Protein AF-A0A6A6JNG6-F1 (afdb_monomer_lite)

Structure (mmCIF, N/CA/C/O backbone):
data_AF-A0A6A6JNG6-F1
#
_entry.id   AF-A0A6A6JNG6-F1
#
loop_
_atom_site.group_PDB
_atom_site.id
_atom_site.type_symbol
_atom_site.label_atom_id
_atom_site.label_alt_id
_atom_site.label_comp_id
_atom_site.label_asym_id
_atom_site.label_entity_id
_atom_site.label_seq_id
_atom_site.pdbx_PDB_ins_code
_atom_site.Cartn_x
_atom_site.Cartn_y
_atom_site.Cartn_z
_atom_site.occupancy
_atom_site.B_iso_or_equiv
_atom_site.auth_seq_id
_atom_site.auth_comp_id
_atom_site.auth_asym_id
_atom_site.auth_atom_id
_atom_site.pdbx_PDB_model_num
ATOM 1 N N . MET A 1 1 ? -10.590 -20.797 5.773 1.00 41.81 1 MET A N 1
ATOM 2 C CA . MET A 1 1 ? -11.578 -21.706 6.394 1.00 41.81 1 MET A CA 1
ATOM 3 C C . MET A 1 1 ? -10.870 -22.729 7.275 1.00 41.81 1 MET A C 1
ATOM 5 O O . MET A 1 1 ? -10.624 -23.844 6.840 1.00 41.81 1 MET A O 1
ATOM 9 N N . ILE A 1 2 ? -10.528 -22.343 8.503 1.00 32.34 2 ILE A N 1
ATOM 10 C CA . ILE A 1 2 ? -10.219 -23.266 9.602 1.00 32.34 2 ILE A CA 1
ATOM 11 C C . ILE A 1 2 ? -10.926 -22.662 10.814 1.00 32.34 2 ILE A C 1
ATOM 13 O O . ILE A 1 2 ? -10.616 -21.548 11.227 1.00 32.34 2 ILE A O 1
ATOM 17 N N . SER A 1 3 ? -11.966 -23.358 11.264 1.00 31.20 3 SER A N 1
ATOM 18 C CA . SER A 1 3 ? -12.786 -23.021 12.422 1.00 31.20 3 SER A CA 1
ATOM 19 C C . SER A 1 3 ? -12.096 -23.561 13.668 1.00 31.20 3 SER A C 1
ATOM 21 O O . SER A 1 3 ? -11.895 -24.769 13.785 1.00 31.20 3 SER A O 1
ATOM 23 N N . THR A 1 4 ? -11.739 -22.675 14.592 1.00 35.19 4 THR A N 1
ATOM 24 C CA . THR A 1 4 ? -11.271 -23.051 15.928 1.00 35.19 4 THR A CA 1
ATOM 25 C C . THR A 1 4 ? -12.149 -22.344 16.950 1.00 35.19 4 THR A C 1
ATOM 27 O O . THR A 1 4 ? -11.888 -21.221 17.373 1.00 35.19 4 THR A O 1
ATOM 30 N N . SER A 1 5 ? -13.233 -23.021 17.323 1.00 33.69 5 SER A N 1
ATOM 31 C CA . SER A 1 5 ? -14.097 -22.668 18.444 1.00 33.69 5 SER A CA 1
ATOM 32 C C . SER A 1 5 ? -13.315 -22.774 19.756 1.00 33.69 5 SER A C 1
ATOM 34 O O . SER A 1 5 ? -12.938 -23.867 20.176 1.00 33.69 5 SER A O 1
ATOM 36 N N . ARG A 1 6 ? -13.084 -21.641 20.425 1.00 35.28 6 ARG A N 1
ATOM 37 C CA . ARG A 1 6 ? -12.683 -21.602 21.837 1.00 35.28 6 ARG A CA 1
ATOM 38 C C . ARG A 1 6 ? -13.896 -21.245 22.685 1.00 35.28 6 ARG A C 1
ATOM 40 O O . ARG A 1 6 ? -14.443 -20.154 22.578 1.00 35.28 6 ARG A O 1
ATOM 47 N N . GLN A 1 7 ? -14.295 -22.208 23.508 1.00 32.38 7 GLN A N 1
ATOM 48 C CA . GLN A 1 7 ? -15.295 -22.080 24.559 1.00 32.38 7 GLN A CA 1
ATOM 49 C C . GLN A 1 7 ? -14.769 -21.144 25.657 1.00 32.38 7 GLN A C 1
ATOM 51 O O . GLN A 1 7 ? -13.688 -21.366 26.203 1.00 32.38 7 GLN A O 1
ATOM 56 N N . LEU A 1 8 ? -15.539 -20.102 25.970 1.00 34.34 8 LEU A N 1
ATOM 57 C CA . LEU A 1 8 ? -15.358 -19.259 27.149 1.00 34.34 8 LEU A CA 1
ATOM 58 C C . LEU A 1 8 ? -16.201 -19.844 28.284 1.00 34.34 8 LEU A C 1
ATOM 60 O O . LEU A 1 8 ? -17.425 -19.916 28.193 1.00 34.34 8 LEU A O 1
ATOM 64 N N . ALA A 1 9 ? -15.516 -20.290 29.334 1.00 33.28 9 ALA A N 1
ATOM 65 C CA . ALA A 1 9 ? -16.111 -20.709 30.590 1.00 33.28 9 ALA A CA 1
ATOM 66 C C . ALA A 1 9 ? -16.634 -19.474 31.340 1.00 33.28 9 ALA A C 1
ATOM 68 O O . ALA A 1 9 ? -15.859 -18.605 31.738 1.00 33.28 9 ALA A O 1
ATOM 69 N N . VAL A 1 10 ? -17.952 -19.404 31.518 1.00 35.47 10 VAL A N 1
ATOM 70 C CA . VAL A 1 10 ? -18.618 -18.458 32.417 1.00 35.47 10 VAL A CA 1
ATOM 71 C C . VAL A 1 10 ? -18.610 -19.088 33.807 1.00 35.47 10 VAL A C 1
ATOM 73 O O . VAL A 1 10 ? -19.210 -20.138 34.025 1.00 35.47 10 VAL A O 1
ATOM 76 N N . ALA A 1 11 ? -17.855 -18.489 34.724 1.00 35.16 11 ALA A N 1
ATOM 77 C CA . ALA A 1 11 ? -17.808 -18.889 36.122 1.00 35.16 11 ALA A CA 1
ATOM 78 C C . ALA A 1 11 ? -18.946 -18.196 36.887 1.00 35.16 11 ALA A C 1
ATOM 80 O O . ALA A 1 11 ? -18.868 -17.003 37.182 1.00 35.16 11 ALA A O 1
ATOM 81 N N . ASP A 1 12 ? -19.984 -18.962 37.216 1.00 32.88 12 ASP A N 1
ATOM 82 C CA . ASP A 1 12 ? -21.011 -18.587 38.185 1.00 32.88 12 ASP A CA 1
ATOM 83 C C . ASP A 1 12 ? -20.409 -18.596 39.596 1.00 32.88 12 ASP A C 1
ATOM 85 O O . ASP A 1 12 ? -20.158 -19.648 40.181 1.00 32.88 12 ASP A O 1
ATOM 89 N N . ASN A 1 13 ? -20.179 -17.409 40.158 1.00 32.56 13 ASN A N 1
ATOM 90 C CA . ASN A 1 13 ? -19.837 -17.221 41.567 1.00 32.56 13 ASN A CA 1
ATOM 91 C C . ASN A 1 13 ? -20.889 -16.304 42.207 1.00 32.56 13 ASN A C 1
ATOM 93 O O . ASN A 1 13 ? -20.696 -15.100 42.374 1.00 32.56 13 ASN A O 1
ATOM 97 N N . ILE A 1 14 ? -22.040 -16.891 42.540 1.00 34.97 14 ILE A N 1
ATOM 98 C CA . ILE A 1 14 ? -23.088 -16.251 43.342 1.00 34.97 14 ILE A CA 1
ATOM 99 C C . ILE A 1 14 ? -22.737 -16.466 44.817 1.00 34.97 14 ILE A C 1
ATOM 101 O O . ILE A 1 14 ? -23.006 -17.512 45.406 1.00 34.97 14 ILE A O 1
ATOM 105 N N . VAL A 1 15 ? -22.110 -15.455 45.417 1.00 34.56 15 VAL A N 1
ATOM 106 C CA . VAL A 1 15 ? -21.899 -15.367 46.865 1.00 34.56 15 VAL A CA 1
ATOM 107 C C . VAL A 1 15 ? -23.223 -14.966 47.518 1.00 34.56 15 VAL A C 1
ATOM 109 O O . VAL A 1 15 ? -23.661 -13.819 47.425 1.00 34.56 15 VAL A O 1
ATOM 112 N N . TYR A 1 16 ? -23.867 -15.919 48.191 1.00 32.69 16 TYR A N 1
ATOM 113 C CA . TYR A 1 16 ? -25.006 -15.670 49.071 1.00 32.69 16 TYR A CA 1
ATOM 114 C C . TYR A 1 16 ? -24.543 -14.938 50.341 1.00 32.69 16 TYR A C 1
ATOM 116 O O . TYR A 1 16 ? -24.012 -15.542 51.271 1.00 32.69 16 TYR A O 1
ATOM 124 N N . LEU A 1 17 ? -24.779 -13.628 50.391 1.00 33.00 17 LEU A N 1
ATOM 125 C CA . LEU A 1 17 ? -24.725 -12.828 51.615 1.00 33.00 17 LEU A CA 1
ATOM 126 C C . LEU A 1 17 ? -26.023 -13.028 52.415 1.00 33.00 17 LEU A C 1
ATOM 128 O O . LEU A 1 17 ? -27.085 -12.538 52.033 1.00 33.00 17 LEU A O 1
ATOM 132 N N . TRP A 1 18 ? -25.928 -13.738 53.537 1.00 34.06 18 TRP A N 1
ATOM 133 C CA . TRP A 1 18 ? -26.937 -13.747 54.600 1.00 34.06 18 TRP A CA 1
ATOM 134 C C . TRP A 1 18 ? -26.870 -12.452 55.423 1.00 34.06 18 TRP A C 1
ATOM 136 O O . TRP A 1 18 ? -25.777 -12.049 55.825 1.00 34.06 18 TRP A O 1
ATOM 146 N N . PRO A 1 19 ? -28.020 -11.864 55.797 1.00 38.16 19 PRO A N 1
ATOM 147 C CA . PRO A 1 19 ? -28.092 -11.066 57.010 1.00 38.16 19 PRO A CA 1
ATOM 148 C C . PRO A 1 19 ? -29.261 -11.527 57.889 1.00 38.16 19 PRO A C 1
ATOM 150 O O . PRO A 1 19 ? -30.425 -11.323 57.549 1.00 38.16 19 PRO A O 1
ATOM 153 N N . THR A 1 20 ? -28.970 -12.064 59.072 1.00 35.62 20 THR A N 1
ATOM 154 C CA . THR A 1 20 ? -29.968 -12.156 60.147 1.00 35.62 20 THR A CA 1
ATOM 155 C C . THR A 1 20 ? -29.415 -11.568 61.433 1.00 35.62 20 THR A C 1
ATOM 157 O O . THR A 1 20 ? -28.672 -12.193 62.182 1.00 35.62 20 THR A O 1
ATOM 160 N N . PHE A 1 21 ? -29.824 -10.320 61.643 1.00 33.12 21 PHE A N 1
ATOM 161 C CA . PHE A 1 21 ? -29.960 -9.643 62.923 1.00 33.12 21 PHE A CA 1
ATOM 162 C C . PHE A 1 21 ? -30.882 -10.442 63.858 1.00 33.12 21 PHE A C 1
ATOM 164 O O . PHE A 1 21 ? -32.019 -10.723 63.486 1.00 33.12 21 PHE A O 1
ATOM 171 N N . ALA A 1 22 ? -30.444 -10.700 65.090 1.00 32.06 22 ALA A N 1
ATOM 172 C CA . ALA A 1 22 ? -31.331 -10.873 66.241 1.00 32.06 22 ALA A CA 1
ATOM 173 C C . ALA A 1 22 ? -30.551 -10.601 67.535 1.00 32.06 22 ALA A C 1
ATOM 175 O O . ALA A 1 22 ? -29.993 -11.500 68.155 1.00 32.06 22 ALA A O 1
ATOM 176 N N . GLY A 1 23 ? -30.510 -9.332 67.933 1.00 32.59 23 GLY A N 1
ATOM 177 C CA . GLY A 1 23 ? -30.267 -8.942 69.313 1.00 32.59 23 GLY A CA 1
ATOM 178 C C . GLY A 1 23 ? -31.546 -8.322 69.857 1.00 32.59 23 GLY A C 1
ATOM 179 O O . GLY A 1 23 ? -31.953 -7.273 69.366 1.00 32.59 23 GLY A O 1
ATOM 180 N N . PHE A 1 24 ? -32.175 -8.951 70.851 1.00 31.81 24 PHE A N 1
ATOM 181 C CA . PHE A 1 24 ? -32.892 -8.209 71.884 1.00 31.81 24 PHE A CA 1
ATOM 182 C C . PHE A 1 24 ? -33.049 -9.025 73.170 1.00 31.81 24 PHE A C 1
ATOM 184 O O . PHE A 1 24 ? -33.414 -10.197 73.175 1.00 31.81 24 PHE A O 1
ATOM 191 N N . VAL A 1 25 ? -32.739 -8.316 74.245 1.00 35.41 25 VAL A N 1
ATOM 192 C CA . VAL A 1 25 ? -32.810 -8.619 75.671 1.00 35.41 25 VAL A CA 1
ATOM 193 C C . VAL A 1 25 ? -34.200 -9.093 76.106 1.0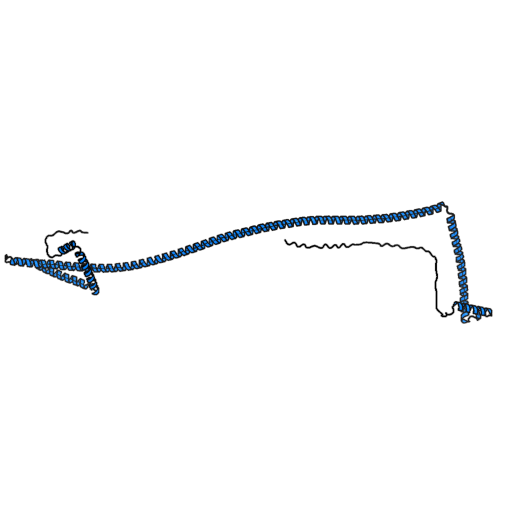0 35.41 25 VAL A C 1
ATOM 195 O O . VAL A 1 25 ? -35.205 -8.495 75.723 1.00 35.41 25 VAL A O 1
ATOM 198 N N . LYS A 1 26 ? -34.259 -10.064 77.028 1.00 33.19 26 LYS A N 1
ATOM 199 C CA . LYS A 1 26 ? -35.336 -10.105 78.027 1.00 33.19 26 LYS A CA 1
ATOM 200 C C . LYS A 1 26 ? -34.838 -10.659 79.361 1.00 33.19 26 LYS A C 1
ATOM 202 O O . LYS A 1 26 ? -34.418 -11.806 79.463 1.00 33.19 26 LYS A O 1
ATOM 207 N N . ALA A 1 27 ? -34.878 -9.788 80.362 1.00 33.78 27 ALA A N 1
ATOM 208 C CA . ALA A 1 27 ? -34.690 -10.089 81.769 1.00 33.78 27 ALA A CA 1
ATOM 209 C C . ALA A 1 27 ? -36.052 -10.343 82.451 1.00 33.78 27 ALA A C 1
ATOM 211 O O . ALA A 1 27 ? -37.067 -9.821 81.994 1.00 33.78 27 ALA A O 1
ATOM 212 N N . GLN A 1 28 ? -35.988 -11.075 83.574 1.00 33.28 28 GLN A N 1
ATOM 213 C CA . GLN A 1 28 ? -36.949 -11.207 84.691 1.00 33.28 28 GLN A CA 1
ATOM 214 C C . GLN A 1 28 ? -38.280 -11.965 84.466 1.00 33.28 28 GLN A C 1
ATOM 216 O O . GLN A 1 28 ? -39.141 -11.530 83.715 1.00 33.28 28 GLN A O 1
ATOM 221 N N . SER A 1 29 ? -38.509 -13.068 85.202 1.00 29.17 29 SER A N 1
ATOM 222 C CA . SER A 1 29 ? -39.132 -13.072 86.551 1.00 29.17 29 SER A CA 1
ATOM 223 C C . SER A 1 29 ? -39.855 -14.399 86.878 1.00 29.17 29 SER A C 1
ATOM 225 O O . SER A 1 29 ? -40.782 -14.793 86.183 1.00 29.17 29 SER A O 1
ATOM 227 N N . THR A 1 30 ? -39.423 -15.039 87.975 1.00 35.94 30 THR A N 1
ATOM 228 C CA . THR A 1 30 ? -40.176 -15.806 89.002 1.00 35.94 30 THR A CA 1
ATOM 229 C C . THR A 1 30 ? -41.404 -16.664 88.641 1.00 35.94 30 THR A C 1
ATOM 231 O O . THR A 1 30 ? -42.436 -16.127 88.263 1.00 35.94 30 THR A O 1
ATOM 234 N N . HIS A 1 31 ? -41.380 -17.949 89.034 1.00 32.94 31 HIS A N 1
ATOM 235 C CA . HIS A 1 31 ? -42.374 -18.507 89.970 1.00 32.94 31 HIS A CA 1
ATOM 236 C C . HIS A 1 31 ? -41.885 -19.800 90.654 1.00 32.94 31 HIS A C 1
ATOM 238 O O . HIS A 1 31 ? -41.229 -20.649 90.062 1.00 32.94 31 HIS A O 1
ATOM 244 N N . ILE A 1 32 ? -42.217 -19.877 91.940 1.00 38.00 32 ILE A N 1
ATOM 245 C CA . ILE A 1 32 ? -42.019 -20.950 92.919 1.00 38.00 32 ILE A CA 1
ATOM 246 C C . ILE A 1 32 ? -42.982 -22.115 92.643 1.00 38.00 32 ILE A C 1
ATOM 248 O O . ILE A 1 32 ? -44.148 -21.872 92.339 1.00 38.00 32 ILE A O 1
ATOM 252 N N . THR A 1 33 ? -42.555 -23.363 92.867 1.00 33.00 33 THR A N 1
ATOM 253 C CA . THR A 1 33 ? -43.423 -24.412 93.447 1.00 33.00 33 THR A CA 1
ATOM 254 C C . THR A 1 33 ? -42.595 -25.559 94.028 1.00 33.00 33 THR A C 1
ATOM 256 O O . THR A 1 33 ? -41.744 -26.145 93.366 1.00 33.00 33 THR A O 1
ATOM 259 N N . ALA A 1 34 ? -42.849 -25.848 95.303 1.00 34.22 34 ALA A N 1
ATOM 260 C CA . ALA A 1 34 ? -42.395 -27.027 96.026 1.00 34.22 34 ALA A CA 1
ATOM 261 C C . ALA A 1 34 ? -43.294 -28.236 95.709 1.00 34.22 34 ALA A C 1
ATOM 263 O O . ALA A 1 34 ? -44.489 -28.030 95.516 1.00 34.22 34 ALA A O 1
ATOM 264 N N . ALA A 1 35 ? -42.739 -29.458 95.724 1.00 33.16 35 ALA A N 1
ATOM 265 C CA . ALA A 1 35 ? -43.337 -30.675 96.313 1.00 33.16 35 ALA A CA 1
ATOM 266 C C . ALA A 1 35 ? -42.618 -31.975 95.868 1.00 33.16 35 ALA A C 1
ATOM 268 O O . ALA A 1 35 ? -42.673 -32.367 94.709 1.00 33.16 35 ALA A O 1
ATOM 269 N N . THR A 1 36 ? -41.992 -32.642 96.845 1.00 37.72 36 THR A N 1
ATOM 270 C CA . THR A 1 36 ? -42.174 -34.068 97.207 1.00 37.72 36 THR A CA 1
ATOM 271 C C . THR A 1 36 ? -42.065 -35.177 96.140 1.00 37.72 36 THR A C 1
ATOM 273 O O . THR A 1 36 ? -42.990 -35.368 95.358 1.00 37.72 36 THR A O 1
ATOM 276 N N . ARG A 1 37 ? -41.049 -36.057 96.262 1.00 33.22 37 ARG A N 1
ATOM 277 C CA . ARG A 1 37 ? -41.180 -37.502 96.614 1.00 33.22 37 ARG A CA 1
ATOM 278 C C . ARG A 1 37 ? -39.871 -38.292 96.403 1.00 33.22 37 ARG A C 1
ATOM 280 O O . ARG A 1 37 ? -39.294 -38.262 95.323 1.00 33.22 37 ARG A O 1
ATOM 287 N N . GLU A 1 38 ? -39.473 -39.042 97.435 1.00 42.59 38 GLU A N 1
ATOM 288 C CA . GLU A 1 38 ? -38.618 -40.245 97.350 1.00 42.59 38 GLU A CA 1
ATOM 289 C C . GLU A 1 38 ? -39.305 -41.331 96.481 1.00 42.59 38 GLU A C 1
ATOM 291 O O . GLU A 1 38 ? -40.528 -41.250 96.298 1.00 42.59 38 GLU A O 1
ATOM 296 N N . PRO A 1 39 ? -38.593 -42.361 95.961 1.00 44.53 39 PRO A N 1
ATOM 297 C CA . PRO A 1 39 ? -38.417 -43.572 96.782 1.00 44.53 39 PRO A CA 1
ATOM 298 C C . PRO A 1 39 ? -37.137 -44.422 96.539 1.00 44.53 39 PRO A C 1
ATOM 300 O O . PRO A 1 39 ? -36.708 -44.655 95.413 1.00 44.53 39 PRO A O 1
ATOM 303 N N . SER A 1 40 ? -36.588 -44.903 97.661 1.00 34.22 40 SER A N 1
ATOM 304 C CA . SER A 1 40 ? -36.183 -46.285 98.011 1.00 34.22 40 SER A CA 1
ATOM 305 C C . SER A 1 40 ? -35.399 -47.215 97.053 1.00 34.22 40 SER A C 1
ATOM 307 O O . SER A 1 40 ? -35.950 -47.737 96.085 1.00 34.22 40 SER A O 1
ATOM 309 N N . ASP A 1 41 ? -34.220 -47.610 97.570 1.00 37.91 41 ASP A N 1
ATOM 310 C CA . ASP A 1 41 ? -33.687 -48.987 97.732 1.00 37.91 41 ASP A CA 1
ATOM 311 C C . ASP A 1 41 ? -33.099 -49.768 96.530 1.00 37.91 41 ASP A C 1
ATOM 313 O O . ASP A 1 41 ? -33.498 -49.524 95.394 1.00 37.91 41 ASP A O 1
ATOM 317 N N . PRO A 1 42 ? -32.180 -50.759 96.745 1.00 45.28 42 PRO A N 1
ATOM 318 C CA . PRO A 1 42 ? -31.713 -51.360 98.016 1.00 45.28 42 PRO A CA 1
ATOM 319 C C . PRO A 1 42 ? -30.172 -51.514 98.217 1.00 45.28 42 PRO A C 1
ATOM 321 O O . PRO A 1 42 ? -29.373 -51.559 97.285 1.00 45.28 42 PRO A O 1
ATOM 324 N N . LYS A 1 43 ? -29.795 -51.697 99.498 1.00 43.81 43 LYS A N 1
ATOM 325 C CA . LYS A 1 43 ? -28.560 -52.323 100.066 1.00 43.81 43 LYS A CA 1
ATOM 326 C C . LYS A 1 43 ? -28.247 -53.712 99.453 1.00 43.81 43 LYS A C 1
ATOM 328 O O . LYS A 1 43 ? -29.202 -54.317 98.967 1.00 43.81 43 LYS A O 1
ATOM 333 N N . PRO A 1 44 ? -27.027 -54.323 99.566 1.00 44.09 44 PRO A N 1
ATOM 334 C CA . PRO A 1 44 ? -26.211 -54.499 100.802 1.00 44.09 44 PRO A CA 1
ATOM 335 C C . PRO A 1 44 ? -24.663 -54.600 100.539 1.00 44.09 44 PRO A C 1
ATOM 337 O O . PRO A 1 44 ? -24.208 -54.106 99.516 1.00 44.09 44 PRO A O 1
ATOM 340 N N . PRO A 1 45 ? -23.825 -55.297 101.349 1.00 49.28 45 PRO A N 1
ATOM 341 C CA . PRO A 1 45 ? -23.331 -54.995 102.710 1.00 49.28 45 PRO A CA 1
ATOM 342 C C . PRO A 1 45 ? -21.777 -54.987 102.819 1.00 49.28 45 PRO A C 1
ATOM 344 O O . PRO A 1 45 ? -21.146 -55.804 102.159 1.00 49.28 45 PRO A O 1
ATOM 347 N N . THR A 1 46 ? -21.140 -54.224 103.735 1.00 35.78 46 THR A N 1
ATOM 348 C CA . THR A 1 46 ? -19.890 -54.664 104.439 1.00 35.78 46 THR A CA 1
ATOM 349 C C . THR A 1 46 ? -19.421 -53.764 105.613 1.00 35.78 46 THR A C 1
ATOM 351 O O . THR A 1 46 ? -19.262 -52.562 105.470 1.00 35.78 46 THR A O 1
ATOM 354 N N . MET A 1 47 ? -19.214 -54.419 106.766 1.00 38.97 47 MET A N 1
ATOM 355 C CA . MET A 1 47 ? -18.198 -54.322 107.849 1.00 38.97 47 MET A CA 1
ATOM 356 C C . MET A 1 47 ? -17.587 -53.003 108.420 1.00 38.97 47 MET A C 1
ATOM 358 O O . MET A 1 47 ? -16.827 -52.311 107.762 1.00 38.97 47 MET A O 1
ATOM 362 N N . ILE A 1 48 ? -17.823 -52.825 109.740 1.00 46.56 48 ILE A N 1
ATOM 363 C CA . ILE A 1 48 ? -16.967 -52.431 110.907 1.00 46.56 48 ILE A CA 1
ATOM 364 C C . ILE A 1 48 ? -15.909 -51.299 110.796 1.00 46.56 48 ILE A C 1
ATOM 366 O O . ILE A 1 48 ? -14.869 -51.501 110.184 1.00 46.56 48 ILE A O 1
ATOM 370 N N . ALA A 1 49 ? -16.067 -50.232 111.610 1.00 40.69 49 ALA A N 1
ATOM 371 C CA . ALA A 1 49 ? -15.028 -49.630 112.487 1.00 40.69 49 ALA A CA 1
ATOM 372 C C . ALA A 1 49 ? -15.626 -48.580 113.463 1.00 40.69 49 ALA A C 1
ATOM 374 O O . ALA A 1 49 ? -16.607 -47.916 113.145 1.00 40.69 49 ALA A O 1
ATOM 375 N N . ALA A 1 50 ? -15.044 -48.460 114.663 1.00 44.69 50 ALA A N 1
ATOM 376 C CA . ALA A 1 50 ? -15.526 -47.692 115.819 1.00 44.69 50 ALA A CA 1
ATOM 377 C C . ALA A 1 50 ? -15.383 -46.154 115.695 1.00 44.69 50 ALA A C 1
ATOM 379 O O . ALA A 1 50 ? -14.383 -45.659 115.175 1.00 44.69 50 ALA A O 1
ATOM 380 N N . HIS A 1 51 ? -16.354 -45.402 116.235 1.00 48.03 51 HIS A N 1
ATOM 381 C CA . HIS A 1 51 ? -16.373 -43.931 116.299 1.00 48.03 51 HIS A CA 1
ATOM 382 C C . HIS A 1 51 ? -15.993 -43.386 117.698 1.00 48.03 51 HIS A C 1
ATOM 384 O O . HIS A 1 51 ? -16.345 -44.008 118.701 1.00 48.03 51 HIS A O 1
ATOM 390 N N . PRO A 1 52 ? -15.305 -42.226 117.783 1.00 51.97 52 PRO A N 1
ATOM 391 C CA . PRO A 1 52 ? -14.993 -41.539 119.042 1.00 51.97 52 PRO A CA 1
ATOM 392 C C . PRO A 1 52 ? -16.260 -40.974 119.726 1.00 51.97 52 PRO A C 1
ATOM 394 O O . PRO A 1 52 ? -17.212 -40.617 119.028 1.00 51.97 52 PRO A O 1
ATOM 397 N N . PRO A 1 53 ? -16.286 -40.871 121.072 1.00 56.59 53 PRO A N 1
ATOM 398 C CA . PRO A 1 53 ? -17.465 -40.441 121.825 1.00 56.59 53 PRO A CA 1
ATOM 399 C C . PRO A 1 53 ? -17.870 -38.998 121.500 1.00 56.59 53 PRO A C 1
ATOM 401 O O . PRO A 1 53 ? -17.038 -38.101 121.358 1.00 56.59 53 PRO A O 1
ATOM 404 N N . ASN A 1 54 ? -19.179 -38.789 121.386 1.00 66.88 54 ASN A N 1
ATOM 405 C CA . ASN A 1 54 ? -19.809 -37.546 120.957 1.00 66.88 54 ASN A CA 1
ATOM 406 C C . ASN A 1 54 ? -19.677 -36.463 122.053 1.00 66.88 54 ASN A C 1
ATOM 408 O O . ASN A 1 54 ? -19.914 -36.728 123.229 1.00 66.88 54 ASN A O 1
ATOM 412 N N . LEU A 1 55 ? -19.353 -35.215 121.690 1.00 68.31 55 LEU A N 1
ATOM 413 C CA . LEU A 1 55 ? -19.308 -34.056 122.607 1.00 68.31 55 LEU A CA 1
ATOM 414 C C . LEU A 1 55 ? -20.612 -33.879 123.412 1.00 68.31 55 LEU A C 1
ATOM 416 O O . LEU A 1 55 ? -20.583 -33.432 124.559 1.00 68.31 55 LEU A O 1
ATOM 420 N N . SER A 1 56 ? -21.745 -34.278 122.826 1.00 69.00 56 SER A N 1
ATOM 421 C CA . SER A 1 56 ? -23.047 -34.365 123.498 1.00 69.00 56 SER A CA 1
ATOM 422 C C . SER A 1 56 ? -23.039 -35.358 124.669 1.00 69.00 56 SER A C 1
ATOM 424 O O . SER A 1 56 ? -23.498 -35.028 125.760 1.00 69.00 56 SER A O 1
ATOM 426 N N . GLU A 1 57 ? -22.450 -36.545 124.487 1.00 71.06 57 GLU A N 1
ATOM 427 C CA . GLU A 1 57 ? -22.332 -37.555 125.545 1.00 71.06 57 GLU A CA 1
ATOM 428 C C . GLU A 1 57 ? -21.404 -37.080 126.658 1.00 71.06 57 GLU A C 1
ATOM 430 O O . GLU A 1 57 ? -21.730 -37.266 127.824 1.00 71.06 57 GLU A O 1
ATOM 435 N N . TYR A 1 58 ? -20.299 -36.402 126.328 1.00 71.12 58 TYR A N 1
ATOM 436 C CA . TYR A 1 58 ? -19.401 -35.823 127.333 1.00 71.12 58 TYR A CA 1
ATOM 437 C C . TYR A 1 58 ? -20.093 -34.736 128.165 1.00 71.12 58 TYR A C 1
ATOM 439 O O . TYR A 1 58 ? -19.955 -34.717 129.386 1.00 71.12 58 TYR A O 1
ATOM 447 N N . ARG A 1 59 ? -20.883 -33.863 127.525 1.00 73.00 59 ARG A N 1
ATOM 448 C CA . ARG A 1 59 ? -21.680 -32.838 128.215 1.00 73.00 59 ARG A CA 1
ATOM 449 C C . ARG A 1 59 ? -22.752 -33.462 129.105 1.00 73.00 59 ARG A C 1
ATOM 451 O O . ARG A 1 59 ? -22.938 -33.000 130.226 1.00 73.00 59 ARG A O 1
ATOM 458 N N . ASN A 1 60 ? -23.428 -34.505 128.629 1.00 77.00 60 ASN A N 1
ATOM 459 C CA . ASN A 1 60 ? -24.441 -35.214 129.408 1.00 77.00 60 ASN A CA 1
ATOM 460 C C . ASN A 1 60 ? -23.817 -35.958 130.591 1.00 77.00 60 ASN A C 1
ATOM 462 O O . ASN A 1 60 ? -24.342 -35.857 131.692 1.00 77.00 60 ASN A O 1
ATOM 466 N N . ARG A 1 61 ? -22.649 -36.586 130.409 1.00 73.19 61 ARG A N 1
ATOM 467 C CA . ARG A 1 61 ? -21.884 -37.202 131.502 1.00 73.19 61 ARG A CA 1
ATOM 468 C C . ARG A 1 61 ? -21.406 -36.176 132.519 1.00 73.19 61 ARG A C 1
ATOM 470 O O . ARG A 1 61 ? -21.534 -36.415 133.710 1.00 73.19 61 ARG A O 1
ATOM 477 N N . MET A 1 62 ? -20.892 -35.026 132.078 1.00 74.81 62 MET A N 1
ATOM 478 C CA . MET A 1 62 ? -20.536 -33.942 132.998 1.00 74.81 62 MET A CA 1
ATOM 479 C C . MET A 1 62 ? -21.765 -33.408 133.736 1.00 74.81 62 MET A C 1
ATOM 481 O O . MET A 1 62 ? -21.669 -33.148 134.925 1.00 74.81 62 MET A O 1
ATOM 485 N N . LEU A 1 63 ? -22.917 -33.275 133.071 1.00 77.38 63 LEU A N 1
ATOM 486 C CA . LEU A 1 63 ? -24.179 -32.883 133.708 1.00 77.38 63 LEU A CA 1
ATOM 487 C C . LEU A 1 63 ? -24.674 -33.926 134.715 1.00 77.38 63 LEU A C 1
ATOM 489 O O . LEU A 1 63 ? -25.211 -33.544 135.748 1.00 77.38 63 LEU A O 1
ATOM 493 N N . GLU A 1 64 ? -24.520 -35.216 134.427 1.00 78.00 64 GLU A N 1
ATOM 494 C CA . GLU A 1 64 ? -24.855 -36.301 135.352 1.00 78.00 64 GLU A CA 1
ATOM 495 C C . GLU A 1 64 ? -23.921 -36.304 136.558 1.00 78.00 64 GLU A C 1
ATOM 497 O O . GLU A 1 64 ? -24.418 -36.269 137.674 1.00 78.00 64 GLU A O 1
ATOM 502 N N . VAL A 1 65 ? -22.603 -36.215 136.352 1.00 73.88 65 VAL A N 1
ATOM 503 C CA . VAL A 1 65 ? -21.613 -36.092 137.437 1.00 73.88 65 VAL A CA 1
ATOM 504 C C . VAL A 1 65 ? -21.862 -34.828 138.264 1.00 73.88 65 VAL A C 1
ATOM 506 O O . VAL A 1 65 ? -21.803 -34.863 139.488 1.00 73.88 65 VAL A O 1
ATOM 509 N N . TRP A 1 66 ? -22.202 -33.713 137.616 1.00 76.69 66 TRP A N 1
ATOM 510 C CA . TRP A 1 66 ? -22.554 -32.459 138.280 1.00 76.69 66 TRP A CA 1
ATOM 511 C C . TRP A 1 66 ? -23.824 -32.594 139.125 1.00 76.69 66 TRP A C 1
ATOM 513 O O . TRP A 1 66 ? -23.865 -32.142 140.267 1.00 76.69 66 TRP A O 1
ATOM 523 N N . LYS A 1 67 ? -24.869 -33.233 138.584 1.00 77.38 67 LYS A N 1
ATOM 524 C CA . LYS A 1 67 ? -26.117 -33.512 139.309 1.00 77.38 67 LYS A CA 1
ATOM 525 C C . LYS A 1 67 ? -25.898 -34.487 140.461 1.00 77.38 67 LYS A C 1
ATOM 527 O O . LYS A 1 67 ? -26.459 -34.270 141.530 1.00 77.38 67 LYS A O 1
ATOM 532 N N . GLU A 1 68 ? -25.087 -35.520 140.258 1.00 74.81 68 GLU A N 1
ATOM 533 C CA . GLU A 1 68 ? -24.729 -36.511 141.271 1.00 74.81 68 GLU A CA 1
ATOM 534 C C . GLU A 1 68 ? -23.960 -35.848 142.422 1.00 74.81 68 GLU A C 1
ATOM 536 O O . GLU A 1 68 ? -24.311 -36.020 143.589 1.00 74.81 68 GLU A O 1
ATOM 541 N N . ALA A 1 69 ? -23.002 -34.977 142.108 1.00 69.94 69 ALA A N 1
ATOM 542 C CA . ALA A 1 69 ? -22.260 -34.211 143.100 1.00 69.94 69 ALA A CA 1
ATOM 543 C C . ALA A 1 69 ? -23.136 -33.205 143.872 1.00 69.94 69 ALA A C 1
ATOM 545 O O . ALA A 1 69 ? -23.034 -33.129 145.097 1.00 69.94 69 ALA A O 1
ATOM 546 N N . LEU A 1 70 ? -24.060 -32.504 143.198 1.00 72.69 70 LEU A N 1
ATOM 547 C CA . LEU A 1 70 ? -25.054 -31.659 143.877 1.00 72.69 70 LEU A CA 1
ATOM 548 C C . LEU A 1 70 ? -25.981 -32.484 144.784 1.00 72.69 70 LEU A C 1
ATOM 550 O O . LEU A 1 70 ? -26.319 -32.049 145.882 1.00 72.69 70 LEU A O 1
ATOM 554 N N . SER A 1 71 ? -26.392 -33.677 144.342 1.00 75.44 71 SER A N 1
ATOM 555 C CA . SER A 1 71 ? -27.261 -34.563 145.128 1.00 75.44 71 SER A CA 1
ATOM 556 C C . SER A 1 71 ? -26.563 -35.162 146.354 1.00 75.44 71 SER A C 1
ATOM 558 O O . SER A 1 71 ? -27.220 -35.426 147.358 1.00 75.44 71 SER A O 1
ATOM 560 N N . ASN A 1 72 ? -25.232 -35.278 146.312 1.00 74.19 72 ASN A N 1
ATOM 561 C CA . ASN A 1 72 ? -24.388 -35.679 147.439 1.00 74.19 72 ASN A CA 1
ATOM 562 C C . ASN A 1 72 ? -24.052 -34.515 148.394 1.00 74.19 72 ASN A C 1
ATOM 564 O O . ASN A 1 72 ? -23.291 -34.696 149.343 1.00 74.19 72 ASN A O 1
ATOM 568 N N . GLY A 1 73 ? -24.641 -33.333 148.179 1.00 67.88 73 GLY A N 1
ATOM 569 C CA . GLY A 1 73 ? -24.547 -32.191 149.089 1.00 67.88 73 GLY A CA 1
ATOM 570 C C . GLY A 1 73 ? -23.316 -31.304 148.900 1.00 67.88 73 GLY A C 1
ATOM 571 O O . GLY A 1 73 ? -23.116 -30.398 149.709 1.00 67.88 73 GLY A O 1
ATOM 572 N N . CYS A 1 74 ? -22.516 -31.520 147.850 1.00 69.06 74 CYS A N 1
ATOM 573 C CA . CYS A 1 74 ? -21.421 -30.617 147.506 1.00 69.06 74 CYS A CA 1
ATOM 574 C C . CYS A 1 74 ? -21.976 -29.289 146.987 1.00 69.06 74 CYS A C 1
ATOM 576 O O . CYS A 1 74 ? -22.905 -29.261 146.168 1.00 69.06 74 CYS A O 1
ATOM 578 N N . ARG A 1 75 ? -21.404 -28.175 147.448 1.00 67.38 75 ARG A N 1
ATOM 579 C CA . ARG A 1 75 ? -21.831 -26.856 146.978 1.00 67.38 75 ARG A CA 1
ATOM 580 C C . ARG A 1 75 ? -21.258 -26.580 145.579 1.00 67.38 75 ARG A C 1
ATOM 582 O O . ARG A 1 75 ? -20.149 -27.025 145.291 1.00 67.38 75 ARG A O 1
ATOM 589 N N . PRO A 1 76 ? -21.966 -25.854 144.693 1.00 64.62 76 PRO A N 1
ATOM 590 C CA . PRO A 1 76 ? -21.468 -25.544 143.350 1.00 64.62 76 PRO A CA 1
ATOM 591 C C . PRO A 1 76 ? -20.115 -24.825 143.356 1.00 64.62 76 PRO A C 1
ATOM 593 O O . PRO A 1 76 ? -19.323 -25.012 142.436 1.00 64.62 76 PRO A O 1
ATOM 596 N N . GLU A 1 77 ? -19.833 -24.042 144.401 1.00 64.94 77 GLU A N 1
ATOM 597 C CA . GLU A 1 77 ? -18.538 -23.390 144.583 1.00 64.94 77 GLU A CA 1
ATOM 598 C C . GLU A 1 77 ? -17.415 -24.413 144.849 1.00 64.94 77 GLU A C 1
ATOM 600 O O . GLU A 1 77 ? -16.304 -24.238 144.373 1.00 64.94 77 GLU A O 1
ATOM 605 N N . GLU A 1 78 ? -17.694 -25.536 145.513 1.00 63.44 78 GLU A N 1
ATOM 606 C CA . GLU A 1 78 ? -16.699 -26.573 145.845 1.00 63.44 78 GLU A CA 1
ATOM 607 C C . GLU A 1 78 ? -16.358 -27.494 144.656 1.00 63.44 78 GLU A C 1
ATOM 609 O O . GLU A 1 78 ? -15.348 -28.196 144.686 1.00 63.44 78 GLU A O 1
ATOM 614 N N . LEU A 1 79 ? -17.189 -27.504 143.604 1.00 65.38 79 LEU A N 1
ATOM 615 C CA . LEU A 1 79 ? -16.988 -28.312 142.392 1.00 65.38 79 LEU A CA 1
ATOM 616 C C . LEU A 1 79 ? -16.234 -27.590 141.274 1.00 65.38 79 LEU A C 1
ATOM 618 O O . LEU A 1 79 ? -15.704 -28.239 140.368 1.00 65.38 79 LEU A O 1
ATOM 622 N N . ILE A 1 80 ? -16.229 -26.259 141.298 1.00 65.88 80 ILE A N 1
ATOM 623 C CA . ILE A 1 80 ? -15.532 -25.438 140.310 1.00 65.88 80 ILE A CA 1
ATOM 624 C C . ILE A 1 80 ? -14.161 -25.091 140.900 1.00 65.88 80 ILE A C 1
ATOM 626 O O . ILE A 1 80 ? -14.121 -24.534 141.996 1.00 65.88 80 ILE A O 1
ATOM 630 N N . PRO A 1 81 ? -13.046 -25.371 140.198 1.00 69.38 81 PRO A N 1
ATOM 631 C CA . PRO A 1 81 ? -11.715 -24.945 140.632 1.00 69.38 81 PRO A CA 1
ATOM 632 C C . PRO A 1 81 ? -11.699 -23.450 140.981 1.00 69.38 81 PRO A C 1
ATOM 634 O O . PRO A 1 81 ? -12.314 -22.657 140.261 1.00 69.38 81 PRO A O 1
ATOM 637 N N . GLU A 1 82 ? -11.025 -23.061 142.069 1.00 66.81 82 GLU A N 1
ATOM 638 C CA . GLU A 1 82 ? -11.029 -21.677 142.579 1.00 66.81 82 GLU A CA 1
ATOM 639 C C . GLU A 1 82 ? -10.645 -20.653 141.497 1.00 66.81 82 GLU A C 1
ATOM 641 O O . GLU A 1 82 ? -11.219 -19.567 141.442 1.00 66.81 82 GLU A O 1
ATOM 646 N N . GLU A 1 83 ? -9.769 -21.017 140.555 1.00 65.94 83 GLU A N 1
ATOM 647 C CA . GLU A 1 83 ? -9.345 -20.148 139.451 1.00 65.94 83 GLU A CA 1
ATOM 648 C C . GLU A 1 83 ? -10.483 -19.805 138.470 1.00 65.94 83 GLU A C 1
ATOM 650 O O . GLU A 1 83 ? -10.397 -18.835 137.715 1.00 65.94 83 GLU A O 1
ATOM 655 N N . MET A 1 84 ? -11.552 -20.605 138.456 1.00 67.25 84 MET A N 1
ATOM 656 C CA . MET A 1 84 ? -12.656 -20.525 137.497 1.00 67.25 84 MET A CA 1
ATOM 657 C C . MET A 1 84 ? -13.961 -19.997 138.105 1.00 67.25 84 MET A C 1
ATOM 659 O O . MET A 1 84 ? -14.888 -19.685 137.351 1.00 67.25 84 MET A O 1
ATOM 663 N N . GLN A 1 85 ? -14.054 -19.859 139.430 1.00 72.19 85 GLN A N 1
ATOM 664 C CA . GLN A 1 85 ? -15.266 -19.377 140.105 1.00 72.19 85 GLN A CA 1
ATOM 665 C C . GLN A 1 85 ? -15.632 -17.946 139.686 1.00 72.19 85 GLN A C 1
ATOM 667 O O . GLN A 1 85 ? -16.773 -17.693 139.292 1.00 72.19 85 GLN A O 1
ATOM 672 N N . ASP A 1 86 ? -14.662 -17.028 139.669 1.00 73.88 86 ASP A N 1
ATOM 673 C CA . ASP A 1 86 ? -14.883 -15.640 139.240 1.00 73.88 86 ASP A CA 1
ATOM 674 C C . ASP A 1 86 ? -15.339 -15.558 137.778 1.00 73.88 86 ASP A C 1
ATOM 676 O O . ASP A 1 86 ? -16.229 -14.771 137.426 1.00 73.88 86 ASP A O 1
ATOM 680 N N . HIS A 1 87 ? -14.782 -16.411 136.911 1.00 74.44 87 HIS A N 1
ATOM 681 C CA . HIS A 1 87 ? -15.191 -16.468 135.513 1.00 74.44 87 HIS A CA 1
ATOM 682 C C . HIS A 1 87 ? -16.633 -16.969 135.369 1.00 74.44 87 HIS A C 1
ATOM 684 O O . HIS A 1 87 ? -17.412 -16.378 134.617 1.00 74.44 87 HIS A O 1
ATOM 690 N N . PHE A 1 88 ? -17.019 -18.008 136.115 1.00 76.00 88 PHE A N 1
ATOM 691 C CA . PHE A 1 88 ? -18.383 -18.537 136.104 1.00 76.00 88 PHE A CA 1
ATOM 692 C C . PHE A 1 88 ? -19.404 -17.548 136.668 1.00 76.00 88 PHE A C 1
ATOM 694 O O . PHE A 1 88 ? -20.441 -17.346 136.040 1.00 76.00 88 PHE A O 1
ATOM 701 N N . LEU A 1 89 ? -19.109 -16.869 137.779 1.00 77.00 89 LEU A N 1
ATOM 702 C CA . LEU A 1 89 ? -19.997 -15.852 138.352 1.00 77.00 89 LEU A CA 1
ATOM 703 C C . LEU A 1 89 ? -20.170 -14.651 137.413 1.00 77.00 89 LEU A C 1
ATOM 705 O O . LEU A 1 89 ? -21.281 -14.144 137.243 1.00 77.00 89 LEU A O 1
ATOM 709 N N . THR A 1 90 ? -19.097 -14.232 136.739 1.00 79.31 90 THR A N 1
ATOM 710 C CA . THR A 1 90 ? -19.160 -13.168 135.727 1.00 79.31 90 THR A CA 1
ATOM 711 C C . THR A 1 90 ? -19.996 -13.600 134.521 1.00 79.31 90 THR A C 1
ATOM 713 O O . THR A 1 90 ? -20.842 -12.846 134.038 1.00 79.31 90 THR A O 1
ATOM 716 N N . LYS A 1 91 ? -19.807 -14.834 134.039 1.00 78.88 91 LYS A N 1
ATOM 717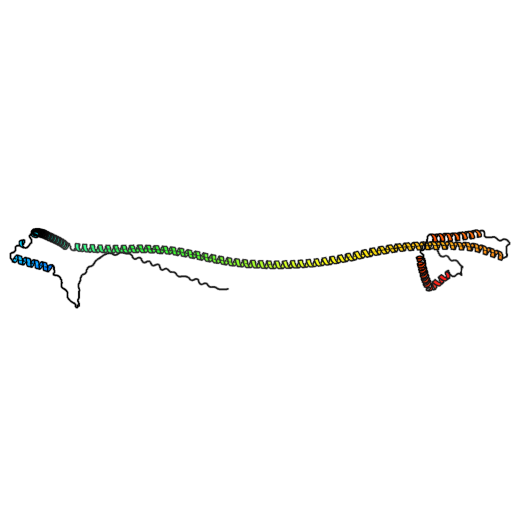 C CA . LYS A 1 91 ? -20.602 -15.399 132.940 1.00 78.88 91 LYS A CA 1
ATOM 718 C C . LYS A 1 91 ? -22.072 -15.564 133.320 1.00 78.88 91 LYS A C 1
ATOM 720 O O . LYS A 1 91 ? -22.919 -15.301 132.473 1.00 78.88 91 LYS A O 1
ATOM 725 N N . LEU A 1 92 ? -22.371 -15.930 134.566 1.00 79.88 92 LEU A N 1
ATOM 726 C CA . LEU A 1 92 ? -23.735 -16.049 135.074 1.00 79.88 92 LEU A CA 1
ATOM 727 C C . LEU A 1 92 ? -24.431 -14.682 135.110 1.00 79.88 92 LEU A C 1
ATOM 729 O O . LEU A 1 92 ? -25.504 -14.550 134.535 1.00 79.88 92 LEU A O 1
ATOM 733 N N . ARG A 1 93 ? -23.791 -13.641 135.663 1.00 81.00 93 ARG A N 1
ATOM 734 C CA . ARG A 1 93 ? -24.350 -12.272 135.656 1.00 81.00 93 ARG A CA 1
ATOM 735 C C . ARG A 1 93 ? -24.575 -11.740 134.243 1.00 81.00 93 ARG A C 1
ATOM 737 O O . ARG A 1 93 ? -25.601 -11.125 133.971 1.00 81.00 93 ARG A O 1
ATOM 744 N N . ASN A 1 94 ? -23.641 -12.001 133.329 1.00 80.44 94 ASN A N 1
ATOM 745 C CA . ASN A 1 94 ? -23.798 -11.613 131.928 1.00 80.44 94 ASN A CA 1
ATOM 746 C C . ASN A 1 94 ? -24.948 -12.375 131.255 1.00 80.44 94 ASN A C 1
ATOM 748 O O . ASN A 1 94 ? -25.689 -11.788 130.472 1.00 80.44 94 ASN A O 1
ATOM 752 N N . ALA A 1 95 ? -25.123 -13.662 131.570 1.00 79.00 95 ALA A N 1
ATOM 753 C CA . ALA A 1 95 ? -26.245 -14.451 131.075 1.00 79.00 95 ALA A CA 1
ATOM 754 C C . ALA A 1 95 ? -27.585 -13.954 131.645 1.00 79.00 95 ALA A C 1
ATOM 756 O O . ALA A 1 95 ? -28.547 -13.834 130.897 1.00 79.00 95 ALA A O 1
ATOM 757 N N . GLU A 1 96 ? -27.647 -13.597 132.928 1.00 82.06 96 GLU A N 1
ATOM 758 C CA . GLU A 1 96 ? -28.842 -13.015 133.553 1.00 82.06 96 GLU A CA 1
ATOM 759 C C . GLU A 1 96 ? -29.204 -11.645 132.962 1.00 82.06 96 GLU A C 1
ATOM 761 O O . GLU A 1 96 ? -30.380 -11.382 132.709 1.00 82.06 96 GLU A O 1
ATOM 766 N N . SER A 1 97 ? -28.210 -10.789 132.695 1.00 82.12 97 SER A N 1
ATOM 767 C CA . SER A 1 97 ? -28.415 -9.516 131.988 1.00 82.12 97 SER A CA 1
ATOM 768 C C . SER A 1 97 ? -28.964 -9.749 130.582 1.00 82.12 97 SER A C 1
ATOM 770 O O . SER A 1 97 ? -29.961 -9.145 130.207 1.00 82.12 97 SER A O 1
ATOM 772 N N . LEU A 1 98 ? -28.369 -10.682 129.832 1.00 81.81 98 LEU A N 1
ATOM 773 C CA . LEU A 1 98 ? -28.821 -11.027 128.485 1.00 81.81 98 LEU A CA 1
ATOM 774 C C . LEU A 1 98 ? -30.259 -11.565 128.489 1.00 81.81 98 LEU A C 1
ATOM 776 O O . LEU A 1 98 ? -31.044 -11.233 127.608 1.00 81.81 98 LEU A O 1
ATOM 780 N N . VAL A 1 99 ? -30.623 -12.385 129.479 1.00 83.19 99 VAL A N 1
ATOM 781 C CA . VAL A 1 99 ? -31.991 -12.904 129.615 1.00 83.19 99 VAL A CA 1
ATOM 782 C C . VAL A 1 99 ? -32.985 -11.771 129.868 1.00 83.19 99 VAL A C 1
ATOM 784 O O . VAL A 1 99 ? -34.053 -11.775 129.261 1.00 83.19 99 VAL A O 1
ATOM 787 N N . LYS A 1 100 ? -32.644 -10.781 130.702 1.00 85.56 100 LYS A N 1
ATOM 788 C CA . LYS A 1 100 ? -33.503 -9.604 130.911 1.00 85.56 100 LYS A CA 1
ATOM 789 C C . LYS A 1 100 ? -33.662 -8.773 129.639 1.00 85.56 100 LYS A C 1
ATOM 791 O O . LYS A 1 100 ? -34.793 -8.459 129.279 1.00 85.56 100 LYS A O 1
ATOM 796 N N . ASP A 1 101 ? -32.570 -8.505 128.926 1.00 83.44 101 ASP A N 1
ATOM 797 C CA . ASP A 1 101 ? -32.604 -7.751 127.666 1.00 83.44 101 ASP A CA 1
ATOM 798 C C . ASP A 1 101 ? -33.466 -8.460 126.609 1.00 83.44 101 ASP A C 1
ATOM 800 O O . ASP A 1 101 ? -34.240 -7.830 125.885 1.00 83.44 101 ASP A O 1
ATOM 804 N N . LEU A 1 102 ? -33.373 -9.793 126.534 1.00 85.25 102 LEU A N 1
ATOM 805 C CA . LEU A 1 102 ? -34.195 -10.596 125.630 1.00 85.25 102 LEU A CA 1
ATOM 806 C C . LEU A 1 102 ? -35.675 -10.583 126.030 1.00 85.25 102 LEU A C 1
ATOM 808 O O . LEU A 1 102 ? -36.521 -10.454 125.151 1.00 85.25 102 LEU A O 1
ATOM 812 N N . GLN A 1 103 ? -35.994 -10.649 127.324 1.00 85.19 103 GLN A N 1
ATOM 813 C CA . GLN A 1 103 ? -37.376 -10.564 127.814 1.00 85.19 103 GLN A CA 1
ATOM 814 C C . GLN A 1 103 ? -38.004 -9.186 127.566 1.00 85.19 103 GLN A C 1
ATOM 816 O O . GLN A 1 103 ? -39.184 -9.093 127.226 1.00 85.19 103 GLN A O 1
ATOM 821 N N . GLU A 1 104 ? -37.243 -8.101 127.719 1.00 85.62 104 GLU A N 1
ATOM 822 C CA . GLU A 1 104 ? -37.716 -6.754 127.378 1.00 85.62 104 GLU A CA 1
ATOM 823 C C . GLU A 1 104 ? -37.938 -6.605 125.871 1.00 85.62 104 GLU A C 1
ATOM 825 O O . GLU A 1 104 ? -38.959 -6.063 125.442 1.00 85.62 104 GLU A O 1
ATOM 830 N N . ARG A 1 105 ? -37.030 -7.151 125.057 1.00 85.25 105 ARG A N 1
ATOM 831 C CA . ARG A 1 105 ? -37.166 -7.146 123.598 1.00 85.25 105 ARG A CA 1
ATOM 832 C C . ARG A 1 105 ? -38.351 -7.981 123.117 1.00 85.25 105 ARG A C 1
ATOM 834 O O . ARG A 1 105 ? -39.030 -7.569 122.182 1.00 85.25 105 ARG A O 1
ATOM 841 N N . GLU A 1 106 ? -38.615 -9.118 123.749 1.00 86.12 106 GLU A N 1
ATOM 842 C CA . GLU A 1 106 ? -39.775 -9.960 123.449 1.00 86.12 106 GLU A CA 1
ATOM 843 C C . GLU A 1 106 ? -41.084 -9.214 123.729 1.00 86.12 106 GLU A C 1
ATOM 845 O O . GLU A 1 106 ? -41.944 -9.148 122.854 1.00 86.12 106 GLU A O 1
ATOM 850 N N . LYS A 1 107 ? -41.188 -8.524 124.872 1.00 86.25 107 LYS A N 1
ATOM 851 C CA . LYS A 1 107 ? -42.355 -7.683 125.187 1.00 86.25 107 LYS A CA 1
ATOM 852 C C . LYS A 1 107 ? -42.563 -6.544 124.192 1.00 86.25 107 LYS A C 1
ATOM 854 O O . LYS A 1 107 ? -43.701 -6.244 123.838 1.00 86.25 107 LYS A O 1
ATOM 859 N N . LEU A 1 108 ? -41.484 -5.898 123.747 1.00 86.94 108 LEU A N 1
ATOM 860 C CA . LEU A 1 108 ? -41.565 -4.844 122.731 1.00 86.94 108 LEU A CA 1
ATOM 861 C C . LEU A 1 108 ? -42.060 -5.393 121.388 1.00 86.94 108 LEU A C 1
ATOM 863 O O . LEU A 1 108 ? -42.926 -4.785 120.767 1.00 86.94 108 LEU A O 1
ATOM 867 N N . LEU A 1 109 ? -41.562 -6.559 120.968 1.00 86.25 109 LEU A N 1
ATOM 868 C CA . LEU A 1 109 ? -41.995 -7.209 119.729 1.00 86.25 109 LEU A CA 1
ATOM 869 C C . LEU A 1 109 ? -43.446 -7.698 119.803 1.00 86.25 109 LEU A C 1
ATOM 871 O O . LEU A 1 109 ? -44.171 -7.600 118.815 1.00 86.25 109 LEU A O 1
ATOM 875 N N . GLU A 1 110 ? -43.899 -8.195 120.955 1.00 87.25 110 GLU A N 1
ATOM 876 C CA . GLU A 1 110 ? -45.309 -8.544 121.159 1.00 87.25 110 GLU A CA 1
ATOM 877 C C . GLU A 1 110 ? -46.217 -7.313 121.087 1.00 87.25 110 GLU A C 1
ATOM 879 O O . GLU A 1 110 ? -47.285 -7.377 120.475 1.00 87.25 110 GLU A O 1
ATOM 884 N N . ALA A 1 111 ? -45.782 -6.180 121.646 1.00 87.00 111 ALA A N 1
ATOM 885 C CA . ALA A 1 111 ? -46.513 -4.921 121.548 1.00 87.00 111 ALA A CA 1
ATOM 886 C C . ALA A 1 111 ? -46.582 -4.400 120.100 1.00 87.00 111 ALA A C 1
ATOM 888 O O . ALA A 1 111 ? -47.664 -4.043 119.637 1.00 87.00 111 ALA A O 1
ATOM 889 N N . GLU A 1 112 ? -45.467 -4.416 119.363 1.00 87.88 112 GLU A N 1
ATOM 890 C CA . GLU A 1 112 ? -45.406 -3.981 117.958 1.00 87.88 112 GLU A CA 1
ATOM 891 C C . GLU A 1 112 ? -46.238 -4.889 117.044 1.00 87.88 112 GLU A C 1
ATOM 893 O O . GLU A 1 112 ? -46.980 -4.418 116.180 1.00 87.88 112 GLU A O 1
ATOM 898 N N . LYS A 1 113 ? -46.189 -6.206 117.272 1.00 87.94 113 LYS A N 1
ATOM 899 C CA . LYS A 1 113 ? -47.043 -7.158 116.562 1.00 87.94 113 LYS A CA 1
ATOM 900 C C . LYS A 1 113 ? -48.522 -6.871 116.821 1.00 87.94 113 LYS A C 1
ATOM 902 O O . LYS A 1 113 ? -49.298 -6.838 115.869 1.00 87.94 113 LYS A O 1
ATOM 907 N N . ALA A 1 114 ? -48.908 -6.631 118.074 1.00 87.12 114 ALA A N 1
ATOM 908 C CA . ALA A 1 114 ? -50.287 -6.294 118.418 1.00 87.12 114 ALA A CA 1
ATOM 909 C C . ALA A 1 114 ? -50.739 -4.967 117.778 1.00 87.12 114 ALA A C 1
ATOM 911 O O . ALA A 1 114 ? -51.898 -4.830 117.383 1.00 87.12 114 ALA A O 1
ATOM 912 N N . GLU A 1 115 ? -49.838 -3.992 117.644 1.00 88.50 115 GLU A N 1
ATOM 913 C CA . GLU A 1 115 ? -50.113 -2.721 116.971 1.00 88.50 115 GLU A CA 1
ATOM 914 C C . GLU A 1 115 ? -50.289 -2.889 115.454 1.00 88.50 115 GLU A C 1
ATOM 916 O O . GLU A 1 115 ? -51.262 -2.383 114.894 1.00 88.50 115 GLU A O 1
ATOM 921 N N . LEU A 1 116 ? -49.423 -3.664 114.795 1.00 86.19 116 LEU A N 1
ATOM 922 C CA . LEU A 1 116 ? -49.540 -3.978 113.367 1.00 86.19 116 LEU A CA 1
ATOM 923 C C . LEU A 1 116 ? -50.788 -4.807 113.050 1.00 86.19 116 LEU A C 1
ATOM 925 O O . LEU A 1 116 ? -51.453 -4.559 112.045 1.00 86.19 116 LEU A O 1
ATOM 929 N N . GLU A 1 117 ? -51.135 -5.769 113.904 1.00 87.44 117 GLU A N 1
ATOM 930 C CA . GLU A 1 117 ? -52.372 -6.541 113.768 1.00 87.44 117 GLU A CA 1
ATOM 931 C C . GLU A 1 117 ? -53.604 -5.642 113.909 1.00 87.44 117 GLU A C 1
ATOM 933 O O . GLU A 1 117 ? -54.546 -5.787 113.127 1.00 87.44 117 GLU A O 1
ATOM 938 N N . ARG A 1 118 ? -53.577 -4.669 114.832 1.00 86.06 118 ARG A N 1
ATOM 939 C CA . ARG A 1 118 ? -54.642 -3.666 114.965 1.00 86.06 118 ARG A CA 1
ATOM 940 C C . ARG A 1 118 ? -54.725 -2.771 113.727 1.00 86.06 118 ARG A C 1
ATOM 942 O O . ARG A 1 118 ? -55.807 -2.628 113.178 1.00 86.06 118 ARG A O 1
ATOM 949 N N . ALA A 1 119 ? -53.605 -2.245 113.232 1.00 83.06 119 ALA A N 1
ATOM 950 C CA . ALA A 1 119 ? -53.588 -1.407 112.031 1.00 83.06 119 ALA A CA 1
ATOM 951 C C . ALA A 1 119 ? -54.091 -2.160 110.784 1.00 83.06 119 ALA A C 1
ATOM 953 O O . ALA A 1 119 ? -54.823 -1.608 109.965 1.00 83.06 119 ALA A O 1
ATOM 954 N N . LEU A 1 120 ? -53.736 -3.439 110.649 1.00 83.31 120 LEU A N 1
ATOM 955 C CA . LEU A 1 120 ? -54.210 -4.293 109.564 1.00 83.31 120 LEU A CA 1
ATOM 956 C C . LEU A 1 120 ? -55.702 -4.622 109.703 1.00 83.31 120 LEU A C 1
ATOM 958 O O . LEU A 1 120 ? -56.397 -4.705 108.692 1.00 83.31 120 LEU A O 1
ATOM 962 N N . ALA A 1 121 ? -56.200 -4.812 110.927 1.00 79.88 121 ALA A N 1
ATOM 963 C CA . ALA A 1 121 ? -57.626 -4.972 111.188 1.00 79.88 121 ALA A CA 1
ATOM 964 C C . ALA A 1 121 ? -58.400 -3.686 110.860 1.00 79.88 121 ALA A C 1
ATOM 966 O O . ALA A 1 121 ? -59.390 -3.758 110.140 1.00 79.88 121 ALA A O 1
ATOM 967 N N . ASP A 1 122 ? -57.904 -2.523 111.287 1.00 83.06 122 ASP A N 1
ATOM 968 C CA . ASP A 1 122 ? -58.507 -1.219 110.999 1.00 83.06 122 ASP A CA 1
ATOM 969 C C . ASP A 1 122 ? -58.552 -0.940 109.490 1.00 83.06 122 ASP A C 1
ATOM 971 O O . ASP A 1 122 ? -59.551 -0.448 108.970 1.00 83.06 122 ASP A O 1
ATOM 975 N N . GLU A 1 123 ? -57.495 -1.280 108.749 1.00 80.81 123 GLU A N 1
ATOM 976 C CA . GLU A 1 123 ? -57.470 -1.084 107.299 1.00 80.81 123 GLU A CA 1
ATOM 977 C C . GLU A 1 123 ? -58.363 -2.092 106.560 1.00 80.81 123 GLU A C 1
ATOM 979 O O . GLU A 1 123 ? -59.044 -1.728 105.603 1.00 80.81 123 GLU A O 1
ATOM 984 N N . LYS A 1 124 ? -58.442 -3.344 107.033 1.00 78.38 124 LYS A N 1
ATOM 985 C CA . LYS A 1 124 ? -59.417 -4.324 106.523 1.00 78.38 124 LYS A CA 1
ATOM 986 C C . LYS A 1 124 ? -60.852 -3.864 106.757 1.00 78.38 124 LYS A C 1
ATOM 988 O O . LYS A 1 124 ? -61.656 -3.957 105.838 1.00 78.38 124 LYS A O 1
ATOM 993 N N . GLN A 1 125 ? -61.138 -3.316 107.935 1.00 77.19 125 GLN A N 1
ATOM 994 C CA . GLN A 1 125 ? -62.440 -2.753 108.279 1.00 77.19 125 GLN A CA 1
ATOM 995 C C . GLN A 1 125 ? -62.793 -1.595 107.334 1.00 77.19 125 GLN A C 1
ATOM 997 O O . GLN A 1 125 ? -63.867 -1.592 106.746 1.00 77.19 125 GLN A O 1
ATOM 1002 N N . LYS A 1 126 ? -61.859 -0.665 107.082 1.00 74.12 126 LYS A N 1
ATOM 1003 C CA . LYS A 1 126 ? -62.068 0.422 106.106 1.00 74.12 126 LYS A CA 1
ATOM 1004 C C . LYS A 1 126 ? -62.324 -0.092 104.692 1.00 74.12 126 LYS A C 1
ATOM 1006 O O . LYS A 1 126 ? -63.116 0.502 103.968 1.00 74.12 126 LYS A O 1
ATOM 1011 N N . VAL A 1 127 ? -61.657 -1.173 104.282 1.00 71.81 127 VAL A N 1
ATOM 1012 C CA . VAL A 1 127 ? -61.903 -1.809 102.981 1.00 71.81 127 VAL A CA 1
ATOM 1013 C C . VAL A 1 127 ? -63.272 -2.486 102.947 1.00 71.81 127 VAL A C 1
ATOM 1015 O O . VAL A 1 127 ? -63.953 -2.395 101.929 1.00 71.81 127 VAL A O 1
ATOM 1018 N N . GLU A 1 128 ? -63.708 -3.128 104.029 1.00 72.75 128 GLU A N 1
ATOM 1019 C CA . GLU A 1 128 ? -65.046 -3.719 104.137 1.00 72.75 128 GLU A CA 1
ATOM 1020 C C . GLU A 1 128 ? -66.148 -2.648 104.108 1.00 72.75 128 GLU A C 1
ATOM 1022 O O . GLU A 1 128 ? -67.088 -2.796 103.324 1.00 72.75 128 GLU A O 1
ATOM 1027 N N . ASP A 1 129 ? -65.958 -1.539 104.830 1.00 74.62 129 ASP A N 1
ATOM 1028 C CA . ASP A 1 129 ? -66.893 -0.411 104.966 1.00 74.62 129 ASP A CA 1
ATOM 1029 C C . ASP A 1 129 ? -66.970 0.503 103.723 1.00 74.62 129 ASP A C 1
ATOM 1031 O O . ASP A 1 129 ? -67.814 1.402 103.656 1.00 74.62 129 ASP A O 1
ATOM 1035 N N . MET A 1 130 ? -66.115 0.302 102.710 1.00 73.88 130 MET A N 1
ATOM 1036 C CA . MET A 1 130 ? -66.234 1.033 101.446 1.00 73.88 130 MET A CA 1
ATOM 1037 C C . MET A 1 130 ? -67.532 0.652 100.710 1.00 73.88 130 MET A C 1
ATOM 1039 O O . MET A 1 130 ? -67.803 -0.542 100.544 1.00 73.88 130 MET A O 1
ATOM 1043 N N . PRO A 1 131 ? -68.290 1.633 100.175 1.00 80.25 131 PRO A N 1
ATOM 1044 C CA . PRO A 1 131 ? -69.446 1.363 99.329 1.00 80.25 131 PRO A CA 1
ATOM 1045 C C . PRO A 1 131 ? -69.066 0.466 98.150 1.00 80.25 131 PRO A C 1
ATOM 1047 O O . PRO A 1 131 ? -68.037 0.682 97.504 1.00 80.25 131 PRO A O 1
ATOM 1050 N N . GLU A 1 132 ? -69.917 -0.508 97.838 1.00 78.44 132 GLU A N 1
ATOM 1051 C CA . GLU A 1 132 ? -69.655 -1.487 96.777 1.00 78.44 132 GLU A CA 1
ATOM 1052 C C . GLU A 1 132 ? -69.425 -0.816 95.409 1.00 78.44 132 GLU A C 1
ATOM 1054 O O . GLU A 1 132 ? -68.555 -1.228 94.643 1.00 78.44 132 GLU A O 1
ATOM 1059 N N . GLU A 1 133 ? -70.107 0.306 95.152 1.00 77.56 133 GLU A N 1
ATOM 1060 C CA . GLU A 1 133 ? -69.901 1.144 93.964 1.00 77.56 133 GLU A CA 1
ATOM 1061 C C . GLU A 1 133 ? -68.463 1.677 93.848 1.00 77.56 133 GLU A C 1
ATOM 1063 O O . GLU A 1 133 ? -67.916 1.747 92.750 1.00 77.56 133 GLU A O 1
ATOM 1068 N N . HIS A 1 134 ? -67.811 2.021 94.965 1.00 81.69 134 HIS A N 1
ATOM 1069 C CA . HIS A 1 134 ? -66.434 2.518 94.951 1.00 81.69 134 HIS A CA 1
ATOM 1070 C C . HIS A 1 134 ? -65.423 1.393 94.693 1.00 81.69 134 HIS A C 1
ATOM 1072 O O . HIS A 1 134 ? -64.468 1.588 93.940 1.00 81.69 134 HIS A O 1
ATOM 1078 N N . LYS A 1 135 ? -65.656 0.193 95.247 1.00 81.25 135 LYS A N 1
ATOM 1079 C CA . LYS A 1 135 ? -64.847 -1.004 94.951 1.00 81.25 135 LYS A CA 1
ATOM 1080 C C . LYS A 1 135 ? -64.940 -1.368 93.469 1.00 81.25 135 LYS A C 1
ATOM 1082 O O . LYS A 1 135 ? -63.908 -1.595 92.835 1.00 81.25 135 LYS A O 1
ATOM 1087 N N . GLN A 1 136 ? -66.149 -1.341 92.906 1.00 85.00 136 GLN A N 1
ATOM 1088 C CA . GLN A 1 136 ? -66.369 -1.579 91.481 1.00 85.00 136 GLN A CA 1
ATOM 1089 C C . GLN A 1 136 ? -65.675 -0.516 90.618 1.00 85.00 136 GLN A C 1
ATOM 1091 O O . GLN A 1 136 ? -64.972 -0.866 89.674 1.00 85.00 136 GLN A O 1
ATOM 1096 N N . LEU A 1 137 ? -65.763 0.766 90.987 1.00 84.56 137 LEU A N 1
ATOM 1097 C CA . LEU A 1 137 ? -65.095 1.854 90.266 1.00 84.56 137 LEU A CA 1
ATOM 1098 C C . LEU A 1 137 ? -63.561 1.708 90.257 1.00 84.56 137 LEU A C 1
ATOM 1100 O O . LEU A 1 137 ? -62.918 2.030 89.258 1.00 84.56 137 LEU A O 1
ATOM 1104 N N . ILE A 1 138 ? -62.954 1.210 91.342 1.00 86.38 138 ILE A N 1
ATOM 1105 C CA . ILE A 1 138 ? -61.511 0.915 91.394 1.00 86.38 138 ILE A CA 1
ATOM 1106 C C . ILE A 1 138 ? -61.157 -0.217 90.422 1.00 86.38 138 ILE A C 1
ATOM 1108 O O . ILE A 1 138 ? -60.161 -0.112 89.702 1.00 86.38 138 ILE A O 1
ATOM 1112 N N . VAL A 1 139 ? -61.964 -1.279 90.376 1.00 87.25 139 VAL A N 1
ATOM 1113 C CA . VAL A 1 139 ? -61.771 -2.394 89.437 1.00 87.25 139 VAL A CA 1
ATOM 1114 C C . VAL A 1 139 ? -61.922 -1.917 87.993 1.00 87.25 139 VAL A C 1
ATOM 1116 O O . VAL A 1 139 ? -61.047 -2.194 87.173 1.00 87.25 139 VAL A O 1
ATOM 1119 N N . ASP A 1 140 ? -62.967 -1.150 87.689 1.00 87.75 140 ASP A N 1
ATOM 1120 C CA . ASP A 1 140 ? -63.220 -0.606 86.354 1.00 87.75 140 ASP A CA 1
ATOM 1121 C C . ASP A 1 140 ? -62.091 0.338 85.923 1.00 87.75 140 ASP A C 1
ATOM 1123 O O . ASP A 1 140 ? -61.583 0.232 84.805 1.00 87.75 140 ASP A O 1
ATOM 1127 N N . LYS A 1 141 ? -61.611 1.203 86.829 1.00 89.25 141 LYS A N 1
ATOM 1128 C CA . LYS A 1 141 ? -60.442 2.060 86.591 1.00 89.25 141 LYS A CA 1
ATOM 1129 C C . LYS A 1 141 ? -59.195 1.233 86.272 1.00 89.25 141 LYS A C 1
ATOM 1131 O O . LYS A 1 141 ? -58.516 1.532 85.295 1.00 89.25 141 LYS A O 1
ATOM 1136 N N . GLN A 1 142 ? -58.907 0.180 87.038 1.00 91.50 142 GLN A N 1
ATOM 1137 C CA . GLN A 1 142 ? -57.766 -0.703 86.764 1.00 91.50 142 GLN A CA 1
ATOM 1138 C C . GLN A 1 142 ? -57.911 -1.438 85.423 1.00 91.50 142 GLN A C 1
ATOM 1140 O O . GLN A 1 142 ? -56.920 -1.640 84.721 1.00 91.50 142 GLN A O 1
ATOM 1145 N N . GLN A 1 143 ? -59.125 -1.850 85.048 1.00 92.19 143 GLN A N 1
ATOM 1146 C CA . GLN A 1 143 ? -59.386 -2.469 83.745 1.00 92.19 143 GLN A CA 1
ATOM 1147 C C . GLN A 1 143 ? -59.177 -1.472 82.598 1.00 92.19 143 GLN A C 1
ATOM 1149 O O . GLN A 1 143 ? -58.525 -1.815 81.612 1.00 92.19 143 GLN A O 1
ATOM 1154 N N . LEU A 1 144 ? -59.656 -0.234 82.749 1.00 92.19 144 LEU A N 1
ATOM 1155 C CA . LEU A 1 144 ? -59.433 0.865 81.809 1.00 92.19 144 LEU A CA 1
ATOM 1156 C C . LEU A 1 144 ? -57.946 1.203 81.669 1.00 92.19 144 LEU A C 1
ATOM 1158 O O . LEU A 1 144 ? -57.461 1.302 80.547 1.00 92.19 144 LEU A O 1
ATOM 1162 N N . GLU A 1 145 ? -57.201 1.312 82.769 1.00 93.69 145 GLU A N 1
ATOM 1163 C CA . GLU A 1 145 ? -55.752 1.558 82.748 1.00 93.69 145 GLU A CA 1
ATOM 1164 C C . GLU A 1 145 ? -54.997 0.440 82.017 1.00 93.69 145 GLU A C 1
ATOM 1166 O O . GLU A 1 145 ? -54.155 0.719 81.163 1.00 93.69 145 GLU A O 1
ATOM 1171 N N . ARG A 1 146 ? -55.345 -0.831 82.272 1.00 92.88 146 ARG A N 1
ATOM 1172 C CA . ARG A 1 146 ? -54.781 -1.971 81.528 1.00 92.88 146 ARG A CA 1
ATOM 1173 C C . ARG A 1 146 ? -55.138 -1.910 80.047 1.00 92.88 146 ARG A C 1
ATOM 1175 O O . ARG A 1 146 ? -54.289 -2.199 79.210 1.00 92.88 146 ARG A O 1
ATOM 1182 N N . HIS A 1 147 ? -56.371 -1.534 79.714 1.00 93.00 147 HIS A N 1
ATOM 1183 C CA . HIS A 1 147 ? -56.806 -1.425 78.326 1.00 93.00 147 HIS A CA 1
ATOM 1184 C C . HIS A 1 147 ? -56.068 -0.302 77.585 1.00 93.00 147 HIS A C 1
ATOM 1186 O O . HIS A 1 147 ? -55.580 -0.521 76.477 1.00 93.00 147 HIS A O 1
ATOM 1192 N N . VAL A 1 148 ? -55.915 0.864 78.219 1.00 93.38 148 VAL A N 1
ATOM 1193 C CA . VAL A 1 148 ? -55.123 1.989 77.700 1.00 93.38 148 VAL A CA 1
ATOM 1194 C C . VAL A 1 148 ? -53.670 1.572 77.487 1.00 93.38 148 VAL A C 1
ATOM 1196 O O . VAL A 1 148 ? -53.116 1.845 76.425 1.00 93.38 148 VAL A O 1
ATOM 1199 N N . GLU A 1 149 ? -53.065 0.857 78.437 1.00 94.25 149 GLU A N 1
ATOM 1200 C CA . GLU A 1 149 ? -51.691 0.370 78.300 1.00 94.25 149 GLU A CA 1
ATOM 1201 C C . GLU A 1 149 ? -51.548 -0.647 77.157 1.00 94.25 149 GLU A C 1
ATOM 1203 O O . GLU A 1 149 ? -50.622 -0.551 76.352 1.00 94.25 149 GLU A O 1
ATOM 1208 N N . CYS A 1 150 ? -52.496 -1.579 77.009 1.00 94.69 150 CYS A N 1
ATOM 1209 C CA . CYS A 1 150 ? -52.518 -2.504 75.875 1.00 94.69 150 CYS A CA 1
ATOM 1210 C C . CYS A 1 150 ? -52.620 -1.768 74.531 1.00 94.69 150 CYS A C 1
ATOM 1212 O O . CYS A 1 150 ? -51.883 -2.096 73.599 1.00 94.69 150 CYS A O 1
ATOM 1214 N N . LEU A 1 151 ? -53.505 -0.770 74.424 1.00 94.75 151 LEU A N 1
ATOM 1215 C CA . LEU A 1 151 ? -53.655 0.039 73.213 1.00 94.75 151 LEU A CA 1
ATOM 1216 C C . LEU A 1 151 ? -52.402 0.871 72.922 1.00 94.75 151 LEU A C 1
ATOM 1218 O O . LEU A 1 151 ? -51.999 0.964 71.765 1.00 94.75 151 LEU A O 1
ATOM 1222 N N . ARG A 1 152 ? -51.745 1.419 73.951 1.00 95.81 152 ARG A N 1
ATOM 1223 C CA . ARG A 1 152 ? -50.478 2.151 73.813 1.00 95.81 152 ARG A CA 1
ATOM 1224 C C . ARG A 1 152 ? -49.372 1.251 73.266 1.00 95.81 152 ARG A C 1
ATOM 1226 O O . ARG A 1 152 ? -48.713 1.620 72.300 1.00 95.81 152 ARG A O 1
ATOM 1233 N N . ILE A 1 153 ? -49.209 0.051 73.825 1.00 95.44 153 ILE A N 1
ATOM 1234 C CA . ILE A 1 153 ? -48.226 -0.932 73.342 1.00 95.44 153 ILE A CA 1
ATOM 1235 C C . ILE A 1 153 ? -48.524 -1.334 71.890 1.00 95.44 153 ILE A C 1
ATOM 1237 O O . ILE A 1 153 ? -47.601 -1.450 71.080 1.00 95.44 153 ILE A O 1
ATOM 1241 N N . ALA A 1 154 ? -49.800 -1.534 71.541 1.00 94.50 154 ALA A N 1
ATOM 1242 C CA . ALA A 1 154 ? -50.203 -1.850 70.172 1.00 94.50 154 ALA A CA 1
ATOM 1243 C C . ALA A 1 154 ? -49.887 -0.698 69.204 1.00 94.50 154 ALA A C 1
ATOM 1245 O O . ALA A 1 154 ? -49.313 -0.941 68.143 1.00 94.50 154 ALA A O 1
ATOM 1246 N N . LEU A 1 155 ? -50.185 0.547 69.591 1.00 95.88 155 LEU A N 1
ATOM 1247 C CA . LEU A 1 155 ? -49.863 1.739 68.806 1.00 95.88 155 LEU A CA 1
ATOM 1248 C C . LEU A 1 155 ? -48.350 1.869 68.587 1.00 95.88 155 LEU A C 1
ATOM 1250 O O . LEU A 1 155 ? -47.914 1.969 67.446 1.00 95.88 155 LEU A O 1
ATOM 1254 N N . GLU A 1 156 ? -47.541 1.774 69.645 1.00 96.38 156 GLU A N 1
ATOM 1255 C CA . GLU A 1 156 ? -46.075 1.837 69.542 1.00 96.38 156 GLU A CA 1
ATOM 1256 C C . GLU A 1 156 ? -45.504 0.719 68.655 1.00 96.38 156 GLU A C 1
ATOM 1258 O O . GLU A 1 156 ? -44.509 0.911 67.948 1.00 96.38 156 GLU A O 1
ATOM 1263 N N . SER A 1 157 ? -46.109 -0.472 68.695 1.00 95.56 157 SER A N 1
ATOM 1264 C CA . SER A 1 157 ? -45.743 -1.592 67.826 1.00 95.56 157 SER A CA 1
ATOM 1265 C C . SER A 1 157 ? -46.047 -1.286 66.358 1.00 95.56 157 SER A C 1
ATOM 1267 O O . SER A 1 157 ? -45.181 -1.486 65.501 1.00 95.56 157 SER A O 1
ATOM 1269 N N . GLU A 1 158 ? -47.240 -0.773 66.055 1.00 95.00 158 GLU A N 1
ATOM 1270 C CA . GLU A 1 158 ? -47.626 -0.419 64.686 1.00 95.00 158 GLU A CA 1
ATOM 1271 C C . GLU A 1 158 ? -46.849 0.791 64.153 1.00 95.00 158 GLU A C 1
ATOM 1273 O O . GLU A 1 158 ? -46.426 0.773 63.000 1.00 95.00 158 GLU A O 1
ATOM 1278 N N . GLU A 1 159 ? -46.533 1.788 64.981 1.00 96.62 159 GLU A N 1
ATOM 1279 C CA . GLU A 1 159 ? -45.655 2.903 64.603 1.00 96.62 159 GLU A CA 1
ATOM 1280 C C . GLU A 1 159 ? -44.247 2.413 64.247 1.00 96.62 159 GLU A C 1
ATOM 1282 O O . GLU A 1 159 ? -43.709 2.749 63.188 1.00 96.62 159 GLU A O 1
ATOM 1287 N N . LYS A 1 160 ? -43.655 1.541 65.077 1.00 95.75 160 LYS A N 1
ATOM 1288 C CA . LYS A 1 160 ? -42.365 0.902 64.761 1.00 95.75 160 LYS A CA 1
ATOM 1289 C C . LYS A 1 160 ? -42.444 0.122 63.453 1.00 95.75 160 LYS A C 1
ATOM 1291 O O . LYS A 1 160 ? -41.497 0.139 62.661 1.00 95.75 160 LYS A O 1
ATOM 1296 N N . ARG A 1 161 ? -43.561 -0.564 63.211 1.00 95.75 161 ARG A N 1
ATOM 1297 C CA . ARG A 1 161 ? -43.796 -1.315 61.978 1.00 95.75 161 ARG A CA 1
ATOM 1298 C C . ARG A 1 161 ? -43.886 -0.389 60.765 1.00 95.75 161 ARG A C 1
ATOM 1300 O O . ARG A 1 161 ? -43.207 -0.653 59.774 1.00 95.75 161 ARG A O 1
ATOM 1307 N N . ALA A 1 162 ? -44.638 0.705 60.859 1.00 96.19 162 ALA A N 1
ATOM 1308 C CA . ALA A 1 162 ? -44.782 1.714 59.814 1.00 96.19 162 ALA A CA 1
ATOM 1309 C C . ALA A 1 162 ? -43.438 2.374 59.470 1.00 96.19 162 ALA A C 1
ATOM 1311 O O . ALA A 1 162 ? -43.059 2.405 58.301 1.00 96.19 162 ALA A O 1
ATOM 1312 N N . ILE A 1 163 ? -42.657 2.783 60.477 1.00 96.81 163 ILE A N 1
ATOM 1313 C CA . ILE A 1 163 ? -41.308 3.347 60.288 1.00 96.81 163 ILE A CA 1
ATOM 1314 C C . ILE A 1 163 ? -40.390 2.341 59.581 1.00 96.81 163 ILE A C 1
ATOM 1316 O O . ILE A 1 163 ? -39.631 2.695 58.676 1.00 96.81 163 ILE A O 1
ATOM 1320 N N . ASN A 1 164 ? -40.447 1.065 59.971 1.00 95.62 164 ASN A N 1
ATOM 1321 C CA . ASN A 1 164 ? -39.654 0.020 59.326 1.00 95.62 164 ASN A CA 1
ATOM 1322 C C . ASN A 1 164 ? -40.085 -0.221 57.875 1.00 95.62 164 ASN A C 1
ATOM 1324 O O . ASN A 1 164 ? -39.224 -0.427 57.016 1.00 95.62 164 ASN A O 1
ATOM 1328 N N . PHE A 1 165 ? -41.386 -0.183 57.586 1.00 96.75 165 PHE A N 1
ATOM 1329 C CA . PHE A 1 165 ? -41.890 -0.272 56.218 1.00 96.75 165 PHE A CA 1
ATOM 1330 C C . PHE A 1 165 ? -41.463 0.927 55.376 1.00 96.75 165 PHE A C 1
ATOM 1332 O O . PHE A 1 165 ? -40.979 0.721 54.268 1.00 96.75 165 PHE A O 1
ATOM 1339 N N . GLU A 1 166 ? -41.545 2.148 55.902 1.00 96.81 166 GLU A N 1
ATOM 1340 C CA . GLU A 1 166 ? -41.097 3.354 55.203 1.00 96.81 166 GLU A CA 1
ATOM 1341 C C . GLU A 1 166 ? -39.599 3.283 54.872 1.00 96.81 166 GLU A C 1
ATOM 1343 O O . GLU A 1 166 ? -39.197 3.532 53.734 1.00 96.81 166 GLU A O 1
ATOM 1348 N N . LYS A 1 167 ? -38.763 2.863 55.833 1.00 96.31 167 LYS A N 1
ATOM 1349 C CA . LYS A 1 167 ? -37.323 2.652 55.609 1.00 96.31 167 LYS A CA 1
ATOM 1350 C C . LYS A 1 167 ? -37.058 1.615 54.521 1.00 96.31 167 LYS A C 1
ATOM 1352 O O . LYS A 1 167 ? -36.225 1.843 53.646 1.00 96.31 167 LYS A O 1
ATOM 1357 N N . ARG A 1 168 ? -37.763 0.478 54.556 1.00 95.62 168 ARG A N 1
ATOM 1358 C CA . ARG A 1 168 ? -37.632 -0.574 53.534 1.00 95.62 168 ARG A CA 1
ATOM 1359 C C . ARG A 1 168 ? -38.092 -0.086 52.166 1.00 95.62 168 ARG A C 1
ATOM 1361 O O . ARG A 1 168 ? -37.413 -0.359 51.185 1.00 95.62 168 ARG A O 1
ATOM 1368 N N . TYR A 1 169 ? -39.196 0.651 52.106 1.00 96.00 169 TYR A N 1
ATOM 1369 C CA . TYR A 1 169 ? -39.711 1.225 50.869 1.00 96.00 169 TYR A CA 1
ATOM 1370 C C . TYR A 1 169 ? -38.705 2.200 50.254 1.00 96.00 169 TYR A C 1
ATOM 1372 O O . TYR A 1 169 ? -38.343 2.032 49.095 1.00 96.00 169 TYR A O 1
ATOM 1380 N N . LYS A 1 170 ? -38.162 3.143 51.040 1.00 96.56 170 LYS A N 1
ATOM 1381 C CA . LYS A 1 170 ? -37.106 4.062 50.577 1.00 96.56 170 LYS A CA 1
ATOM 1382 C C . LYS A 1 170 ? -35.892 3.306 50.033 1.00 96.56 170 LYS A C 1
ATOM 1384 O O . LYS A 1 170 ? -35.469 3.579 48.916 1.00 96.56 170 LYS A O 1
ATOM 1389 N N . ALA A 1 171 ? -35.409 2.295 50.758 1.00 95.81 171 ALA A N 1
ATOM 1390 C CA . ALA A 1 171 ? -34.280 1.479 50.312 1.00 95.81 171 ALA A CA 1
ATOM 1391 C C . ALA A 1 171 ? -34.562 0.710 49.005 1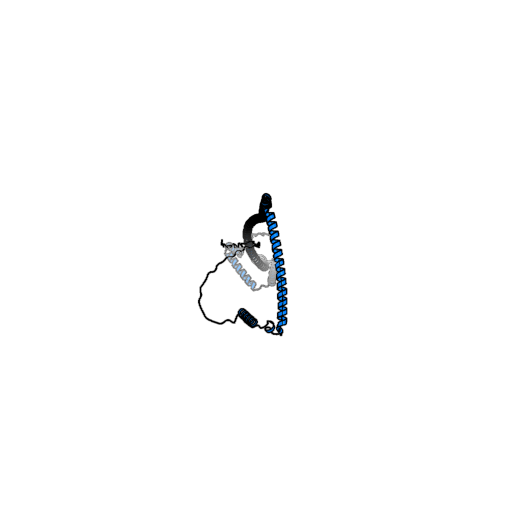.00 95.81 171 ALA A C 1
ATOM 1393 O O . ALA A 1 171 ? -33.665 0.540 48.180 1.00 95.81 171 ALA A O 1
ATOM 1394 N N . VAL A 1 172 ? -35.793 0.229 48.795 1.00 96.19 172 VAL A N 1
ATOM 1395 C CA . VAL A 1 172 ? -36.192 -0.430 47.539 1.00 96.19 172 VAL A CA 1
ATOM 1396 C C . VAL A 1 172 ? -36.265 0.580 46.396 1.00 96.19 172 VAL A C 1
ATOM 1398 O O . VAL A 1 172 ? -35.737 0.305 45.322 1.00 96.19 172 VAL A O 1
ATOM 1401 N N . THR A 1 173 ? -36.848 1.754 46.626 1.00 96.69 173 THR A N 1
ATOM 1402 C CA . THR A 1 173 ? -36.944 2.819 45.620 1.00 96.69 173 THR A CA 1
ATOM 1403 C C . THR A 1 173 ? -35.563 3.311 45.188 1.00 96.69 173 THR A C 1
ATOM 1405 O O . THR A 1 173 ? -35.308 3.440 43.995 1.00 96.69 173 THR A O 1
ATOM 1408 N N . GLU A 1 174 ? -34.634 3.510 46.126 1.00 96.50 174 GLU A N 1
ATOM 1409 C CA . GLU A 1 174 ? -33.243 3.869 45.815 1.00 96.50 174 GLU A CA 1
ATOM 1410 C C . GLU A 1 174 ? -32.560 2.803 44.949 1.00 96.50 174 GLU A C 1
ATOM 1412 O O . GLU A 1 174 ? -31.906 3.126 43.958 1.00 96.50 174 GLU A O 1
ATOM 1417 N N . ARG A 1 175 ? -32.755 1.517 45.272 1.00 95.62 175 ARG A N 1
ATOM 1418 C CA . ARG A 1 175 ? -32.229 0.410 44.459 1.00 95.62 175 ARG A CA 1
ATOM 1419 C C . ARG A 1 175 ? -32.843 0.370 43.065 1.00 95.62 175 ARG A C 1
ATOM 1421 O O . ARG A 1 175 ? -32.128 0.059 42.118 1.00 95.62 175 ARG A O 1
ATOM 1428 N N . LEU A 1 176 ? -34.129 0.686 42.935 1.00 96.19 176 LEU A N 1
ATOM 1429 C CA . LEU A 1 176 ? -34.817 0.728 41.647 1.00 96.19 176 LEU A CA 1
ATOM 1430 C C . LEU A 1 176 ? -34.259 1.849 40.761 1.00 96.19 176 LEU A C 1
ATOM 1432 O O . LEU A 1 176 ? -33.898 1.589 39.621 1.00 96.19 176 LEU A O 1
ATOM 1436 N N . VAL A 1 177 ? -34.045 3.046 41.317 1.00 96.81 177 VAL A N 1
ATOM 1437 C CA . VAL A 1 177 ? -33.398 4.162 40.603 1.00 96.81 177 VAL A CA 1
ATOM 1438 C C . VAL A 1 177 ? -31.983 3.792 40.147 1.00 96.81 177 VAL A C 1
ATOM 1440 O O . VAL A 1 177 ? -31.583 4.095 39.023 1.00 96.81 177 VAL A O 1
ATOM 1443 N N . VAL A 1 178 ? -31.205 3.121 41.000 1.00 96.50 178 VAL A N 1
ATOM 1444 C CA . VAL A 1 178 ? -29.866 2.634 40.631 1.00 96.50 178 VAL A CA 1
ATOM 1445 C C . VAL A 1 178 ? -29.948 1.595 39.507 1.00 96.50 178 VAL A C 1
ATOM 1447 O O . VAL A 1 178 ? -29.170 1.674 38.557 1.00 96.50 178 VAL A O 1
ATOM 1450 N N . ALA A 1 179 ? -30.898 0.661 39.574 1.00 95.50 179 ALA A N 1
ATOM 1451 C CA . ALA A 1 179 ? -31.111 -0.345 38.537 1.00 95.50 179 ALA A CA 1
ATOM 1452 C C . ALA A 1 179 ? -31.519 0.283 37.192 1.00 95.50 179 ALA A C 1
ATOM 1454 O O . ALA A 1 179 ? -30.942 -0.077 36.167 1.00 95.50 179 ALA A O 1
ATOM 1455 N N . ASP A 1 180 ? -32.423 1.264 37.195 1.00 97.06 180 ASP A N 1
ATOM 1456 C CA . ASP A 1 180 ? -32.841 1.989 35.989 1.00 97.06 180 ASP A CA 1
ATOM 1457 C C . ASP A 1 180 ? -31.674 2.767 35.367 1.00 97.06 180 ASP A C 1
ATOM 1459 O O . ASP A 1 180 ? -31.451 2.706 34.157 1.00 97.06 180 ASP A O 1
ATOM 1463 N N . ASN A 1 181 ? -30.850 3.421 36.193 1.00 95.88 181 ASN A N 1
ATOM 1464 C CA . ASN A 1 181 ? -29.634 4.092 35.729 1.00 95.88 181 ASN A CA 1
ATOM 1465 C C . ASN A 1 181 ? -28.624 3.110 35.116 1.00 95.88 181 ASN A C 1
ATOM 1467 O O . ASN A 1 181 ? -27.970 3.432 34.122 1.00 95.88 181 ASN A O 1
ATOM 1471 N N . HIS A 1 182 ? -28.466 1.918 35.697 1.00 95.75 182 HIS A N 1
ATOM 1472 C CA . HIS A 1 182 ? -27.612 0.878 35.121 1.00 95.75 182 HIS A CA 1
ATOM 1473 C C . HIS A 1 182 ? -28.174 0.346 33.808 1.00 95.75 182 HIS A C 1
ATOM 1475 O O . HIS A 1 182 ? -27.415 0.204 32.853 1.00 95.75 182 HIS A O 1
ATOM 1481 N N . LYS A 1 183 ? -29.486 0.117 33.731 1.00 97.00 183 LYS A N 1
ATOM 1482 C CA . LYS A 1 183 ? -30.158 -0.310 32.505 1.00 97.00 183 LYS A CA 1
ATOM 1483 C C . LYS A 1 183 ? -29.954 0.705 31.377 1.00 97.00 183 LYS A C 1
ATOM 1485 O O . LYS A 1 183 ? -29.496 0.320 30.308 1.00 97.00 183 LYS A O 1
ATOM 1490 N N . ALA A 1 184 ? -30.169 1.994 31.644 1.00 96.44 184 ALA A N 1
ATOM 1491 C CA . ALA A 1 184 ? -29.942 3.056 30.664 1.00 96.44 184 ALA A CA 1
ATOM 1492 C C . ALA A 1 184 ? -28.476 3.117 30.190 1.00 96.44 184 ALA A C 1
ATOM 1494 O O . ALA A 1 184 ? -28.207 3.313 29.006 1.00 96.44 184 ALA A O 1
ATOM 1495 N N . LYS A 1 185 ? -27.508 2.908 31.095 1.00 96.69 185 LYS A N 1
ATOM 1496 C CA . LYS A 1 185 ? -26.084 2.821 30.724 1.00 96.69 185 LYS A CA 1
ATOM 1497 C C . LYS A 1 185 ? -25.788 1.614 29.836 1.00 96.69 185 LYS A C 1
ATOM 1499 O O . LYS A 1 185 ? -25.028 1.757 28.885 1.00 96.69 185 LYS A O 1
ATOM 1504 N N . VAL A 1 186 ? -26.370 0.455 30.139 1.00 95.88 186 VAL A N 1
ATOM 1505 C CA . VAL A 1 186 ? -26.209 -0.761 29.330 1.00 95.88 186 VAL A CA 1
ATOM 1506 C C . VAL A 1 186 ? -26.799 -0.560 27.935 1.00 95.88 186 VAL A C 1
ATOM 1508 O O . VAL A 1 186 ? -26.138 -0.885 26.956 1.00 95.88 186 VAL A O 1
ATOM 1511 N N . GLU A 1 187 ? -27.989 0.032 27.826 1.00 97.38 187 GLU A N 1
ATOM 1512 C CA . GLU A 1 187 ? -28.619 0.348 26.536 1.00 97.38 187 GLU A CA 1
ATOM 1513 C C . GLU A 1 187 ? -27.767 1.327 25.712 1.00 97.38 187 GLU A C 1
ATOM 1515 O O . GLU A 1 187 ? -27.522 1.090 24.530 1.00 97.38 187 GLU A O 1
ATOM 1520 N N . ALA A 1 188 ? -27.232 2.380 26.341 1.00 96.50 188 ALA A N 1
ATOM 1521 C CA . ALA A 1 188 ? -26.330 3.320 25.676 1.00 96.50 188 ALA A CA 1
ATOM 1522 C C . ALA A 1 188 ? -25.024 2.654 25.202 1.00 96.50 188 ALA A C 1
ATOM 1524 O O . ALA A 1 188 ? -24.537 2.948 24.112 1.00 96.50 188 ALA A O 1
ATOM 1525 N N . GLN A 1 189 ? -24.458 1.747 26.004 1.00 96.12 189 GLN A N 1
ATOM 1526 C CA . GLN A 1 189 ? -23.262 0.991 25.627 1.00 96.12 189 GLN A CA 1
ATOM 1527 C C . GLN A 1 189 ? -23.537 -0.005 24.497 1.00 96.12 189 GLN A C 1
ATOM 1529 O O . GLN A 1 189 ? -22.706 -0.130 23.604 1.00 96.12 189 GLN A O 1
ATOM 1534 N N . ALA A 1 190 ? -24.691 -0.675 24.500 1.00 96.75 190 ALA A N 1
ATOM 1535 C CA . ALA A 1 190 ? -25.093 -1.576 23.423 1.00 96.75 190 ALA A CA 1
ATOM 1536 C C . ALA A 1 190 ? -25.241 -0.826 22.088 1.00 96.75 190 ALA A C 1
ATOM 1538 O O . ALA A 1 190 ? -24.701 -1.273 21.080 1.00 96.75 190 ALA A O 1
ATOM 1539 N N . ALA A 1 191 ? -25.871 0.353 22.105 1.00 97.69 191 ALA A N 1
ATOM 1540 C CA . ALA A 1 191 ? -25.993 1.203 20.920 1.00 97.69 191 ALA A CA 1
ATOM 1541 C C . ALA A 1 191 ? -24.627 1.688 20.394 1.00 97.69 191 ALA A C 1
ATOM 1543 O O . ALA A 1 191 ? -24.413 1.762 19.185 1.00 97.69 191 ALA A O 1
ATOM 1544 N N . GLU A 1 192 ? -23.676 2.004 21.282 1.00 96.50 192 GLU A N 1
ATOM 1545 C CA . GLU A 1 192 ? -22.320 2.380 20.860 1.00 96.50 192 GLU A CA 1
ATOM 1546 C C . GLU A 1 192 ? -21.543 1.190 20.279 1.00 96.50 192 GLU A C 1
ATOM 1548 O O . GLU A 1 192 ? -20.801 1.372 19.315 1.00 96.50 192 GLU A O 1
ATOM 1553 N N . ILE A 1 193 ? -21.723 -0.022 20.817 1.00 97.12 193 ILE A N 1
ATOM 1554 C CA . ILE A 1 193 ? -21.124 -1.243 20.255 1.00 97.12 193 ILE A CA 1
ATOM 1555 C C . ILE A 1 193 ? -21.639 -1.476 18.835 1.00 97.12 193 ILE A C 1
ATOM 1557 O O . ILE A 1 193 ? -20.821 -1.608 17.930 1.00 97.12 193 ILE A O 1
ATOM 1561 N N . GLU A 1 194 ? -22.955 -1.436 18.622 1.00 97.94 194 GLU A N 1
ATOM 1562 C CA . GLU A 1 194 ? -23.568 -1.596 17.295 1.00 97.94 194 GLU A CA 1
ATOM 1563 C C . GLU A 1 194 ? -23.010 -0.564 16.299 1.00 97.94 194 GLU A C 1
ATOM 1565 O O . GLU A 1 194 ? -22.545 -0.901 15.209 1.00 97.94 194 GLU A O 1
ATOM 1570 N N . ARG A 1 195 ? -22.913 0.705 16.719 1.00 97.56 195 ARG A N 1
ATOM 1571 C CA . ARG A 1 195 ? -22.323 1.775 15.902 1.00 97.56 195 ARG A CA 1
ATOM 1572 C C . ARG A 1 195 ? -20.853 1.515 15.549 1.00 97.56 195 ARG A C 1
ATOM 1574 O O . ARG A 1 195 ? -20.402 1.882 14.458 1.00 97.56 195 ARG A O 1
ATOM 1581 N N . LEU A 1 196 ? -20.076 0.952 16.476 1.00 96.25 196 LEU A N 1
ATOM 1582 C CA . LEU A 1 196 ? -18.669 0.617 16.253 1.00 96.25 196 LEU A CA 1
ATOM 1583 C C . LEU A 1 196 ? -18.518 -0.605 15.347 1.00 96.25 196 LEU A C 1
ATOM 1585 O O . LEU A 1 196 ? -17.649 -0.581 14.478 1.00 96.25 196 LEU A O 1
ATOM 1589 N N . GLU A 1 197 ? -19.364 -1.621 15.492 1.00 97.12 197 GLU A N 1
ATOM 1590 C CA . GLU A 1 197 ? -19.412 -2.788 14.605 1.00 97.12 197 GLU A CA 1
ATOM 1591 C C . GLU A 1 197 ? -19.724 -2.366 13.163 1.00 97.12 197 GLU A C 1
ATOM 1593 O O . GLU A 1 197 ? -18.967 -2.706 12.250 1.00 97.12 197 GLU A O 1
ATOM 1598 N N . ASP A 1 198 ? -20.722 -1.502 12.963 1.00 97.88 198 ASP A N 1
ATOM 1599 C CA . ASP A 1 198 ? -21.044 -0.910 11.658 1.00 97.88 198 ASP A CA 1
ATOM 1600 C C . ASP A 1 198 ? -19.882 -0.106 11.065 1.00 97.88 198 ASP A C 1
ATOM 1602 O O . ASP A 1 198 ? -19.665 -0.067 9.850 1.00 97.88 198 ASP A O 1
ATOM 1606 N N . LYS A 1 199 ? -19.141 0.616 11.913 1.00 97.31 199 LYS A N 1
ATOM 1607 C CA . LYS A 1 199 ? -17.965 1.373 11.473 1.00 97.31 199 LYS A CA 1
ATOM 1608 C C . LYS A 1 199 ? -16.837 0.431 11.058 1.00 97.31 199 LYS A C 1
ATOM 1610 O O . LYS A 1 199 ? -16.184 0.682 10.050 1.00 97.31 199 LYS A O 1
ATOM 1615 N N . VAL A 1 200 ? -16.606 -0.632 11.822 1.00 96.75 200 VAL A N 1
ATOM 1616 C CA . VAL A 1 200 ? -15.600 -1.653 11.513 1.00 96.75 200 VAL A CA 1
ATOM 1617 C C . VAL A 1 200 ? -15.942 -2.355 10.202 1.00 96.75 200 VAL A C 1
ATOM 1619 O O . VAL A 1 200 ? -15.054 -2.516 9.369 1.00 96.75 200 VAL A O 1
ATOM 1622 N N . HIS A 1 201 ? -17.209 -2.705 9.977 1.00 97.19 201 HIS A N 1
ATOM 1623 C CA . HIS A 1 201 ? -17.643 -3.324 8.726 1.00 97.19 201 HIS A CA 1
ATOM 1624 C C . HIS A 1 201 ? -17.363 -2.421 7.517 1.00 97.19 201 HIS A C 1
ATOM 1626 O O . HIS A 1 201 ? -16.696 -2.850 6.579 1.00 97.19 201 HIS A O 1
ATOM 1632 N N . ARG A 1 202 ? -17.740 -1.137 7.599 1.00 97.00 202 ARG A N 1
ATOM 1633 C CA . ARG A 1 202 ? -17.443 -0.142 6.553 1.00 97.00 202 ARG A CA 1
ATOM 1634 C C . ARG A 1 202 ? -15.947 0.018 6.275 1.00 97.00 202 ARG A C 1
ATOM 1636 O O . ARG A 1 202 ? -15.550 0.149 5.125 1.00 97.00 202 ARG A O 1
ATOM 1643 N N . LEU A 1 203 ? -15.109 -0.013 7.313 1.00 96.75 203 LEU A N 1
ATOM 1644 C CA . LEU A 1 203 ? -13.654 0.052 7.144 1.00 96.75 203 LEU A CA 1
ATOM 1645 C C . LEU A 1 203 ? -13.090 -1.197 6.455 1.00 96.75 203 LEU A C 1
ATOM 1647 O O . LEU A 1 203 ? -12.129 -1.082 5.698 1.00 96.75 203 LEU A O 1
ATOM 1651 N N . TYR A 1 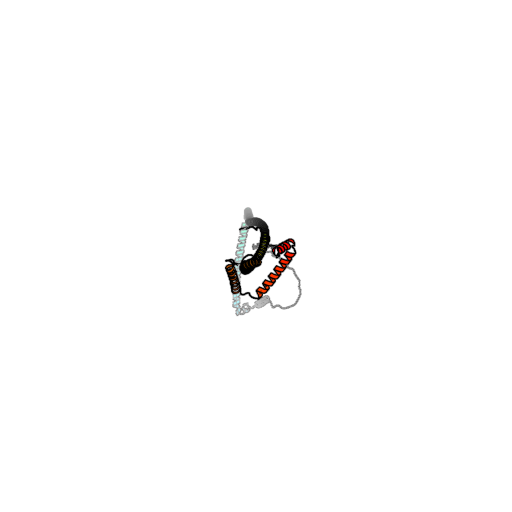204 ? -13.662 -2.380 6.700 1.00 97.38 204 TYR A N 1
ATOM 1652 C CA . TYR A 1 204 ? -13.281 -3.587 5.964 1.00 97.38 204 TYR A CA 1
ATOM 1653 C C . TYR A 1 204 ? -13.668 -3.491 4.488 1.00 97.38 204 TYR A C 1
ATOM 1655 O O . TYR A 1 204 ? -12.825 -3.773 3.641 1.00 97.38 204 TYR A O 1
ATOM 1663 N N . GLU A 1 205 ? -14.882 -3.027 4.181 1.00 97.69 205 GLU A N 1
ATOM 1664 C CA . GLU A 1 205 ? -15.324 -2.799 2.799 1.00 97.69 205 GLU A CA 1
ATOM 1665 C C . GLU A 1 205 ? -14.416 -1.798 2.068 1.00 97.69 205 GLU A C 1
ATOM 1667 O O . GLU A 1 205 ? -13.968 -2.067 0.955 1.00 97.69 205 GLU A O 1
ATOM 1672 N N . GLU A 1 206 ? -14.080 -0.669 2.702 1.00 96.31 206 GLU A N 1
ATOM 1673 C CA . GLU A 1 206 ? -13.169 0.337 2.135 1.00 96.31 206 GLU A CA 1
ATOM 1674 C C . GLU A 1 206 ? -11.761 -0.233 1.910 1.00 96.31 206 GLU A C 1
ATOM 1676 O O . GLU A 1 206 ? -11.147 -0.022 0.864 1.00 96.31 206 GLU A O 1
ATOM 1681 N N . LYS A 1 207 ? -11.245 -1.002 2.873 1.00 96.50 207 LYS A N 1
ATOM 1682 C CA . LYS A 1 207 ? -9.935 -1.650 2.767 1.00 96.50 207 LYS A CA 1
ATOM 1683 C C . LYS A 1 207 ? -9.897 -2.674 1.628 1.00 96.50 207 LYS A C 1
ATOM 1685 O O . LYS A 1 207 ? -8.887 -2.752 0.928 1.00 96.50 207 LYS A O 1
ATOM 1690 N N . ASP A 1 208 ? -10.967 -3.433 1.422 1.00 96.81 208 ASP A N 1
ATOM 1691 C CA . ASP A 1 208 ? -11.052 -4.395 0.322 1.00 96.81 208 ASP A CA 1
ATOM 1692 C C . ASP A 1 208 ? -11.159 -3.680 -1.039 1.00 96.81 208 ASP A C 1
ATOM 1694 O O . ASP A 1 208 ? -10.416 -4.026 -1.958 1.00 96.81 208 ASP A O 1
ATOM 1698 N N . GLN A 1 209 ? -11.937 -2.594 -1.138 1.00 97.00 209 GLN A N 1
ATOM 1699 C CA . GLN A 1 209 ? -11.984 -1.737 -2.335 1.00 97.00 209 GLN A CA 1
ATOM 1700 C C . GLN A 1 209 ? -10.615 -1.126 -2.677 1.00 97.00 209 GLN A C 1
ATOM 1702 O O . GLN A 1 209 ? -10.208 -1.096 -3.839 1.00 97.00 209 GLN A O 1
ATOM 1707 N N . LEU A 1 210 ? -9.869 -0.655 -1.673 1.00 95.94 210 LEU A N 1
ATOM 1708 C CA . LEU A 1 210 ? -8.515 -0.132 -1.873 1.00 95.94 210 LEU A CA 1
ATOM 1709 C C . LEU A 1 210 ? -7.534 -1.222 -2.315 1.00 95.94 210 LEU A C 1
ATOM 1711 O O . LEU A 1 210 ? -6.651 -0.955 -3.131 1.00 95.94 210 LEU A O 1
ATOM 1715 N N . HIS A 1 211 ? -7.683 -2.448 -1.809 1.00 95.25 211 HIS A N 1
ATOM 1716 C CA . HIS A 1 211 ? -6.890 -3.584 -2.270 1.00 95.25 211 HIS A CA 1
ATOM 1717 C C . HIS A 1 211 ? -7.170 -3.926 -3.734 1.00 95.25 211 HIS A C 1
ATOM 1719 O O . HIS A 1 211 ? -6.219 -4.143 -4.485 1.00 95.25 211 HIS A O 1
ATOM 1725 N N . GLU A 1 212 ? -8.438 -3.949 -4.146 1.00 96.75 212 GLU A N 1
ATOM 1726 C CA . GLU A 1 212 ? -8.823 -4.149 -5.548 1.00 96.75 212 GLU A CA 1
ATOM 1727 C C . GLU A 1 212 ? -8.237 -3.052 -6.443 1.00 96.75 212 GLU A C 1
ATOM 1729 O O . GLU A 1 212 ? -7.548 -3.358 -7.416 1.00 96.75 212 GLU A O 1
ATOM 1734 N N . LEU A 1 213 ? -8.387 -1.780 -6.054 1.00 96.38 213 LEU A N 1
ATOM 1735 C CA . LEU A 1 213 ? -7.815 -0.648 -6.784 1.00 96.38 213 LEU A CA 1
ATOM 1736 C C . LEU A 1 213 ? -6.287 -0.748 -6.907 1.00 96.38 213 LEU A C 1
ATOM 1738 O O . LEU A 1 213 ? -5.721 -0.469 -7.965 1.00 96.38 213 LEU A O 1
ATOM 1742 N N . ASN A 1 214 ? -5.605 -1.140 -5.830 1.00 95.69 214 ASN A N 1
ATOM 1743 C CA . ASN A 1 214 ? -4.159 -1.313 -5.847 1.00 95.69 214 ASN A CA 1
ATOM 1744 C C . ASN A 1 214 ? -3.738 -2.462 -6.773 1.00 95.69 214 ASN A C 1
ATOM 1746 O O . ASN A 1 214 ? -2.782 -2.309 -7.529 1.00 95.69 214 ASN A O 1
ATOM 1750 N N . ASN A 1 215 ? -4.456 -3.587 -6.757 1.00 96.12 215 ASN A N 1
ATOM 1751 C CA . ASN A 1 215 ? -4.191 -4.699 -7.670 1.00 96.12 215 ASN A CA 1
ATOM 1752 C C . ASN A 1 215 ? -4.390 -4.279 -9.133 1.00 96.12 215 ASN A C 1
ATOM 1754 O O . ASN A 1 215 ? -3.552 -4.591 -9.978 1.00 96.12 215 ASN A O 1
ATOM 1758 N N . ASP A 1 216 ? -5.437 -3.509 -9.432 1.00 96.50 216 ASP A N 1
ATOM 1759 C CA . ASP A 1 216 ? -5.673 -2.960 -10.769 1.00 96.50 216 ASP A CA 1
ATOM 1760 C C . ASP A 1 216 ? -4.557 -2.009 -11.215 1.00 96.50 216 ASP A C 1
ATOM 1762 O O . ASP A 1 216 ? -4.121 -2.058 -12.368 1.00 96.50 216 ASP A O 1
ATOM 1766 N N . LEU A 1 217 ? -4.065 -1.153 -10.315 1.00 95.00 217 LEU A N 1
ATOM 1767 C CA . LEU A 1 217 ? -2.935 -0.261 -10.587 1.00 95.00 217 LEU A CA 1
ATOM 1768 C C . LEU A 1 217 ? -1.641 -1.037 -10.837 1.00 95.00 217 LEU A C 1
ATOM 1770 O O . LEU A 1 217 ? -0.918 -0.717 -11.780 1.00 95.00 217 LEU A O 1
ATOM 1774 N N . VAL A 1 218 ? -1.359 -2.064 -10.032 1.00 95.38 218 VAL A N 1
ATOM 1775 C CA . VAL A 1 218 ? -0.200 -2.945 -10.230 1.00 95.38 218 VAL A CA 1
ATOM 1776 C C . VAL A 1 218 ? -0.293 -3.635 -11.589 1.00 95.38 218 VAL A C 1
ATOM 1778 O O . VAL A 1 218 ? 0.651 -3.547 -12.369 1.00 95.38 218 VAL A O 1
ATOM 1781 N N . ASN A 1 219 ? -1.445 -4.218 -11.927 1.00 95.88 219 ASN A N 1
ATOM 1782 C CA . ASN A 1 219 ? -1.658 -4.880 -13.214 1.00 95.88 219 ASN A CA 1
ATOM 1783 C C . ASN A 1 219 ? -1.476 -3.919 -14.401 1.00 95.88 219 ASN A C 1
ATOM 1785 O O . ASN A 1 219 ? -0.810 -4.270 -15.376 1.00 95.88 219 ASN A O 1
ATOM 1789 N N . LYS A 1 220 ? -2.017 -2.694 -14.314 1.00 94.88 220 LYS A N 1
ATOM 1790 C CA . LYS A 1 220 ? -1.844 -1.653 -15.346 1.00 94.88 220 LYS A CA 1
ATOM 1791 C C . LYS A 1 220 ? -0.391 -1.201 -15.483 1.00 94.88 220 LYS A C 1
ATOM 1793 O O . LYS A 1 220 ? 0.090 -1.007 -16.598 1.00 94.88 220 LYS A O 1
ATOM 1798 N N . ASN A 1 221 ? 0.320 -1.046 -14.368 1.00 94.38 221 ASN A N 1
ATOM 1799 C CA . ASN A 1 221 ? 1.736 -0.691 -14.388 1.00 94.38 221 ASN A CA 1
ATOM 1800 C C . ASN A 1 221 ? 2.583 -1.820 -14.979 1.00 94.38 221 ASN A C 1
ATOM 1802 O O . ASN A 1 221 ? 3.450 -1.557 -15.806 1.00 94.38 221 ASN A O 1
ATOM 1806 N N . GLU A 1 222 ? 2.315 -3.077 -14.623 1.00 94.94 222 GLU A N 1
ATOM 1807 C CA . GLU A 1 222 ? 3.004 -4.229 -15.205 1.00 94.94 222 GLU A CA 1
ATOM 1808 C C . GLU A 1 222 ? 2.734 -4.382 -16.704 1.00 94.94 222 GLU A C 1
ATOM 1810 O O . GLU A 1 222 ? 3.641 -4.758 -17.452 1.00 94.94 222 GLU A O 1
ATOM 1815 N N . SER A 1 223 ? 1.505 -4.121 -17.166 1.00 94.62 223 SER A N 1
ATOM 1816 C CA . SER A 1 223 ? 1.194 -4.147 -18.597 1.00 94.62 223 SER A CA 1
ATOM 1817 C C . SER A 1 223 ? 1.894 -3.010 -19.336 1.00 94.62 223 SER A C 1
ATOM 1819 O O . SER A 1 223 ? 2.536 -3.265 -20.351 1.00 94.62 223 SER A O 1
ATOM 1821 N N . GLY A 1 224 ? 1.852 -1.786 -18.795 1.00 94.19 224 GLY A N 1
ATOM 1822 C CA . GLY A 1 224 ? 2.532 -0.631 -19.386 1.00 94.19 224 GLY A CA 1
ATOM 1823 C C . GLY A 1 224 ? 4.052 -0.801 -19.418 1.00 94.19 224 GLY A C 1
ATOM 1824 O O . GLY A 1 224 ? 4.694 -0.490 -20.417 1.00 94.19 224 GLY A O 1
ATOM 1825 N N . PHE A 1 225 ? 4.641 -1.379 -18.369 1.00 93.69 225 PHE A N 1
ATOM 1826 C CA . PHE A 1 225 ? 6.070 -1.682 -18.333 1.00 93.69 225 PHE A CA 1
ATOM 1827 C C . PHE A 1 225 ? 6.456 -2.755 -19.360 1.00 93.69 225 PHE A C 1
ATOM 1829 O O . PHE A 1 225 ? 7.478 -2.629 -20.033 1.00 93.69 225 PHE A O 1
ATOM 1836 N N . ARG A 1 226 ? 5.629 -3.797 -19.532 1.00 94.56 226 ARG A N 1
ATOM 1837 C CA . ARG A 1 226 ? 5.835 -4.813 -20.579 1.00 94.56 226 ARG A CA 1
ATOM 1838 C C . ARG A 1 226 ? 5.753 -4.225 -21.985 1.00 94.56 226 ARG A C 1
ATOM 1840 O O . ARG A 1 226 ? 6.581 -4.578 -22.820 1.00 94.56 226 ARG A O 1
ATOM 1847 N N . GLU A 1 227 ? 4.802 -3.332 -22.235 1.00 95.50 227 GLU A N 1
ATOM 1848 C CA . GLU A 1 227 ? 4.661 -2.624 -23.513 1.00 95.50 227 GLU A CA 1
ATOM 1849 C C . GLU A 1 227 ? 5.883 -1.737 -23.799 1.00 95.50 227 GLU A C 1
ATOM 1851 O O . GLU A 1 227 ? 6.498 -1.848 -24.858 1.00 95.50 227 GLU A O 1
ATOM 1856 N N . GLN A 1 228 ? 6.323 -0.946 -22.815 1.00 93.88 228 GLN A N 1
ATOM 1857 C CA . GLN A 1 228 ? 7.533 -0.124 -22.924 1.00 93.88 228 GLN A CA 1
ATOM 1858 C C . GLN A 1 228 ? 8.793 -0.959 -23.172 1.00 93.88 228 GLN A C 1
ATOM 1860 O O . GLN A 1 228 ? 9.615 -0.594 -24.011 1.00 93.88 228 GLN A O 1
ATOM 1865 N N . LEU A 1 229 ? 8.950 -2.095 -22.484 1.00 94.75 229 LEU A N 1
ATOM 1866 C CA . LEU A 1 229 ? 10.048 -3.028 -22.743 1.00 94.75 229 LEU A CA 1
ATOM 1867 C C . LEU A 1 229 ? 9.978 -3.633 -24.151 1.00 94.75 229 LEU A C 1
ATOM 1869 O O . LEU A 1 229 ? 11.024 -3.855 -24.762 1.00 94.75 229 LEU A O 1
ATOM 1873 N N . GLY A 1 230 ? 8.771 -3.891 -24.662 1.00 94.88 230 GLY A N 1
ATOM 1874 C CA . GLY A 1 230 ? 8.541 -4.310 -26.044 1.00 94.88 230 GLY A CA 1
ATOM 1875 C C . GLY A 1 230 ? 9.082 -3.282 -27.035 1.00 94.88 230 GLY A C 1
ATOM 1876 O O . GLY A 1 230 ? 9.968 -3.608 -27.823 1.00 94.88 230 GLY A O 1
ATOM 1877 N N . HIS A 1 231 ? 8.652 -2.026 -26.907 1.00 94.12 231 HIS A N 1
ATOM 1878 C CA . HIS A 1 231 ? 9.134 -0.926 -27.746 1.00 94.12 231 HIS A CA 1
ATOM 1879 C C . HIS A 1 231 ? 10.642 -0.692 -27.630 1.00 94.12 231 HIS A C 1
ATOM 1881 O O . HIS A 1 231 ? 11.310 -0.451 -28.633 1.00 94.12 231 HIS A O 1
ATOM 1887 N N . LEU A 1 232 ? 11.209 -0.792 -26.424 1.00 94.25 232 LEU A N 1
ATOM 1888 C CA . LEU A 1 232 ? 12.651 -0.643 -26.228 1.00 94.25 232 LEU A CA 1
ATOM 1889 C C . LEU A 1 232 ? 13.430 -1.757 -26.942 1.00 94.25 232 LEU A C 1
ATOM 1891 O O . LEU A 1 232 ? 14.471 -1.498 -27.540 1.00 94.25 232 LEU A O 1
ATOM 1895 N N . ARG A 1 233 ? 12.927 -2.998 -26.896 1.00 94.38 233 ARG A N 1
ATOM 1896 C CA . ARG A 1 233 ? 13.534 -4.138 -27.593 1.00 94.38 233 ARG A CA 1
ATOM 1897 C C . ARG A 1 233 ? 13.443 -3.979 -29.111 1.00 94.38 233 ARG A C 1
ATOM 1899 O O . ARG A 1 233 ? 14.419 -4.281 -29.791 1.00 94.38 233 ARG A O 1
ATOM 1906 N N . GLU A 1 234 ? 12.314 -3.504 -29.628 1.00 95.19 234 GLU A N 1
ATOM 1907 C CA . GLU A 1 234 ? 12.145 -3.190 -31.054 1.00 95.19 234 GLU A CA 1
ATOM 1908 C C . GLU A 1 234 ? 13.119 -2.092 -31.497 1.00 95.19 234 GLU A C 1
ATOM 1910 O O . GLU A 1 234 ? 13.872 -2.290 -32.447 1.00 95.19 234 GLU A O 1
ATOM 1915 N N . ALA A 1 235 ? 13.192 -0.984 -30.755 1.00 93.25 235 ALA A N 1
ATOM 1916 C CA . ALA A 1 235 ? 14.113 0.113 -31.044 1.00 93.25 235 ALA A CA 1
ATOM 1917 C C . ALA A 1 235 ? 15.587 -0.321 -30.982 1.00 93.25 235 ALA A C 1
ATOM 1919 O O . ALA A 1 235 ? 16.388 0.086 -31.823 1.00 93.25 235 ALA A O 1
ATOM 1920 N N . LEU A 1 236 ? 15.950 -1.172 -30.015 1.00 94.75 236 LEU A N 1
ATOM 1921 C CA . LEU A 1 236 ? 17.293 -1.746 -29.924 1.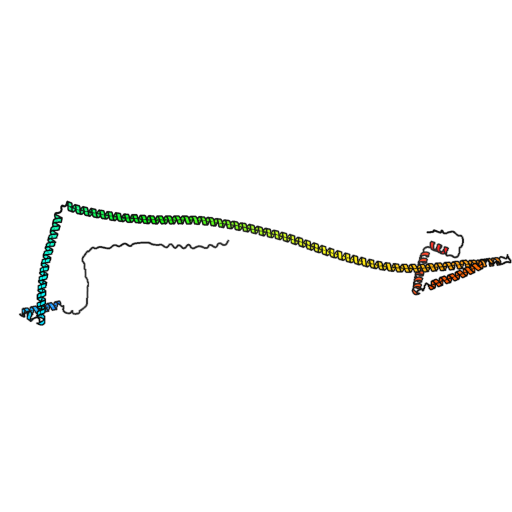00 94.75 236 LEU A CA 1
ATOM 1922 C C . LEU A 1 236 ? 17.605 -2.620 -31.143 1.00 94.75 236 LEU A C 1
ATOM 1924 O O . LEU A 1 236 ? 18.698 -2.530 -31.694 1.00 94.75 236 LEU A O 1
ATOM 1928 N N . HIS A 1 237 ? 16.645 -3.433 -31.586 1.00 94.62 237 HIS A N 1
ATOM 1929 C CA . HIS A 1 237 ? 16.813 -4.261 -32.774 1.00 94.62 237 HIS A CA 1
ATOM 1930 C C . HIS A 1 237 ? 16.962 -3.419 -34.048 1.00 94.62 237 HIS A C 1
ATOM 1932 O O . HIS A 1 237 ? 17.826 -3.706 -34.871 1.00 94.62 237 HIS A O 1
ATOM 1938 N N . GLU A 1 238 ? 16.177 -2.350 -34.203 1.00 93.69 238 GLU A N 1
ATOM 1939 C CA . GLU A 1 238 ? 16.343 -1.411 -35.317 1.00 93.69 238 GLU A CA 1
ATOM 1940 C C . GLU A 1 238 ? 17.704 -0.705 -35.294 1.00 93.69 238 GLU A C 1
ATOM 1942 O O . GLU A 1 238 ? 18.300 -0.481 -36.349 1.00 93.69 238 GLU A O 1
ATOM 1947 N N . ALA A 1 239 ? 18.195 -0.325 -34.112 1.00 93.19 239 ALA A N 1
ATOM 1948 C CA . ALA A 1 239 ? 19.504 0.302 -33.963 1.00 93.19 239 ALA A CA 1
ATOM 1949 C C . ALA A 1 239 ? 20.631 -0.656 -34.376 1.00 93.19 239 ALA A C 1
ATOM 1951 O O . ALA A 1 239 ? 21.495 -0.263 -35.156 1.00 93.19 239 ALA A O 1
ATOM 1952 N N . ASP A 1 240 ? 20.566 -1.911 -33.932 1.00 93.75 240 ASP A N 1
ATOM 1953 C CA . ASP A 1 240 ? 21.516 -2.974 -34.285 1.00 93.75 240 ASP A CA 1
ATOM 1954 C C . ASP A 1 240 ? 21.505 -3.266 -35.799 1.00 93.75 240 ASP A C 1
ATOM 1956 O O . ASP A 1 240 ? 22.545 -3.320 -36.457 1.00 93.75 240 ASP A O 1
ATOM 1960 N N . GLN A 1 241 ? 20.315 -3.331 -36.411 1.00 93.31 241 GLN A N 1
ATOM 1961 C CA . GLN A 1 241 ? 20.188 -3.458 -37.867 1.00 93.31 241 GLN A CA 1
ATOM 1962 C C . GLN A 1 241 ? 20.799 -2.266 -38.618 1.00 93.31 241 GLN A C 1
ATOM 1964 O O . GLN A 1 241 ? 21.497 -2.469 -39.615 1.00 93.31 241 GLN A O 1
ATOM 1969 N N . ARG A 1 242 ? 20.559 -1.026 -38.162 1.00 91.69 242 ARG A N 1
ATOM 1970 C CA . ARG A 1 242 ? 21.164 0.176 -38.763 1.00 91.69 242 ARG A CA 1
ATOM 1971 C C . ARG A 1 242 ? 22.680 0.190 -38.595 1.00 91.69 242 ARG A C 1
ATOM 1973 O O . ARG A 1 242 ? 23.379 0.566 -39.531 1.00 91.69 242 ARG A O 1
ATOM 1980 N N . GLU A 1 243 ? 23.198 -0.233 -37.445 1.00 93.12 243 GLU A N 1
ATOM 1981 C CA . GLU A 1 243 ? 24.640 -0.343 -37.219 1.00 93.12 243 GLU A CA 1
ATOM 1982 C C . GLU A 1 243 ? 25.275 -1.336 -38.199 1.00 93.12 243 GLU A C 1
ATOM 1984 O O . GLU A 1 243 ? 26.257 -1.003 -38.867 1.00 93.12 243 GLU A O 1
ATOM 1989 N N . HIS A 1 244 ? 24.680 -2.519 -38.369 1.00 91.94 244 HIS A N 1
ATOM 1990 C CA . HIS A 1 244 ? 25.142 -3.492 -39.357 1.00 91.94 244 HIS A CA 1
ATOM 1991 C C . HIS A 1 244 ? 25.082 -2.962 -40.797 1.00 91.94 244 HIS A C 1
ATOM 1993 O O . HIS A 1 244 ? 26.005 -3.204 -41.579 1.00 91.94 244 HIS A O 1
ATOM 1999 N N . GLN A 1 245 ? 24.033 -2.218 -41.160 1.00 91.62 245 GLN A N 1
ATOM 2000 C CA . GLN A 1 245 ? 23.943 -1.561 -42.470 1.00 91.62 245 GLN A CA 1
ATOM 2001 C C . GLN A 1 245 ? 25.079 -0.549 -42.669 1.00 91.62 245 GLN A C 1
ATOM 2003 O O . GLN A 1 245 ? 25.781 -0.620 -43.678 1.00 91.62 245 GLN A O 1
ATOM 2008 N N . LEU A 1 246 ? 25.332 0.317 -41.684 1.00 91.19 246 LEU A N 1
ATOM 2009 C CA . LEU A 1 246 ? 26.416 1.302 -41.734 1.00 91.19 246 LEU A CA 1
ATOM 2010 C C . LEU A 1 246 ? 27.796 0.642 -41.825 1.00 91.19 246 LEU A C 1
ATOM 2012 O O . LEU A 1 246 ? 28.641 1.084 -42.601 1.00 91.19 246 LEU A O 1
ATOM 2016 N N . GLN A 1 247 ? 28.041 -0.438 -41.080 1.00 91.69 247 GLN A N 1
ATOM 2017 C CA . GLN A 1 247 ? 29.297 -1.187 -41.178 1.00 91.69 247 GLN A CA 1
ATOM 2018 C C . GLN A 1 247 ? 29.504 -1.764 -42.587 1.00 91.69 247 GLN A C 1
ATOM 2020 O O . GLN A 1 247 ? 30.606 -1.672 -43.134 1.00 91.69 247 GLN A O 1
ATOM 2025 N N . ASN A 1 248 ? 28.450 -2.305 -43.204 1.00 90.75 248 ASN A N 1
ATOM 2026 C CA . ASN A 1 248 ? 28.503 -2.807 -44.578 1.00 90.75 248 ASN A CA 1
ATOM 2027 C C . ASN A 1 248 ? 28.759 -1.687 -45.598 1.00 90.75 248 ASN A C 1
ATOM 2029 O O . ASN A 1 248 ? 29.577 -1.861 -46.504 1.00 90.75 248 ASN A O 1
ATOM 2033 N N . GLU A 1 249 ? 28.120 -0.528 -45.435 1.00 90.19 249 GLU A N 1
ATOM 2034 C CA . GLU A 1 249 ? 28.367 0.652 -46.271 1.00 90.19 249 GLU A CA 1
ATOM 2035 C C . GLU A 1 249 ? 29.813 1.144 -46.141 1.00 90.19 249 GLU A C 1
ATOM 2037 O O . GLU A 1 249 ? 30.478 1.359 -47.153 1.00 90.19 249 GLU A O 1
ATOM 2042 N N . ILE A 1 250 ? 30.349 1.236 -44.919 1.00 90.81 250 ILE A N 1
ATOM 2043 C CA . ILE A 1 250 ? 31.747 1.623 -44.674 1.00 90.81 250 ILE A CA 1
ATOM 2044 C C . ILE A 1 250 ? 32.712 0.628 -45.330 1.00 90.81 250 ILE A C 1
ATOM 2046 O O . ILE A 1 250 ? 33.691 1.042 -45.953 1.00 90.81 250 ILE A O 1
ATOM 2050 N N . MET A 1 251 ? 32.457 -0.680 -45.225 1.00 90.19 251 MET A N 1
ATOM 2051 C CA . MET A 1 251 ? 33.275 -1.689 -45.908 1.00 90.19 251 MET A CA 1
ATOM 2052 C C . MET A 1 251 ? 33.208 -1.546 -47.432 1.00 90.19 251 MET A C 1
ATOM 2054 O O . MET A 1 251 ? 34.237 -1.650 -48.103 1.00 90.19 251 MET A O 1
ATOM 2058 N N . SER A 1 252 ? 32.024 -1.264 -47.981 1.00 88.69 252 SER A N 1
ATOM 2059 C CA . SER A 1 252 ? 31.851 -0.997 -49.411 1.00 88.69 252 SER A CA 1
ATOM 2060 C C . SER A 1 252 ? 32.631 0.245 -49.849 1.00 88.69 252 SER A C 1
ATOM 2062 O O . SER A 1 252 ? 33.342 0.196 -50.851 1.00 88.69 252 SER A O 1
ATOM 2064 N N . LEU A 1 253 ? 32.568 1.335 -49.079 1.00 89.56 253 LEU A N 1
ATOM 2065 C CA . LEU A 1 253 ? 33.318 2.562 -49.352 1.00 89.56 253 LEU A CA 1
ATOM 2066 C C . LEU A 1 253 ? 34.833 2.325 -49.319 1.00 89.56 253 LEU A C 1
ATOM 2068 O O . LEU A 1 253 ? 35.520 2.734 -50.249 1.00 89.56 253 LEU A O 1
ATOM 2072 N N . LYS A 1 254 ? 35.349 1.584 -48.330 1.00 89.56 254 LYS A N 1
ATOM 2073 C CA . LYS A 1 254 ? 36.775 1.202 -48.270 1.00 89.56 254 LYS A CA 1
ATOM 2074 C C . LYS A 1 254 ? 37.212 0.374 -49.477 1.00 89.56 254 LYS A C 1
ATOM 2076 O O . LYS A 1 254 ? 38.321 0.539 -49.984 1.00 89.56 254 LYS A O 1
ATOM 2081 N N . ARG A 1 255 ? 36.346 -0.522 -49.962 1.00 87.88 255 ARG A N 1
ATOM 2082 C CA . ARG A 1 255 ? 36.614 -1.297 -51.180 1.00 87.88 255 ARG A CA 1
ATOM 2083 C C . ARG A 1 255 ? 36.659 -0.395 -52.414 1.00 87.88 255 ARG A C 1
ATOM 2085 O O . ARG A 1 255 ? 37.553 -0.564 -53.235 1.00 87.88 255 ARG A O 1
ATOM 2092 N N . ILE A 1 256 ? 35.733 0.558 -52.529 1.00 87.56 256 ILE A N 1
ATOM 2093 C CA . ILE A 1 256 ? 35.722 1.546 -53.619 1.00 87.56 256 ILE A CA 1
ATOM 2094 C C . ILE A 1 256 ? 36.991 2.400 -53.579 1.00 87.56 256 ILE A C 1
ATOM 2096 O O . ILE A 1 256 ? 37.624 2.575 -54.612 1.00 87.56 256 ILE A O 1
ATOM 2100 N N . GLU A 1 257 ? 37.392 2.877 -52.402 1.00 90.69 257 GLU A N 1
ATOM 2101 C CA . GLU A 1 257 ? 38.623 3.651 -52.213 1.00 90.69 257 GLU A CA 1
ATOM 2102 C C . GLU A 1 257 ? 39.862 2.851 -52.634 1.00 90.69 257 GLU A C 1
ATOM 2104 O O . GLU A 1 257 ? 40.722 3.368 -53.340 1.00 90.69 257 GLU A O 1
ATOM 2109 N N . THR A 1 258 ? 39.921 1.564 -52.278 1.00 90.38 258 THR A N 1
ATOM 2110 C CA . THR A 1 258 ? 41.026 0.677 -52.677 1.00 90.38 258 THR A CA 1
ATOM 2111 C C . THR A 1 258 ? 41.088 0.525 -54.199 1.00 90.38 258 THR A C 1
ATOM 2113 O O . THR A 1 258 ? 42.137 0.757 -54.791 1.00 90.38 258 THR A O 1
ATOM 2116 N N . VAL A 1 259 ? 39.956 0.224 -54.848 1.00 89.44 259 VAL A N 1
ATOM 2117 C CA . VAL A 1 259 ? 39.874 0.091 -56.316 1.00 89.44 259 VAL A CA 1
ATOM 2118 C C . VAL A 1 259 ? 40.204 1.411 -57.017 1.00 89.44 259 VAL A C 1
ATOM 2120 O O . VAL A 1 259 ? 40.869 1.414 -58.050 1.00 89.44 259 VAL A O 1
ATOM 2123 N N . TYR A 1 260 ? 39.758 2.541 -56.467 1.00 89.00 260 TYR A N 1
ATOM 2124 C CA . TYR A 1 260 ? 40.071 3.862 -57.003 1.00 89.00 260 TYR A CA 1
ATOM 2125 C C . TYR A 1 260 ? 41.575 4.154 -56.927 1.00 89.00 260 TYR A C 1
ATOM 2127 O O . TYR A 1 260 ? 42.164 4.563 -57.923 1.00 89.00 260 TYR A O 1
ATOM 2135 N N . ASN A 1 261 ? 42.212 3.881 -55.786 1.00 91.31 261 ASN A N 1
ATOM 2136 C CA . ASN A 1 261 ? 43.652 4.075 -55.614 1.00 91.31 261 ASN A CA 1
ATOM 2137 C C . ASN A 1 261 ? 44.475 3.147 -56.524 1.00 91.31 261 ASN A C 1
ATOM 2139 O O . ASN A 1 261 ? 45.463 3.586 -57.107 1.00 91.31 261 ASN A O 1
ATOM 2143 N N . GLU A 1 262 ? 44.051 1.892 -56.703 1.00 90.88 262 GLU A N 1
ATOM 2144 C CA . GLU A 1 262 ? 44.665 0.959 -57.660 1.00 90.88 262 GLU A CA 1
ATOM 2145 C C . GLU A 1 262 ? 44.542 1.460 -59.107 1.00 90.88 262 GLU A C 1
ATOM 2147 O O . GLU A 1 262 ? 45.509 1.401 -59.868 1.00 90.88 262 GLU A O 1
ATOM 2152 N N . LEU A 1 263 ? 43.377 1.996 -59.487 1.00 89.75 263 LEU A N 1
ATOM 2153 C CA . LEU A 1 263 ? 43.165 2.583 -60.809 1.00 89.75 263 LEU A CA 1
ATOM 2154 C C . LEU A 1 263 ? 44.059 3.807 -61.031 1.00 89.75 263 LEU A C 1
ATOM 2156 O O . LEU A 1 263 ? 44.679 3.911 -62.087 1.00 89.75 263 LEU A O 1
ATOM 2160 N N . VAL A 1 264 ? 44.148 4.710 -60.050 1.00 91.12 264 VAL A N 1
ATOM 2161 C CA . VAL A 1 264 ? 45.029 5.886 -60.121 1.00 91.12 264 VAL A CA 1
ATOM 2162 C C . VAL A 1 264 ? 46.482 5.449 -60.298 1.00 91.12 264 VAL A C 1
ATOM 2164 O O . VAL A 1 264 ? 47.119 5.877 -61.256 1.00 91.12 264 VAL A O 1
ATOM 2167 N N . ALA A 1 265 ? 46.975 4.522 -59.472 1.00 89.75 265 ALA A N 1
ATOM 2168 C CA . ALA A 1 265 ? 48.341 4.008 -59.589 1.00 89.75 265 ALA A CA 1
ATOM 2169 C C . ALA A 1 265 ? 48.603 3.334 -60.951 1.00 89.75 265 ALA A C 1
ATOM 2171 O O . ALA A 1 265 ? 49.668 3.507 -61.548 1.00 89.75 265 ALA A O 1
ATOM 2172 N N . SER A 1 266 ? 47.623 2.591 -61.482 1.00 90.81 266 SER A N 1
ATOM 2173 C CA . SER A 1 266 ? 47.717 1.986 -62.816 1.00 90.81 266 SER A CA 1
ATOM 2174 C C . SER A 1 266 ? 47.781 3.040 -63.923 1.00 90.81 266 SER A C 1
ATOM 2176 O O . SER A 1 266 ? 48.531 2.860 -64.883 1.00 90.81 266 SER A O 1
ATOM 2178 N N . LEU A 1 267 ? 46.998 4.116 -63.825 1.00 88.38 267 LEU A N 1
ATOM 2179 C CA . LEU A 1 267 ? 46.996 5.198 -64.811 1.00 88.38 267 LEU A CA 1
ATOM 2180 C C . LEU A 1 267 ? 48.296 6.004 -64.758 1.00 88.38 267 LEU A C 1
ATOM 2182 O O . LEU A 1 267 ? 48.868 6.283 -65.808 1.00 88.38 267 LEU A O 1
ATOM 2186 N N . GLU A 1 268 ? 48.805 6.310 -63.565 1.00 89.75 268 GLU A N 1
ATOM 2187 C CA . GLU A 1 268 ? 50.102 6.975 -63.383 1.00 89.75 268 GLU A CA 1
ATOM 2188 C C . GLU A 1 268 ? 51.247 6.131 -63.966 1.00 89.75 268 GLU A C 1
ATOM 2190 O O . GLU A 1 268 ? 52.105 6.645 -64.686 1.00 89.75 268 GLU A O 1
ATOM 2195 N N . SER A 1 269 ? 51.229 4.812 -63.740 1.00 89.25 269 SER A N 1
ATOM 2196 C CA . SER A 1 269 ? 52.206 3.894 -64.335 1.00 89.25 269 SER A CA 1
ATOM 2197 C C . SER A 1 269 ? 52.118 3.859 -65.864 1.00 89.25 269 SER A C 1
ATOM 2199 O O . SER A 1 269 ? 53.148 3.918 -66.538 1.00 89.25 269 SER A O 1
ATOM 2201 N N . GLN A 1 270 ? 50.908 3.805 -66.431 1.00 84.38 270 GLN A N 1
ATOM 2202 C CA . GLN A 1 270 ? 50.718 3.849 -67.883 1.00 84.38 270 GLN A CA 1
ATOM 2203 C C . GLN A 1 270 ? 51.149 5.185 -68.486 1.00 84.38 270 GLN A C 1
ATOM 2205 O O . GLN A 1 270 ? 51.734 5.195 -69.571 1.00 84.38 270 GLN A O 1
ATOM 2210 N N . GLN A 1 271 ? 50.900 6.300 -67.798 1.00 86.31 271 GLN A N 1
ATOM 2211 C CA . GLN A 1 271 ? 51.347 7.614 -68.240 1.00 86.31 271 GLN A CA 1
ATOM 2212 C C . GLN A 1 271 ? 52.875 7.659 -68.346 1.00 86.31 271 GLN A C 1
ATOM 2214 O O . GLN A 1 271 ? 53.386 8.018 -69.404 1.00 86.31 271 GLN A O 1
ATOM 2219 N N . LEU A 1 272 ? 53.600 7.212 -67.314 1.00 82.56 272 LEU A N 1
ATOM 2220 C CA . LEU A 1 272 ? 55.068 7.157 -67.330 1.00 82.56 272 LEU A CA 1
ATOM 2221 C C . LEU A 1 272 ? 55.608 6.277 -68.467 1.00 82.56 272 LEU A C 1
ATOM 2223 O O . LEU A 1 272 ? 56.545 6.665 -69.163 1.00 82.56 272 LEU A O 1
ATOM 2227 N N . LEU A 1 273 ? 54.995 5.109 -68.690 1.00 82.81 273 LEU A N 1
ATOM 2228 C CA . LEU A 1 273 ? 55.365 4.215 -69.793 1.00 82.81 273 LEU A CA 1
ATOM 2229 C C . LEU A 1 273 ? 55.125 4.860 -71.164 1.00 82.81 273 LEU A C 1
ATOM 2231 O O . LEU A 1 273 ? 55.945 4.714 -72.069 1.00 82.81 273 LEU A O 1
ATOM 2235 N N . THR A 1 274 ? 54.015 5.580 -71.316 1.00 81.50 274 THR A N 1
ATOM 2236 C CA . THR A 1 274 ? 53.670 6.259 -72.571 1.00 81.50 274 THR A CA 1
ATOM 2237 C C . THR A 1 274 ? 54.613 7.432 -72.835 1.00 81.50 274 THR A C 1
ATOM 2239 O O . THR A 1 274 ? 55.071 7.609 -73.961 1.00 81.50 274 THR A O 1
ATOM 2242 N N . GLU A 1 275 ? 54.953 8.211 -71.806 1.00 81.56 275 GLU A N 1
ATOM 2243 C CA . GLU A 1 275 ? 55.920 9.308 -71.910 1.00 81.56 275 GLU A CA 1
ATOM 2244 C C . GLU A 1 275 ? 57.310 8.797 -72.328 1.00 81.56 275 GLU A C 1
ATOM 2246 O O . GLU A 1 275 ? 57.902 9.355 -73.255 1.00 81.56 275 GLU A O 1
ATOM 2251 N N . ASP A 1 276 ? 57.797 7.699 -71.736 1.00 80.00 276 ASP A N 1
ATOM 2252 C CA . ASP A 1 276 ? 59.071 7.068 -72.118 1.00 80.00 276 ASP A CA 1
ATOM 2253 C C . ASP A 1 276 ? 59.059 6.564 -73.574 1.00 80.00 276 ASP A C 1
ATOM 2255 O O . ASP A 1 276 ? 59.988 6.825 -74.346 1.00 80.00 276 ASP A O 1
ATOM 2259 N N . GLN A 1 277 ? 57.972 5.909 -73.996 1.00 79.31 277 GLN A N 1
ATOM 2260 C CA . GLN A 1 277 ? 57.804 5.457 -75.382 1.00 79.31 277 GLN A CA 1
ATOM 2261 C C . GLN A 1 277 ? 57.779 6.625 -76.374 1.00 79.31 277 GLN A C 1
ATOM 2263 O O . GLN A 1 277 ? 58.459 6.571 -77.398 1.00 79.31 277 GLN A O 1
ATOM 2268 N N . MET A 1 278 ? 57.068 7.712 -76.060 1.00 76.56 278 MET A N 1
ATOM 2269 C CA . MET A 1 278 ? 57.031 8.905 -76.910 1.00 76.56 278 MET A CA 1
ATOM 2270 C C . MET A 1 278 ? 58.402 9.578 -77.036 1.00 76.56 278 MET A C 1
ATOM 2272 O O . MET A 1 278 ? 58.720 10.131 -78.091 1.00 76.56 278 MET A O 1
ATOM 2276 N N . VAL A 1 279 ? 59.218 9.568 -75.977 1.00 79.06 279 VAL A N 1
ATOM 2277 C CA . VAL A 1 279 ? 60.590 10.092 -76.031 1.00 79.06 279 VAL A CA 1
ATOM 2278 C C . VAL A 1 279 ? 61.454 9.228 -76.949 1.00 79.06 279 VAL A C 1
ATOM 2280 O O . VAL A 1 279 ? 62.097 9.774 -77.848 1.00 79.06 279 VAL A O 1
ATOM 2283 N N . LYS A 1 280 ? 61.415 7.899 -76.794 1.00 77.12 280 LYS A N 1
ATOM 2284 C CA . LYS A 1 280 ? 62.142 6.955 -77.662 1.00 77.12 280 LYS A CA 1
ATOM 2285 C C . LYS A 1 280 ? 61.744 7.103 -79.129 1.00 77.12 280 LYS A C 1
ATOM 2287 O O . LYS A 1 280 ? 62.607 7.220 -79.995 1.00 77.12 280 LYS A O 1
ATOM 2292 N N . GLU A 1 281 ? 60.447 7.199 -79.407 1.00 76.94 281 GLU A N 1
ATOM 2293 C CA . GLU A 1 281 ? 59.932 7.364 -80.768 1.00 76.94 281 GLU A CA 1
ATOM 2294 C C . GLU A 1 281 ? 60.352 8.708 -81.391 1.00 76.94 281 GLU A C 1
ATOM 2296 O O . GLU A 1 281 ? 60.705 8.768 -82.569 1.00 76.94 281 GLU A O 1
ATOM 2301 N N . LYS A 1 282 ? 60.393 9.799 -80.611 1.00 75.88 282 LYS A N 1
ATOM 2302 C CA . LYS A 1 282 ? 60.915 11.095 -81.085 1.00 75.88 282 LYS A CA 1
ATOM 2303 C C . LYS A 1 282 ? 62.399 11.037 -81.440 1.00 75.88 282 LYS A C 1
ATOM 2305 O O . LYS A 1 282 ? 62.790 11.641 -82.439 1.00 75.88 282 LYS A O 1
ATOM 2310 N N . VAL A 1 283 ? 63.213 10.349 -80.636 1.00 76.19 283 VAL A N 1
ATOM 2311 C CA . VAL A 1 283 ? 64.649 10.166 -80.912 1.00 76.19 283 VAL A CA 1
ATOM 2312 C C . VAL A 1 283 ? 64.834 9.363 -82.199 1.00 76.19 283 VAL A C 1
ATOM 2314 O O . VAL A 1 283 ? 65.499 9.846 -83.115 1.00 76.19 283 VAL A O 1
ATOM 2317 N N . HIS A 1 284 ? 64.151 8.224 -82.318 1.00 74.94 284 HIS A N 1
ATOM 2318 C CA . HIS A 1 284 ? 64.202 7.371 -83.505 1.00 74.94 284 HIS A CA 1
ATOM 2319 C C . HIS A 1 284 ? 63.747 8.107 -84.778 1.00 74.94 284 HIS A C 1
ATOM 2321 O O . HIS A 1 284 ? 64.423 8.087 -85.806 1.00 74.94 284 HIS A O 1
ATOM 2327 N N . ASN A 1 285 ? 62.636 8.849 -84.713 1.00 73.56 285 ASN A N 1
ATOM 2328 C CA . ASN A 1 285 ? 62.151 9.640 -85.847 1.00 73.56 285 ASN A CA 1
ATOM 2329 C C . ASN A 1 285 ? 63.130 10.749 -86.258 1.00 73.56 285 ASN A C 1
ATOM 2331 O O . ASN A 1 285 ? 63.258 11.044 -87.448 1.00 73.56 285 ASN A O 1
ATOM 2335 N N . ARG A 1 286 ? 63.835 11.363 -85.300 1.00 74.44 286 ARG A N 1
ATOM 2336 C CA . ARG A 1 286 ? 64.857 12.378 -85.587 1.00 74.44 286 ARG A CA 1
ATOM 2337 C C . ARG A 1 286 ? 66.075 11.768 -86.283 1.00 74.44 286 ARG A C 1
ATOM 2339 O O . ARG A 1 286 ? 66.523 12.340 -87.275 1.00 74.44 286 ARG A O 1
ATOM 2346 N N . GLN A 1 287 ? 66.554 10.616 -85.815 1.00 77.00 287 GLN A N 1
ATOM 2347 C CA . GLN A 1 287 ? 67.652 9.874 -86.448 1.00 77.00 287 GLN A CA 1
ATOM 2348 C C . GLN A 1 287 ? 67.282 9.454 -87.879 1.00 77.00 287 GLN A C 1
ATOM 2350 O O . GLN A 1 287 ? 68.006 9.756 -88.827 1.00 77.00 287 GLN A O 1
ATOM 2355 N N . ASN A 1 288 ? 66.092 8.876 -88.073 1.00 74.31 288 ASN A N 1
ATOM 2356 C CA . ASN A 1 288 ? 65.594 8.516 -89.404 1.00 74.31 288 ASN A CA 1
ATOM 2357 C C . ASN A 1 288 ? 65.463 9.731 -90.333 1.00 74.31 288 ASN A C 1
ATOM 2359 O O . ASN A 1 288 ? 65.737 9.633 -91.530 1.00 74.31 288 ASN A O 1
ATOM 2363 N N . ALA A 1 289 ? 65.036 10.888 -89.819 1.00 71.50 289 ALA A N 1
ATOM 2364 C CA . ALA A 1 289 ? 64.976 12.111 -90.613 1.00 71.50 289 ALA A CA 1
ATOM 2365 C C . ALA A 1 289 ? 66.376 12.574 -91.055 1.00 71.50 289 ALA A C 1
ATOM 2367 O O . ALA A 1 289 ? 66.540 12.952 -92.215 1.00 71.50 289 ALA A O 1
ATOM 2368 N N . GLN A 1 290 ? 67.382 12.502 -90.176 1.00 74.62 290 GLN A N 1
ATOM 2369 C CA . GLN A 1 290 ? 68.774 12.838 -90.503 1.00 74.62 290 GLN A CA 1
ATOM 2370 C C . GLN A 1 290 ? 69.347 11.903 -91.578 1.00 74.62 290 GLN A C 1
ATOM 2372 O O . GLN A 1 290 ? 69.847 12.392 -92.592 1.00 74.62 290 GLN A O 1
ATOM 2377 N N . LEU A 1 291 ? 69.175 10.585 -91.426 1.00 76.75 291 LEU A N 1
ATOM 2378 C CA . LEU A 1 291 ? 69.609 9.595 -92.421 1.00 76.75 291 LEU A CA 1
ATOM 2379 C C . LEU A 1 291 ? 68.934 9.805 -93.785 1.00 76.75 291 LEU A C 1
ATOM 2381 O O . LEU A 1 291 ? 69.587 9.750 -94.826 1.00 76.75 291 LEU A O 1
ATOM 2385 N N . ASN A 1 292 ? 67.634 10.112 -93.806 1.00 74.81 292 ASN A N 1
ATOM 2386 C CA . ASN A 1 292 ? 66.928 10.410 -95.055 1.00 74.81 292 ASN A CA 1
ATOM 2387 C C . ASN A 1 292 ? 67.438 11.695 -95.726 1.00 74.81 292 ASN A C 1
ATOM 2389 O O . ASN A 1 292 ? 67.569 11.737 -96.950 1.00 74.81 292 ASN A O 1
ATOM 2393 N N . ILE A 1 293 ? 67.732 12.747 -94.954 1.00 74.06 293 ILE A N 1
ATOM 2394 C CA . ILE A 1 293 ? 68.305 13.994 -95.485 1.00 74.06 293 ILE A CA 1
ATOM 2395 C C . ILE A 1 293 ? 69.691 13.732 -96.088 1.00 74.06 293 ILE A C 1
ATOM 2397 O O . ILE A 1 293 ? 69.959 14.214 -97.191 1.00 74.06 293 ILE A O 1
ATOM 2401 N N . ALA A 1 294 ? 70.523 12.940 -95.408 1.00 75.12 294 ALA A N 1
ATOM 2402 C CA . ALA A 1 294 ? 71.836 12.508 -95.878 1.00 75.12 294 ALA A CA 1
ATOM 2403 C C . ALA A 1 294 ? 71.747 11.713 -97.193 1.00 75.12 294 ALA A C 1
ATOM 2405 O O . ALA A 1 294 ? 72.372 12.073 -98.189 1.00 75.12 294 ALA A O 1
ATOM 2406 N N . ALA A 1 295 ? 70.881 10.700 -97.261 1.00 75.38 295 ALA A N 1
ATOM 2407 C CA . ALA A 1 295 ? 70.689 9.923 -98.485 1.00 75.38 295 ALA A CA 1
ATOM 2408 C C . ALA A 1 295 ? 70.225 10.802 -99.664 1.00 75.38 295 ALA A C 1
ATOM 2410 O O . ALA A 1 295 ? 70.708 10.671 -100.791 1.00 75.38 295 ALA A O 1
ATOM 2411 N N . VAL A 1 296 ? 69.302 11.742 -99.424 1.00 76.75 296 VAL A N 1
ATOM 2412 C CA . VAL A 1 296 ? 68.816 12.661 -100.466 1.00 76.75 296 VAL A CA 1
ATOM 2413 C C . VAL A 1 296 ? 69.913 13.624 -100.932 1.00 76.75 296 VAL A C 1
ATOM 2415 O O . VAL A 1 296 ? 69.996 13.908 -102.133 1.00 76.75 296 VAL A O 1
ATOM 2418 N N . SER A 1 297 ? 70.745 14.144 -100.024 1.00 75.69 297 SER A N 1
ATOM 2419 C CA . SER A 1 297 ? 71.836 15.058 -100.378 1.00 75.69 297 SER A CA 1
ATOM 2420 C C . SER A 1 297 ? 72.932 14.346 -101.177 1.00 75.69 297 SER A C 1
ATOM 2422 O O . SER A 1 297 ? 73.342 14.870 -102.217 1.00 75.69 297 SER A O 1
ATOM 2424 N N . GLU A 1 298 ? 73.314 13.125 -100.792 1.00 78.44 298 GLU A N 1
ATOM 2425 C CA . GLU A 1 298 ? 74.252 12.280 -101.539 1.00 78.44 298 GLU A CA 1
ATOM 2426 C C . GLU A 1 298 ? 73.737 11.960 -102.949 1.00 78.44 298 GLU A C 1
ATOM 2428 O O . GLU A 1 298 ? 74.414 12.239 -103.945 1.00 78.44 298 GLU A O 1
ATOM 2433 N N . ILE A 1 299 ? 72.504 11.447 -103.061 1.00 80.81 299 ILE A N 1
ATOM 2434 C CA . ILE A 1 299 ? 71.893 11.091 -104.351 1.00 80.81 299 ILE A CA 1
ATOM 2435 C C . ILE A 1 299 ? 71.827 12.309 -105.272 1.00 80.81 299 ILE A C 1
ATOM 2437 O O . ILE A 1 299 ? 72.105 12.199 -106.470 1.00 80.81 299 ILE A O 1
ATOM 2441 N N . LYS A 1 300 ? 71.476 13.487 -104.744 1.00 76.38 300 LYS A N 1
ATOM 2442 C CA . LYS A 1 300 ? 71.393 14.725 -105.530 1.00 76.38 300 LYS A CA 1
ATOM 2443 C C . LYS A 1 300 ? 72.749 15.109 -106.118 1.00 76.38 300 LYS A C 1
ATOM 2445 O O . LYS A 1 300 ? 72.807 15.502 -107.286 1.00 76.38 300 LYS A O 1
ATOM 2450 N N . THR A 1 301 ? 73.816 14.995 -105.337 1.00 78.12 301 THR A N 1
ATOM 2451 C CA . THR A 1 301 ? 75.175 15.344 -105.764 1.00 78.12 301 THR A CA 1
ATOM 2452 C C . THR A 1 301 ? 75.718 14.336 -106.779 1.00 78.12 301 THR A C 1
ATOM 2454 O O . THR A 1 301 ? 76.184 14.740 -107.846 1.00 78.12 301 THR A O 1
ATOM 2457 N N . ILE A 1 302 ? 75.521 13.034 -106.543 1.00 81.94 302 ILE A N 1
ATOM 2458 C CA . ILE A 1 302 ? 75.857 11.964 -107.499 1.00 81.94 302 ILE A CA 1
ATOM 2459 C C . ILE A 1 302 ? 75.086 12.139 -108.816 1.00 81.94 302 ILE A C 1
ATOM 2461 O O . ILE A 1 302 ? 75.653 12.040 -109.905 1.00 81.94 302 ILE A O 1
ATOM 2465 N N . THR A 1 303 ? 73.788 12.442 -108.743 1.00 79.06 303 THR A N 1
ATOM 2466 C CA . THR A 1 303 ? 72.956 12.652 -109.937 1.00 79.06 303 THR A CA 1
ATOM 2467 C C . THR A 1 303 ? 73.486 13.818 -110.770 1.00 79.06 303 THR A C 1
ATOM 2469 O O . THR A 1 303 ? 73.597 13.706 -111.991 1.00 79.06 303 THR A O 1
ATOM 2472 N N . LYS A 1 304 ? 73.857 14.935 -110.131 1.00 76.81 304 LYS A N 1
ATOM 2473 C CA . LYS A 1 304 ? 74.454 16.079 -110.830 1.00 76.81 304 LYS A CA 1
ATOM 2474 C C . LYS A 1 304 ? 75.811 15.735 -111.438 1.00 76.81 304 LYS A C 1
ATOM 2476 O O . LYS A 1 304 ? 76.033 16.092 -112.592 1.00 76.81 304 LYS A O 1
ATOM 2481 N N . TYR A 1 305 ? 76.667 15.011 -110.714 1.00 84.81 305 TYR A N 1
ATOM 2482 C CA . TYR A 1 305 ? 77.929 14.494 -111.247 1.00 84.81 305 TYR A CA 1
ATOM 2483 C C . TYR A 1 305 ? 77.697 13.725 -112.553 1.00 84.81 305 TYR A C 1
ATOM 2485 O O . TYR A 1 305 ? 78.279 14.079 -113.576 1.00 84.81 305 TYR A O 1
ATOM 2493 N N . PHE A 1 306 ? 76.784 12.747 -112.562 1.00 81.19 306 PHE A N 1
ATOM 2494 C CA . PHE A 1 306 ? 76.492 11.973 -113.771 1.00 81.19 306 PHE A CA 1
ATOM 2495 C C . PHE A 1 306 ? 75.906 12.827 -114.897 1.00 81.19 306 PHE A C 1
ATOM 2497 O O . PHE A 1 306 ? 76.259 12.613 -116.052 1.00 81.19 306 PHE A O 1
ATOM 2504 N N . ILE A 1 307 ? 75.059 13.818 -114.598 1.00 82.69 307 ILE A N 1
ATOM 2505 C CA . ILE A 1 307 ? 74.550 14.749 -115.618 1.00 82.69 307 ILE A CA 1
ATOM 2506 C C . ILE A 1 307 ? 75.705 15.506 -116.288 1.00 82.69 307 ILE A C 1
ATOM 2508 O O . ILE A 1 307 ? 75.736 15.604 -117.515 1.00 82.69 307 ILE A O 1
ATOM 2512 N N . PHE A 1 308 ? 76.649 16.041 -115.512 1.00 81.12 308 PHE A N 1
ATOM 2513 C CA . PHE A 1 308 ? 77.780 16.798 -116.051 1.00 81.12 308 PHE A CA 1
ATOM 2514 C C . PHE A 1 308 ? 78.811 15.898 -116.744 1.00 81.12 308 PHE A C 1
ATOM 2516 O O . PHE A 1 308 ? 79.247 16.216 -117.851 1.00 81.12 308 PHE A O 1
ATOM 2523 N N . ALA A 1 309 ? 79.115 14.728 -116.176 1.00 79.50 309 ALA A N 1
ATOM 2524 C CA . ALA A 1 309 ? 80.004 13.737 -116.777 1.00 79.50 309 ALA A CA 1
ATOM 2525 C C . ALA A 1 309 ? 79.445 13.194 -118.101 1.00 79.50 309 ALA A C 1
ATOM 2527 O O . ALA A 1 309 ? 80.175 13.103 -119.086 1.00 79.50 309 ALA A O 1
ATOM 2528 N N . LEU A 1 310 ? 78.140 12.902 -118.173 1.00 83.12 310 LEU A N 1
ATOM 2529 C CA . LEU A 1 310 ? 77.490 12.480 -119.417 1.00 83.12 310 LEU A CA 1
ATOM 2530 C C . LEU A 1 310 ? 77.457 13.602 -120.453 1.00 83.12 310 LEU A C 1
ATOM 2532 O O . LEU A 1 310 ? 77.645 13.323 -121.632 1.00 83.12 310 LEU A O 1
ATOM 2536 N N . LYS A 1 311 ? 77.266 14.866 -120.051 1.00 77.94 311 LYS A N 1
ATOM 2537 C CA . LYS A 1 311 ? 77.394 16.010 -120.971 1.00 77.94 311 LYS A CA 1
ATOM 2538 C C . LYS A 1 311 ? 78.808 16.118 -121.534 1.00 77.94 311 LYS A C 1
ATOM 2540 O O . LYS A 1 311 ? 78.958 16.266 -122.743 1.00 77.94 311 LYS A O 1
ATOM 2545 N N . ALA A 1 312 ? 79.832 15.991 -120.689 1.00 78.12 312 ALA A N 1
ATOM 2546 C CA . ALA A 1 312 ? 81.226 15.996 -121.123 1.00 78.12 312 ALA A CA 1
ATOM 2547 C C . ALA A 1 312 ? 81.536 14.817 -122.064 1.00 78.12 312 ALA A C 1
ATOM 2549 O O . ALA A 1 312 ? 82.147 15.015 -123.116 1.00 78.12 312 ALA A O 1
ATOM 2550 N N . LEU A 1 313 ? 81.050 13.615 -121.737 1.00 82.00 313 LEU A N 1
ATOM 2551 C CA . LEU A 1 313 ? 81.180 12.422 -122.574 1.00 82.00 313 LEU A CA 1
ATOM 2552 C C . LEU A 1 313 ? 80.455 12.586 -123.914 1.00 82.00 313 LEU A C 1
ATOM 2554 O O . LEU A 1 313 ? 80.997 12.215 -124.950 1.00 82.00 313 LEU A O 1
ATOM 2558 N N . ASN A 1 314 ? 79.261 13.178 -123.919 1.00 79.44 314 ASN A N 1
ATOM 2559 C CA . ASN A 1 314 ? 78.507 13.431 -125.142 1.00 79.44 314 ASN A CA 1
ATOM 2560 C C . ASN A 1 314 ? 79.212 14.459 -126.039 1.00 79.44 314 ASN A C 1
ATOM 2562 O O . ASN A 1 314 ? 79.210 14.306 -127.258 1.00 79.44 314 ASN A O 1
ATOM 2566 N N . SER A 1 315 ? 79.887 15.459 -125.459 1.00 78.12 315 SER A N 1
ATOM 2567 C CA . SER A 1 315 ? 80.769 16.351 -126.222 1.00 78.12 315 SER A CA 1
ATOM 2568 C C . SER A 1 315 ? 81.893 15.564 -126.901 1.00 78.12 315 SER A C 1
ATOM 2570 O O . SER A 1 315 ? 82.141 15.775 -128.085 1.00 78.12 315 SER A O 1
ATOM 2572 N N . HIS A 1 316 ? 82.525 14.607 -126.209 1.00 77.50 316 HIS A N 1
ATOM 2573 C CA . HIS A 1 316 ? 83.519 13.721 -126.827 1.00 77.50 316 HIS A CA 1
ATOM 2574 C C . HIS A 1 316 ? 82.923 12.818 -127.912 1.00 77.50 316 HIS A C 1
ATOM 2576 O O . HIS A 1 316 ? 83.521 12.693 -128.977 1.00 77.50 316 HIS A O 1
ATOM 2582 N N . ALA A 1 317 ? 81.749 12.226 -127.681 1.00 76.06 317 ALA A N 1
ATOM 2583 C CA . ALA A 1 317 ? 81.055 11.411 -128.676 1.00 76.06 317 ALA A CA 1
ATOM 2584 C C . ALA A 1 317 ? 80.736 12.228 -129.937 1.00 76.06 317 ALA A C 1
ATOM 2586 O O . ALA A 1 317 ? 81.056 11.793 -131.038 1.00 76.06 317 ALA A O 1
ATOM 2587 N N . THR A 1 318 ? 80.232 13.456 -129.774 1.00 72.88 318 THR A N 1
ATOM 2588 C CA . THR A 1 318 ? 79.966 14.393 -130.879 1.00 72.88 318 THR A CA 1
ATOM 2589 C C . THR A 1 318 ? 81.245 14.700 -131.659 1.00 72.88 318 THR A C 1
ATOM 2591 O O . THR A 1 318 ? 81.252 14.676 -132.887 1.00 72.88 318 THR A O 1
ATOM 2594 N N . ILE A 1 319 ? 82.362 14.937 -130.966 1.00 73.62 319 ILE A N 1
ATOM 2595 C CA . ILE A 1 319 ? 83.667 15.158 -131.605 1.00 73.62 319 ILE A CA 1
ATOM 2596 C C . ILE A 1 319 ? 84.103 13.921 -132.407 1.00 73.62 319 ILE A C 1
ATOM 2598 O O . ILE A 1 319 ? 84.542 14.057 -133.549 1.00 73.62 319 ILE A O 1
ATOM 2602 N N . ILE A 1 320 ? 83.962 12.719 -131.841 1.00 75.38 320 ILE A N 1
ATOM 2603 C CA . ILE A 1 320 ? 84.324 11.453 -132.496 1.00 75.38 320 ILE A CA 1
ATOM 2604 C C . ILE A 1 320 ? 83.435 11.186 -133.719 1.00 75.38 320 ILE A C 1
ATOM 2606 O O . ILE A 1 320 ? 83.953 10.824 -134.774 1.00 75.38 320 ILE A O 1
ATOM 2610 N N . GLU A 1 321 ? 82.125 11.413 -133.626 1.00 72.81 321 GLU A N 1
ATOM 2611 C CA . GLU A 1 321 ? 81.201 11.314 -134.763 1.00 72.81 321 GLU A CA 1
ATOM 2612 C C . GLU A 1 321 ? 81.564 12.308 -135.871 1.00 72.81 321 GLU A C 1
ATOM 2614 O O . GLU A 1 321 ? 81.589 11.943 -137.046 1.00 72.81 321 GLU A O 1
ATOM 2619 N N . THR A 1 322 ? 81.935 13.539 -135.508 1.00 69.38 322 THR A N 1
ATOM 2620 C CA . THR A 1 322 ? 82.379 14.560 -136.471 1.00 69.38 322 THR A CA 1
ATOM 2621 C C . THR A 1 322 ? 83.689 14.155 -137.164 1.00 69.38 322 THR A C 1
ATOM 2623 O O . THR A 1 322 ? 83.848 14.381 -138.363 1.00 69.38 322 THR A O 1
ATOM 2626 N N . LEU A 1 323 ? 84.615 13.510 -136.441 1.00 68.00 323 LEU A N 1
ATOM 2627 C CA . LEU A 1 323 ? 85.866 12.965 -136.989 1.00 68.00 323 LEU A CA 1
ATOM 2628 C C . LEU A 1 323 ? 85.634 11.766 -137.922 1.00 68.00 323 LEU A C 1
ATOM 2630 O O . LEU A 1 323 ? 86.299 11.653 -138.952 1.00 68.00 323 LEU A O 1
ATOM 2634 N N . LEU A 1 324 ? 84.698 10.877 -137.582 1.00 73.00 324 LEU A N 1
ATOM 2635 C CA . LEU A 1 324 ? 84.359 9.691 -138.379 1.00 73.00 324 LEU A CA 1
ATOM 2636 C C . LEU A 1 324 ? 83.474 10.022 -139.597 1.00 73.00 324 LEU A C 1
ATOM 2638 O O . LEU A 1 324 ? 83.533 9.312 -140.598 1.00 73.00 324 LEU A O 1
ATOM 2642 N N . GLY A 1 325 ? 82.696 11.110 -139.549 1.00 65.81 325 GLY A N 1
ATOM 2643 C CA . GLY A 1 325 ? 81.766 11.549 -140.600 1.00 65.81 325 GLY A CA 1
ATOM 2644 C C . GLY A 1 325 ? 82.402 12.158 -141.859 1.00 65.81 325 GLY A C 1
ATOM 2645 O O . GLY A 1 325 ? 81.685 12.545 -142.778 1.00 65.81 325 GLY A O 1
ATOM 2646 N N . GLY A 1 326 ? 83.734 12.249 -141.938 1.00 58.50 326 GLY A N 1
ATOM 2647 C CA . GLY A 1 326 ? 84.455 12.579 -143.176 1.00 58.50 326 GLY A CA 1
ATOM 2648 C C . GLY A 1 326 ? 84.334 14.026 -143.683 1.00 58.50 326 GLY A C 1
ATOM 2649 O O . GLY A 1 326 ? 84.857 14.327 -144.756 1.00 58.50 326 GLY A O 1
ATOM 2650 N N . SER A 1 327 ? 83.706 14.943 -142.936 1.00 55.53 327 SER A N 1
ATOM 2651 C CA . SER A 1 327 ? 83.536 16.348 -143.335 1.00 55.53 327 SER A CA 1
ATOM 2652 C C . SER A 1 327 ? 83.994 17.335 -142.251 1.00 55.53 327 SER A C 1
ATOM 2654 O O . SER A 1 327 ? 83.199 17.731 -141.405 1.00 55.53 327 SER A O 1
ATOM 2656 N N . ASN A 1 328 ? 85.268 17.742 -142.304 1.00 53.50 328 ASN A N 1
ATOM 2657 C CA . ASN A 1 328 ? 85.825 19.068 -141.951 1.00 53.50 328 ASN A CA 1
ATOM 2658 C C . ASN A 1 328 ? 87.225 18.992 -141.322 1.00 53.50 328 ASN A C 1
ATOM 2660 O O . ASN A 1 328 ? 87.529 18.140 -140.497 1.00 53.50 328 ASN A O 1
ATOM 2664 N N . LYS A 1 329 ? 88.073 19.956 -141.707 1.00 54.06 329 LYS A N 1
ATOM 2665 C CA . LYS A 1 329 ? 89.471 20.134 -141.265 1.00 54.06 329 LYS A CA 1
ATOM 2666 C C . LYS A 1 329 ? 89.633 20.915 -139.948 1.00 54.06 329 LYS A C 1
ATOM 2668 O O . LYS A 1 329 ? 90.761 21.239 -139.589 1.00 54.06 329 LYS A O 1
ATOM 2673 N N . TYR A 1 330 ? 88.551 21.212 -139.226 1.00 58.28 330 TYR A N 1
ATOM 2674 C CA . TYR A 1 330 ? 88.606 21.983 -137.980 1.00 58.28 330 TYR A CA 1
ATOM 2675 C C . TYR A 1 330 ? 87.818 21.284 -136.874 1.00 58.28 330 TYR A C 1
ATOM 2677 O O . TYR A 1 330 ? 86.601 21.146 -136.957 1.00 58.28 330 TYR A O 1
ATOM 2685 N N . LEU A 1 331 ? 88.545 20.835 -135.851 1.00 59.06 331 LEU A N 1
ATOM 2686 C CA . LEU A 1 331 ? 88.003 20.256 -134.628 1.00 59.06 331 LEU A CA 1
ATOM 2687 C C . LEU A 1 331 ? 87.663 21.405 -133.669 1.00 59.06 331 LEU A C 1
ATOM 2689 O O . LEU A 1 331 ? 88.568 22.121 -133.243 1.00 59.06 331 LEU A O 1
ATOM 2693 N N . TRP A 1 332 ? 86.387 21.600 -133.340 1.00 64.94 332 TRP A N 1
ATOM 2694 C CA . TRP A 1 332 ? 85.969 22.570 -132.324 1.00 64.94 332 TRP A CA 1
ATOM 2695 C C . TRP A 1 332 ? 85.466 21.819 -131.093 1.00 64.94 332 TRP A C 1
ATOM 2697 O O . TRP A 1 332 ? 84.545 21.007 -131.190 1.00 64.94 332 TRP A O 1
ATOM 2707 N N . LEU A 1 333 ? 86.101 22.055 -129.944 1.00 63.69 333 LEU A N 1
ATOM 2708 C CA . LEU A 1 333 ? 85.583 21.592 -128.661 1.00 63.69 333 LEU A CA 1
ATOM 2709 C C . LEU A 1 333 ? 84.455 22.544 -128.244 1.00 63.69 333 LEU A C 1
ATOM 2711 O O . LEU A 1 333 ? 84.686 23.752 -128.270 1.00 63.69 333 LEU A O 1
ATOM 2715 N N . PRO A 1 334 ? 83.280 22.047 -127.825 1.00 71.44 334 PRO A N 1
ATOM 2716 C CA . PRO A 1 334 ? 82.259 22.904 -127.240 1.00 71.44 334 PRO A CA 1
ATOM 2717 C C . PRO A 1 334 ? 82.820 23.688 -126.051 1.00 71.44 334 PRO A C 1
ATOM 2719 O O . PRO A 1 334 ? 83.417 23.080 -125.161 1.00 71.44 334 PRO A O 1
ATOM 2722 N N . ASP A 1 335 ? 82.596 25.005 -126.013 1.00 68.69 335 ASP A N 1
ATOM 2723 C CA . ASP A 1 335 ? 83.089 25.893 -124.942 1.00 68.69 335 ASP A CA 1
ATOM 2724 C C . ASP A 1 335 ? 82.684 25.405 -123.535 1.00 68.69 335 ASP A C 1
ATOM 2726 O O . ASP A 1 335 ? 83.420 25.564 -122.560 1.00 68.69 335 ASP A O 1
ATOM 2730 N N . ASP A 1 336 ? 81.547 24.713 -123.436 1.00 76.25 336 ASP A N 1
ATOM 2731 C CA . ASP A 1 336 ? 81.029 24.153 -122.188 1.00 76.25 336 ASP A CA 1
ATOM 2732 C C . ASP A 1 336 ? 81.711 22.840 -121.755 1.00 76.25 336 ASP A C 1
ATOM 2734 O O . ASP A 1 336 ? 81.410 22.325 -120.681 1.00 76.25 336 ASP A O 1
ATOM 2738 N N . HIS A 1 337 ? 82.608 22.243 -122.548 1.00 76.19 337 HIS A N 1
ATOM 2739 C CA . HIS A 1 337 ? 83.218 20.950 -122.212 1.00 76.19 337 HIS A CA 1
ATOM 2740 C C . HIS A 1 337 ? 84.077 21.021 -120.941 1.00 76.19 337 HIS A C 1
ATOM 2742 O O . HIS A 1 337 ? 83.846 20.261 -120.000 1.00 76.19 337 HIS A O 1
ATOM 2748 N N . ASN A 1 338 ? 85.017 21.969 -120.890 1.00 78.44 338 ASN A N 1
ATOM 2749 C CA . ASN A 1 338 ? 85.883 22.156 -119.723 1.00 78.44 338 ASN A CA 1
ATOM 2750 C C . ASN A 1 338 ? 85.067 22.544 -118.488 1.00 78.44 338 ASN A C 1
ATOM 2752 O O . ASN A 1 338 ? 85.336 22.060 -117.394 1.00 78.44 338 ASN A O 1
ATOM 2756 N N . LYS A 1 339 ? 84.018 23.350 -118.685 1.00 82.62 339 LYS A N 1
ATOM 2757 C CA . LYS A 1 339 ? 83.084 23.714 -117.625 1.00 82.62 339 LYS A CA 1
ATOM 2758 C C . LYS A 1 339 ? 82.327 22.498 -117.086 1.00 82.62 339 LYS A C 1
ATOM 2760 O O . LYS A 1 339 ? 82.282 22.320 -115.883 1.00 82.62 339 LYS A O 1
ATOM 2765 N N . ASN A 1 340 ? 81.806 21.617 -117.944 1.00 80.69 340 ASN A N 1
ATOM 2766 C CA . ASN A 1 340 ? 81.116 20.398 -117.504 1.00 80.69 340 ASN A CA 1
ATOM 2767 C C . ASN A 1 340 ? 82.062 19.404 -116.803 1.00 80.69 340 ASN A C 1
ATOM 2769 O O . ASN A 1 340 ? 81.645 18.745 -115.856 1.00 80.69 340 ASN A O 1
ATOM 2773 N N . MET A 1 341 ? 83.323 19.287 -117.239 1.00 78.81 341 MET A N 1
ATOM 2774 C CA . MET A 1 341 ? 84.327 18.472 -116.536 1.00 78.81 341 MET A CA 1
ATOM 2775 C C . MET A 1 341 ? 84.644 19.038 -115.148 1.00 78.81 341 MET A C 1
ATOM 2777 O O . MET A 1 341 ? 84.733 18.280 -114.185 1.00 78.81 341 MET A O 1
ATOM 2781 N N . GLN A 1 342 ? 84.781 20.361 -115.039 1.00 83.44 342 GLN A N 1
ATOM 2782 C CA . GLN A 1 342 ? 85.047 21.028 -113.769 1.00 83.44 342 GLN A CA 1
ATOM 2783 C C . GLN A 1 342 ? 83.833 20.976 -112.834 1.00 83.44 342 GLN A C 1
ATOM 2785 O O . GLN A 1 342 ? 83.979 20.570 -111.690 1.00 83.44 342 GLN A O 1
ATOM 2790 N N . ASP A 1 343 ? 82.625 21.228 -113.344 1.00 82.69 343 ASP A N 1
ATOM 2791 C CA . ASP A 1 343 ? 81.378 21.078 -112.589 1.00 82.69 343 ASP A CA 1
ATOM 2792 C C . ASP A 1 343 ? 81.198 19.626 -112.102 1.00 82.69 343 ASP A C 1
ATOM 2794 O O . ASP A 1 343 ? 80.758 19.403 -110.976 1.00 82.69 343 ASP A O 1
ATOM 2798 N N . ALA A 1 344 ? 81.563 18.618 -112.909 1.00 78.62 344 ALA A N 1
ATOM 2799 C CA . ALA A 1 344 ? 81.561 17.220 -112.477 1.00 78.62 344 ALA A CA 1
ATOM 2800 C C . ALA A 1 344 ? 82.590 16.968 -111.360 1.00 78.62 344 ALA A C 1
ATOM 2802 O O . ALA A 1 344 ? 82.251 16.344 -110.356 1.00 78.62 344 ALA A O 1
ATOM 2803 N N . ALA A 1 345 ? 83.818 17.473 -111.492 1.00 81.62 345 ALA A N 1
ATOM 2804 C CA . ALA A 1 345 ? 84.834 17.359 -110.447 1.00 81.62 345 ALA A CA 1
ATOM 2805 C C . ALA A 1 345 ? 84.388 18.030 -109.133 1.00 81.62 345 ALA A C 1
ATOM 2807 O O . ALA A 1 345 ? 84.523 17.428 -108.070 1.00 81.62 345 ALA A O 1
ATOM 2808 N N . ASP A 1 346 ? 83.765 19.207 -109.212 1.00 83.62 346 ASP A N 1
ATOM 2809 C CA . ASP A 1 346 ? 83.242 19.942 -108.058 1.00 83.62 346 ASP A CA 1
ATOM 2810 C C . ASP A 1 346 ? 82.066 19.208 -107.395 1.00 83.62 346 ASP A C 1
ATOM 2812 O O . ASP A 1 346 ? 81.961 19.182 -106.171 1.00 83.62 346 ASP A O 1
ATOM 2816 N N . GLN A 1 347 ? 81.181 18.562 -108.171 1.00 82.94 347 GLN A N 1
ATOM 2817 C CA . GLN A 1 347 ? 80.144 17.702 -107.586 1.00 82.94 347 GLN A CA 1
ATOM 2818 C C . GLN A 1 347 ? 80.746 16.466 -106.909 1.00 82.94 347 GLN A C 1
ATOM 2820 O O . GLN A 1 347 ? 80.259 16.059 -105.860 1.00 82.94 347 GLN A O 1
ATOM 2825 N N . LEU A 1 348 ? 81.797 15.865 -107.471 1.00 83.38 348 LEU A N 1
ATOM 2826 C CA . LEU A 1 348 ? 82.457 14.722 -106.841 1.00 83.38 348 LEU A CA 1
ATOM 2827 C C . LEU A 1 348 ? 83.143 15.127 -105.527 1.00 83.38 348 LEU A C 1
ATOM 2829 O O . LEU A 1 348 ? 83.005 14.416 -104.536 1.00 83.38 348 LEU A O 1
ATOM 2833 N N . ALA A 1 349 ? 83.809 16.284 -105.498 1.00 80.88 349 ALA A N 1
ATOM 2834 C CA . ALA A 1 349 ? 84.361 16.858 -104.272 1.00 80.88 349 ALA A CA 1
ATOM 2835 C C . ALA A 1 349 ? 83.255 17.144 -103.243 1.00 80.88 349 ALA A C 1
ATOM 2837 O O . ALA A 1 349 ? 83.344 16.692 -102.108 1.00 80.88 349 ALA A O 1
ATOM 2838 N N . GLY A 1 350 ? 82.149 17.764 -103.667 1.00 79.62 350 GLY A N 1
ATOM 2839 C CA . GLY A 1 350 ? 80.997 18.004 -102.796 1.00 79.62 350 GLY A CA 1
ATOM 2840 C C . GLY A 1 350 ? 80.343 16.724 -102.262 1.00 79.62 350 GLY A C 1
ATOM 2841 O O . GLY A 1 350 ? 79.788 16.737 -101.168 1.00 79.62 350 GLY A O 1
ATOM 2842 N N . PHE A 1 351 ? 80.405 15.605 -102.992 1.00 82.56 351 PHE A N 1
ATOM 2843 C CA . PHE A 1 351 ? 79.959 14.305 -102.482 1.00 82.56 351 PHE A CA 1
ATOM 2844 C C . PHE A 1 351 ? 80.884 13.791 -101.374 1.00 82.56 351 PHE A C 1
ATOM 2846 O O . PHE A 1 351 ? 80.392 13.319 -100.354 1.00 82.56 351 PHE A O 1
ATOM 2853 N N . VAL A 1 352 ? 82.202 13.917 -101.552 1.00 80.75 352 VAL A N 1
ATOM 2854 C CA . VAL A 1 352 ? 83.187 13.545 -100.525 1.00 80.75 352 VAL A CA 1
ATOM 2855 C C . VAL A 1 352 ? 83.015 14.404 -99.272 1.00 80.75 352 VAL A C 1
ATOM 2857 O O . VAL A 1 352 ? 83.016 13.859 -98.174 1.00 80.75 352 VAL A O 1
ATOM 2860 N N . ASP A 1 353 ? 82.782 15.709 -99.420 1.00 80.00 353 ASP A N 1
ATOM 2861 C CA . ASP A 1 353 ? 82.545 16.610 -98.287 1.00 80.00 353 ASP A CA 1
ATOM 2862 C C . ASP A 1 353 ? 81.257 16.251 -97.530 1.00 80.00 353 ASP A C 1
ATOM 2864 O O . ASP A 1 353 ? 81.263 16.183 -96.303 1.00 80.00 353 ASP A O 1
ATOM 2868 N N . ILE A 1 354 ? 80.158 15.971 -98.247 1.00 79.69 354 ILE A N 1
ATOM 2869 C CA . ILE A 1 354 ? 78.892 15.527 -97.635 1.00 79.69 354 ILE A CA 1
ATOM 2870 C C . ILE A 1 354 ? 79.096 14.211 -96.884 1.00 79.69 354 ILE A C 1
ATOM 2872 O O . ILE A 1 354 ? 78.629 14.082 -95.759 1.00 79.69 354 ILE A O 1
ATOM 2876 N N . ARG A 1 355 ? 79.809 13.255 -97.482 1.00 77.31 355 ARG A N 1
ATOM 2877 C CA . ARG A 1 355 ? 80.045 11.946 -96.875 1.00 77.31 355 ARG A CA 1
ATOM 2878 C C . ARG A 1 355 ? 80.939 12.025 -95.644 1.00 77.31 355 ARG A C 1
ATOM 2880 O O . ARG A 1 355 ? 80.613 11.430 -94.631 1.00 77.31 355 ARG A O 1
ATOM 2887 N N . THR A 1 356 ? 81.996 12.829 -95.702 1.00 77.31 356 THR A N 1
ATOM 2888 C CA . THR A 1 356 ? 82.880 13.059 -94.551 1.00 77.31 356 THR A CA 1
ATOM 2889 C C . THR A 1 356 ? 82.129 13.768 -93.421 1.00 77.31 356 THR A C 1
ATOM 2891 O O . THR A 1 356 ? 82.264 13.385 -92.271 1.00 77.31 356 THR A O 1
ATOM 2894 N N . ALA A 1 357 ? 81.267 14.743 -93.733 1.00 74.12 357 ALA A N 1
ATOM 2895 C CA . ALA A 1 357 ? 80.432 15.400 -92.726 1.00 74.12 357 ALA A CA 1
ATOM 2896 C C . ALA A 1 357 ? 79.400 14.452 -92.085 1.00 74.12 357 ALA A C 1
ATOM 2898 O O . ALA A 1 357 ? 79.088 14.605 -90.908 1.00 74.12 357 ALA A O 1
ATOM 2899 N N . ILE A 1 358 ? 78.873 13.482 -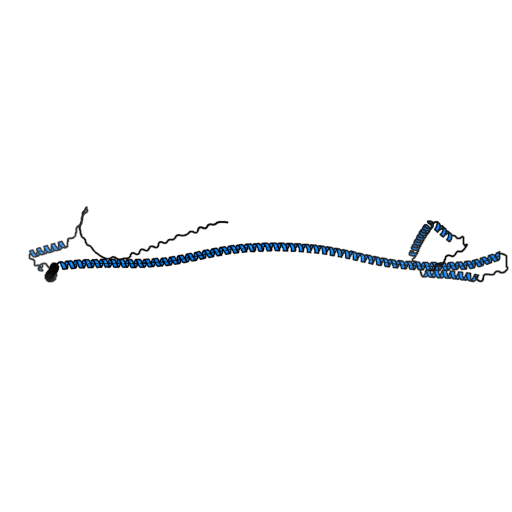92.841 1.00 73.12 358 ILE A N 1
ATOM 2900 C CA . ILE A 1 358 ? 77.993 12.432 -92.306 1.00 73.12 358 ILE A CA 1
ATOM 2901 C C . ILE A 1 358 ? 78.786 11.484 -91.399 1.00 73.12 358 ILE A C 1
ATOM 2903 O O . ILE A 1 358 ? 78.323 11.189 -90.302 1.00 73.12 358 ILE A O 1
ATOM 2907 N N . ASP A 1 359 ? 79.971 11.053 -91.832 1.00 70.94 359 ASP A N 1
ATOM 2908 C CA . ASP A 1 359 ? 80.842 10.147 -91.074 1.00 70.94 359 ASP A CA 1
ATOM 2909 C C . ASP A 1 359 ? 81.418 10.817 -89.799 1.00 70.94 359 ASP A C 1
ATOM 2911 O O . ASP A 1 359 ? 81.661 10.135 -88.809 1.00 70.94 359 ASP A O 1
ATOM 2915 N N . ASP A 1 360 ? 81.590 12.147 -89.780 1.00 68.88 360 ASP A N 1
ATOM 2916 C CA . ASP A 1 360 ? 82.048 12.912 -88.604 1.00 68.88 360 ASP A CA 1
ATOM 2917 C C . ASP A 1 360 ? 80.921 13.193 -87.579 1.00 68.88 360 ASP A C 1
ATOM 2919 O O . ASP A 1 360 ? 81.194 13.377 -86.390 1.00 68.88 360 ASP A O 1
ATOM 2923 N N . GLU A 1 361 ? 79.655 13.272 -88.013 1.00 64.06 361 GLU A N 1
ATOM 2924 C CA . GLU A 1 361 ? 78.490 13.522 -87.139 1.00 64.06 361 GLU A CA 1
ATOM 2925 C C . GLU A 1 361 ? 77.842 12.217 -86.632 1.00 64.06 361 GLU A C 1
ATOM 2927 O O . GLU A 1 361 ? 77.107 12.226 -85.640 1.00 64.06 361 GLU A O 1
ATOM 2932 N N . TYR A 1 362 ? 78.129 11.090 -87.286 1.00 62.25 362 TYR A N 1
ATOM 2933 C CA . TYR A 1 362 ? 77.584 9.774 -86.975 1.00 62.25 362 TYR A CA 1
ATOM 2934 C C . TYR A 1 362 ? 78.726 8.816 -86.609 1.00 62.25 362 TYR A C 1
ATOM 2936 O O . TYR A 1 362 ? 79.435 8.335 -87.483 1.00 62.25 362 TYR A O 1
ATOM 2944 N N . ASP A 1 363 ? 78.892 8.534 -85.313 1.00 51.81 363 ASP A N 1
ATOM 2945 C CA . ASP A 1 363 ? 79.729 7.439 -84.798 1.00 51.81 363 ASP A CA 1
ATOM 2946 C C . ASP A 1 363 ? 78.810 6.219 -84.596 1.00 51.81 363 ASP A C 1
ATOM 2948 O O . ASP A 1 363 ? 78.160 6.122 -83.549 1.00 51.81 363 ASP A O 1
ATOM 2952 N N . PRO A 1 364 ? 78.598 5.362 -85.617 1.00 54.97 364 PRO A N 1
ATOM 2953 C CA . PRO A 1 364 ? 77.705 4.223 -85.483 1.00 54.97 364 PRO A CA 1
ATOM 2954 C C . PRO A 1 364 ? 78.284 3.232 -84.482 1.00 54.97 364 PRO A C 1
ATOM 2956 O O . PRO A 1 364 ? 79.369 2.690 -84.698 1.00 54.97 364 PRO A O 1
ATOM 2959 N N . ASP A 1 365 ? 77.517 2.931 -83.435 1.00 51.31 365 ASP A N 1
ATOM 2960 C CA . ASP A 1 365 ? 77.755 1.736 -82.637 1.00 51.31 365 ASP A CA 1
ATOM 2961 C C . ASP A 1 365 ? 77.616 0.518 -83.578 1.00 51.31 365 ASP A C 1
ATOM 2963 O O . ASP A 1 365 ? 76.544 0.331 -84.171 1.00 51.31 365 ASP A O 1
ATOM 2967 N N . PRO A 1 366 ? 78.678 -0.280 -83.812 1.00 54.25 366 PRO A N 1
ATOM 2968 C CA . PRO A 1 366 ? 78.663 -1.343 -84.819 1.00 54.25 366 PRO A CA 1
ATOM 2969 C C . PRO A 1 366 ? 77.548 -2.374 -84.601 1.00 54.25 366 PRO A C 1
ATOM 2971 O O . PRO A 1 366 ? 77.075 -2.969 -85.570 1.00 54.25 366 PRO A O 1
ATOM 2974 N N . GLU A 1 367 ? 77.106 -2.555 -83.351 1.00 54.16 367 GLU A N 1
ATOM 2975 C CA . GLU A 1 367 ? 76.011 -3.464 -82.991 1.00 54.16 367 GLU A CA 1
ATOM 2976 C C . GLU A 1 367 ? 74.638 -2.957 -83.481 1.00 54.16 367 GLU A C 1
ATOM 2978 O O . GLU A 1 367 ? 73.810 -3.756 -83.919 1.00 54.16 367 GLU A O 1
ATOM 2983 N N . GLU A 1 368 ? 74.404 -1.640 -83.514 1.00 53.84 368 GLU A N 1
ATOM 2984 C CA . GLU A 1 368 ? 73.121 -1.044 -83.935 1.00 53.84 368 GLU A CA 1
ATOM 2985 C C . GLU A 1 368 ? 72.983 -1.008 -85.476 1.00 53.84 368 GLU A C 1
ATOM 2987 O O . GLU A 1 368 ? 71.882 -1.082 -86.036 1.00 53.84 368 GLU A O 1
ATOM 2992 N N . TYR A 1 369 ? 74.110 -0.960 -86.199 1.00 51.47 369 TYR A N 1
ATOM 2993 C CA . TYR A 1 369 ? 74.135 -0.956 -87.667 1.00 51.47 369 TYR A CA 1
ATOM 2994 C C . TYR A 1 369 ? 73.843 -2.345 -88.273 1.00 51.47 369 TYR A C 1
ATOM 2996 O O . TYR A 1 369 ? 73.185 -2.439 -89.311 1.00 51.47 369 TYR A O 1
ATOM 3004 N N . GLU A 1 370 ? 74.284 -3.434 -87.629 1.00 54.03 370 GLU A N 1
ATOM 3005 C CA . GLU A 1 370 ? 73.954 -4.805 -88.059 1.00 54.03 370 GLU A CA 1
ATOM 3006 C C . GLU A 1 370 ? 72.484 -5.159 -87.787 1.00 54.03 370 GLU A C 1
ATOM 3008 O O . GLU A 1 370 ? 71.831 -5.756 -88.649 1.00 54.03 370 GLU A O 1
ATOM 3013 N N . GLU A 1 371 ? 71.930 -4.734 -86.644 1.00 55.34 371 GLU A N 1
ATOM 3014 C CA . GLU A 1 371 ? 70.527 -4.994 -86.294 1.00 55.34 371 GLU A CA 1
ATOM 3015 C C . GLU A 1 371 ? 69.567 -4.244 -87.238 1.00 55.34 371 GLU A C 1
ATOM 3017 O O . GLU A 1 371 ? 68.616 -4.827 -87.769 1.00 55.34 371 GLU A O 1
ATOM 3022 N N . THR A 1 372 ? 69.874 -2.986 -87.571 1.00 57.97 372 THR A N 1
ATOM 3023 C CA . THR A 1 372 ? 69.081 -2.196 -88.530 1.00 57.97 372 THR A CA 1
ATOM 3024 C C . THR A 1 372 ? 69.197 -2.700 -89.973 1.00 57.97 372 THR A C 1
ATOM 3026 O O . THR A 1 372 ? 68.196 -2.704 -90.695 1.00 57.97 372 THR A O 1
ATOM 3029 N N . LEU A 1 373 ? 70.364 -3.185 -90.417 1.00 56.00 373 LEU A N 1
ATOM 3030 C CA . LEU A 1 373 ? 70.519 -3.802 -91.743 1.00 56.00 373 LEU A CA 1
ATOM 3031 C C . LEU A 1 373 ? 69.750 -5.122 -91.869 1.00 56.00 373 LEU A C 1
ATOM 3033 O O . LEU A 1 373 ? 69.126 -5.353 -92.908 1.00 56.00 373 LEU A O 1
ATOM 3037 N N . GLU A 1 374 ? 69.743 -5.965 -90.832 1.00 61.25 374 GLU A N 1
ATOM 3038 C CA . GLU A 1 374 ? 68.925 -7.183 -90.814 1.00 61.25 374 GLU A CA 1
ATOM 3039 C C . GLU A 1 374 ? 67.423 -6.873 -90.846 1.00 61.25 374 GLU A C 1
ATOM 3041 O O . GLU A 1 374 ? 66.658 -7.556 -91.539 1.00 61.25 374 GLU A O 1
ATOM 3046 N N . GLU A 1 375 ? 66.977 -5.857 -90.106 1.00 65.31 375 GLU A N 1
ATOM 3047 C CA . GLU A 1 375 ? 65.579 -5.427 -90.115 1.00 65.31 375 GLU A CA 1
ATOM 3048 C C . GLU A 1 375 ? 65.169 -4.837 -91.468 1.00 65.31 375 GLU A C 1
ATOM 3050 O O . GLU A 1 375 ? 64.090 -5.159 -91.981 1.00 65.31 375 GLU A O 1
ATOM 3055 N N . VAL A 1 376 ? 66.038 -4.036 -92.092 1.00 59.97 376 VAL A N 1
ATOM 3056 C CA . VAL A 1 376 ? 65.815 -3.488 -93.434 1.00 59.97 376 VAL A CA 1
ATOM 3057 C C . VAL A 1 376 ? 65.816 -4.600 -94.484 1.00 59.97 376 VAL A C 1
ATOM 3059 O O . VAL A 1 376 ? 64.910 -4.616 -95.318 1.00 59.97 376 VAL A O 1
ATOM 3062 N N . ASP A 1 377 ? 66.736 -5.569 -94.439 1.00 61.81 377 ASP A N 1
ATOM 3063 C CA . ASP A 1 377 ? 66.738 -6.706 -95.372 1.00 61.81 377 ASP A CA 1
ATOM 3064 C C . ASP A 1 377 ? 65.475 -7.565 -95.203 1.00 61.81 377 ASP A C 1
ATOM 3066 O O . ASP A 1 377 ? 64.785 -7.857 -96.184 1.00 61.81 377 ASP A O 1
ATOM 3070 N N . LYS A 1 378 ? 65.053 -7.863 -93.963 1.00 72.00 378 LYS A N 1
ATOM 3071 C CA . LYS A 1 378 ? 63.766 -8.535 -93.689 1.00 72.00 378 LYS A CA 1
ATOM 3072 C C . LYS A 1 378 ? 62.578 -7.733 -94.224 1.00 72.00 378 LYS A C 1
ATOM 3074 O O . LYS A 1 378 ? 61.680 -8.308 -94.847 1.00 72.00 378 LYS A O 1
ATOM 3079 N N . ALA A 1 379 ? 62.549 -6.417 -94.023 1.00 64.12 379 ALA A N 1
ATOM 3080 C CA . ALA A 1 379 ? 61.473 -5.559 -94.510 1.00 64.12 379 ALA A CA 1
ATOM 3081 C C . ALA A 1 379 ? 61.437 -5.494 -96.047 1.00 64.12 379 ALA A C 1
ATOM 3083 O O . ALA A 1 379 ? 60.357 -5.584 -96.642 1.00 64.12 379 ALA A O 1
ATOM 3084 N N . VAL A 1 380 ? 62.600 -5.408 -96.700 1.00 66.38 380 VAL A N 1
ATOM 3085 C CA . VAL A 1 380 ? 62.750 -5.422 -98.162 1.00 66.38 380 VAL A CA 1
ATOM 3086 C C . VAL A 1 380 ? 62.335 -6.778 -98.733 1.00 66.38 380 VAL A C 1
ATOM 3088 O O . VAL A 1 380 ? 61.553 -6.813 -99.682 1.00 66.38 380 VAL A O 1
ATOM 3091 N N . GLN A 1 381 ? 62.742 -7.893 -98.123 1.00 72.25 381 GLN A N 1
ATOM 3092 C CA . GLN A 1 381 ? 62.315 -9.249 -98.493 1.00 72.25 381 GLN A CA 1
ATOM 3093 C C . GLN A 1 381 ? 60.790 -9.411 -98.382 1.00 72.25 381 GLN A C 1
ATOM 3095 O O . GLN A 1 381 ? 60.138 -9.916 -99.301 1.00 72.25 381 GLN A O 1
ATOM 3100 N N . VAL A 1 382 ? 60.178 -8.918 -97.298 1.00 73.38 382 VAL A N 1
ATOM 3101 C CA . VAL A 1 382 ? 58.716 -8.930 -97.114 1.00 73.38 382 VAL A CA 1
ATOM 3102 C C . VAL A 1 382 ? 58.016 -8.035 -98.140 1.00 73.38 382 VAL A C 1
ATOM 3104 O O . VAL A 1 382 ? 56.967 -8.416 -98.672 1.00 73.38 382 VAL A O 1
ATOM 3107 N N . PHE A 1 383 ? 58.566 -6.858 -98.441 1.00 71.12 383 PHE A N 1
ATOM 3108 C CA . PHE A 1 383 ? 58.029 -5.947 -99.451 1.00 71.12 383 PHE A CA 1
ATOM 3109 C C . PHE A 1 383 ? 58.106 -6.553 -100.854 1.00 71.12 383 PHE A C 1
ATOM 3111 O O . PHE A 1 383 ? 57.084 -6.606 -101.537 1.00 71.12 383 PHE A O 1
ATOM 3118 N N . LEU A 1 384 ? 59.264 -7.081 -101.260 1.00 71.25 384 LEU A N 1
ATOM 3119 C CA . LEU A 1 384 ? 59.464 -7.760 -102.542 1.00 71.25 384 LEU A CA 1
ATOM 3120 C C . LEU A 1 384 ? 58.573 -9.001 -102.659 1.00 71.25 384 LEU A C 1
ATOM 3122 O O . LEU A 1 384 ? 57.919 -9.187 -103.686 1.00 71.25 384 LEU A O 1
ATOM 3126 N N . GLY A 1 385 ? 58.437 -9.784 -101.585 1.00 71.75 385 GLY A N 1
ATOM 3127 C CA . GLY A 1 385 ? 57.507 -10.911 -101.521 1.00 71.75 385 GLY A CA 1
ATOM 3128 C C . GLY A 1 385 ? 56.040 -10.486 -101.673 1.00 71.75 385 GLY A C 1
ATOM 3129 O O . GLY A 1 385 ? 55.269 -11.133 -102.384 1.00 71.75 385 GLY A O 1
ATOM 3130 N N . LYS A 1 386 ? 55.629 -9.363 -101.067 1.00 73.38 386 LYS A N 1
ATOM 3131 C CA . LYS A 1 386 ? 54.286 -8.779 -101.259 1.00 73.38 386 LYS A CA 1
ATOM 3132 C C . LYS A 1 386 ? 54.099 -8.188 -102.663 1.00 73.38 386 LYS A C 1
ATOM 3134 O O . LYS A 1 386 ? 52.980 -8.236 -103.180 1.00 73.38 386 LYS A O 1
ATOM 3139 N N . LEU A 1 387 ? 55.155 -7.651 -103.281 1.00 64.94 387 LEU A N 1
ATOM 3140 C CA . LEU A 1 387 ? 55.130 -7.087 -104.634 1.00 64.94 387 LEU A CA 1
ATOM 3141 C C . LEU A 1 387 ? 55.004 -8.185 -105.698 1.00 64.94 387 LEU A C 1
ATOM 3143 O O . LEU A 1 387 ? 54.159 -8.065 -106.580 1.00 64.94 387 LEU A O 1
ATOM 3147 N N . GLN A 1 388 ? 55.760 -9.283 -105.574 1.00 70.12 388 GLN A N 1
ATOM 3148 C CA . GLN A 1 388 ? 55.672 -10.452 -106.462 1.00 70.12 388 GLN A CA 1
ATOM 3149 C C . GLN A 1 388 ? 54.286 -11.108 -106.441 1.00 70.12 388 GLN A C 1
ATOM 3151 O O . GLN A 1 388 ? 53.804 -11.580 -107.468 1.00 70.12 388 GLN A O 1
ATOM 3156 N N . ARG A 1 389 ? 53.597 -11.083 -105.292 1.00 76.38 389 ARG A N 1
ATOM 3157 C CA . ARG A 1 389 ? 52.214 -11.578 -105.158 1.00 76.38 389 ARG A CA 1
ATOM 3158 C C . ARG A 1 389 ? 51.168 -10.704 -105.868 1.00 76.38 389 ARG A C 1
ATOM 3160 O O . ARG A 1 389 ? 49.998 -11.077 -105.893 1.00 76.38 389 ARG A O 1
ATOM 3167 N N . LYS A 1 390 ? 51.550 -9.552 -106.434 1.00 76.19 390 LYS A N 1
ATOM 3168 C CA . LYS A 1 390 ? 50.675 -8.655 -107.208 1.00 76.19 390 LYS A CA 1
ATOM 3169 C C . LYS A 1 390 ? 51.257 -8.438 -108.615 1.00 76.19 390 LYS A C 1
ATOM 3171 O O . LYS A 1 390 ? 51.956 -7.443 -108.823 1.00 76.19 390 LYS A O 1
ATOM 3176 N N . PRO A 1 391 ? 50.943 -9.323 -109.583 1.00 73.81 391 PRO A N 1
ATOM 3177 C CA . PRO A 1 391 ? 51.560 -9.340 -110.913 1.00 73.81 391 PRO A CA 1
ATOM 3178 C C . PRO A 1 391 ? 51.484 -7.996 -111.643 1.00 73.81 391 PRO A C 1
ATOM 3180 O O . PRO A 1 391 ? 52.470 -7.563 -112.229 1.00 73.81 391 PRO A O 1
ATOM 3183 N N . ASP A 1 392 ? 50.360 -7.285 -111.525 1.00 72.25 392 ASP A N 1
ATOM 3184 C CA . ASP A 1 392 ? 50.148 -5.997 -112.201 1.00 72.25 392 ASP A CA 1
ATOM 3185 C C . ASP A 1 392 ? 51.069 -4.892 -111.661 1.00 72.25 392 ASP A C 1
ATOM 3187 O O . ASP A 1 392 ? 51.587 -4.062 -112.411 1.00 72.25 392 ASP A O 1
ATOM 3191 N N . ARG A 1 393 ? 51.319 -4.888 -110.343 1.00 69.50 393 ARG A N 1
ATOM 3192 C CA . ARG A 1 393 ? 52.226 -3.926 -109.697 1.00 69.50 393 ARG A CA 1
ATOM 3193 C C . ARG A 1 393 ? 53.684 -4.310 -109.904 1.00 69.50 393 ARG A C 1
ATOM 3195 O O . ARG A 1 393 ? 54.501 -3.418 -110.101 1.00 69.50 393 ARG A O 1
ATOM 3202 N N . TRP A 1 394 ? 53.991 -5.607 -109.910 1.00 70.88 394 TRP A N 1
ATOM 3203 C CA . TRP A 1 394 ? 55.316 -6.119 -110.252 1.00 70.88 394 TRP A CA 1
ATOM 3204 C C . TRP A 1 394 ? 55.694 -5.773 -111.693 1.00 70.88 394 TRP A C 1
ATOM 3206 O O . TRP A 1 394 ? 56.771 -5.238 -111.927 1.00 70.88 394 TRP A O 1
ATOM 3216 N N . ALA A 1 395 ? 54.783 -5.973 -112.649 1.00 68.00 395 ALA A N 1
ATOM 3217 C CA . ALA A 1 395 ? 54.993 -5.605 -114.046 1.00 68.00 395 ALA A CA 1
ATOM 3218 C C . ALA A 1 395 ? 55.199 -4.093 -114.215 1.00 68.00 395 ALA A C 1
ATOM 3220 O O . ALA A 1 395 ? 56.078 -3.679 -114.962 1.00 68.00 395 ALA A O 1
ATOM 3221 N N . SER A 1 396 ? 54.447 -3.260 -113.488 1.00 70.00 396 SER A N 1
ATOM 3222 C CA . SER A 1 396 ? 54.605 -1.799 -113.528 1.00 70.00 396 SER A CA 1
ATOM 3223 C C . SER A 1 396 ? 55.899 -1.317 -112.850 1.00 70.00 396 SER A C 1
ATOM 3225 O O . SER A 1 396 ? 56.548 -0.392 -113.338 1.00 70.00 396 SER A O 1
ATOM 3227 N N . PHE A 1 397 ? 56.310 -1.965 -111.755 1.00 69.88 397 PHE A N 1
ATOM 3228 C CA . PHE A 1 397 ? 57.596 -1.730 -111.094 1.00 69.88 397 PHE A CA 1
ATOM 3229 C C . PHE A 1 397 ? 58.757 -2.122 -112.018 1.00 69.88 397 PHE A C 1
ATOM 3231 O O . PHE A 1 397 ? 59.593 -1.284 -112.343 1.00 69.88 397 PHE A O 1
ATOM 3238 N N . MET A 1 398 ? 58.747 -3.342 -112.559 1.00 68.12 398 MET A N 1
ATOM 3239 C CA . MET A 1 398 ? 59.753 -3.804 -113.515 1.00 68.12 398 MET A CA 1
ATOM 3240 C C . MET A 1 398 ? 59.761 -2.962 -114.794 1.00 68.12 398 MET A C 1
ATOM 3242 O O . MET A 1 398 ? 60.833 -2.687 -115.314 1.00 68.12 398 MET A O 1
ATOM 3246 N N . ALA A 1 399 ? 58.616 -2.479 -115.283 1.00 65.75 399 ALA A N 1
ATOM 3247 C CA . ALA A 1 399 ? 58.559 -1.594 -116.449 1.00 65.75 399 ALA A CA 1
ATOM 3248 C C . ALA A 1 399 ? 59.197 -0.215 -116.195 1.00 65.75 399 ALA A C 1
ATOM 3250 O O . ALA A 1 399 ? 59.743 0.373 -117.125 1.00 65.75 399 ALA A O 1
ATOM 3251 N N . LYS A 1 400 ? 59.164 0.294 -114.955 1.00 61.91 400 LYS A N 1
ATOM 3252 C CA . LYS A 1 400 ? 59.845 1.545 -114.567 1.00 61.91 400 LYS A CA 1
ATOM 3253 C C . LYS A 1 400 ? 61.347 1.371 -114.336 1.00 61.91 400 LYS A C 1
ATOM 3255 O O . LYS A 1 400 ? 62.085 2.335 -114.509 1.00 61.91 400 LYS A O 1
ATOM 3260 N N . PHE A 1 401 ? 61.785 0.169 -113.962 1.00 51.94 401 PHE A N 1
ATOM 3261 C CA . PHE A 1 401 ? 63.182 -0.132 -113.626 1.00 51.94 401 PHE A CA 1
ATOM 3262 C C . PHE A 1 401 ? 63.907 -1.009 -114.667 1.00 51.94 401 PHE A C 1
ATOM 3264 O O . PHE A 1 401 ? 65.083 -1.314 -114.494 1.00 51.94 401 PHE A O 1
ATOM 3271 N N . SER A 1 402 ? 63.251 -1.385 -115.772 1.00 42.09 402 SER A N 1
ATOM 3272 C CA . SER A 1 402 ? 63.895 -2.091 -116.888 1.00 42.09 402 SER A CA 1
ATOM 3273 C C . SER A 1 402 ? 64.708 -1.109 -117.743 1.00 42.09 402 SER A C 1
ATOM 3275 O O . SER A 1 402 ? 64.143 -0.139 -118.261 1.00 42.09 402 SER A O 1
ATOM 3277 N N . PRO A 1 403 ? 66.013 -1.350 -117.954 1.00 44.66 403 PRO A N 1
ATOM 3278 C CA . PRO A 1 403 ? 66.872 -0.488 -118.755 1.00 44.66 403 PRO A CA 1
ATOM 3279 C C . PRO A 1 403 ? 66.588 -0.727 -120.242 1.00 44.66 403 PRO A C 1
ATOM 3281 O O . PRO A 1 403 ? 67.242 -1.531 -120.899 1.00 44.66 403 PRO A O 1
ATOM 3284 N N . GLY A 1 404 ? 65.558 -0.075 -120.781 1.00 48.72 404 GLY A N 1
ATOM 3285 C CA . GLY A 1 404 ? 65.230 -0.236 -122.196 1.00 48.72 404 GLY A CA 1
ATOM 3286 C C . GLY A 1 404 ? 63.868 0.295 -122.607 1.00 48.72 404 GLY A C 1
ATOM 3287 O O . GLY A 1 404 ? 63.042 -0.488 -123.060 1.00 48.72 404 GLY A O 1
ATOM 3288 N N . LYS A 1 405 ? 63.638 1.606 -122.445 1.00 41.03 405 LYS A N 1
ATOM 3289 C CA . LYS A 1 405 ? 62.781 2.461 -123.301 1.00 41.03 405 LYS A CA 1
ATOM 3290 C C . LYS A 1 405 ? 62.700 3.874 -122.710 1.00 41.03 405 LYS A C 1
ATOM 3292 O O . LYS A 1 405 ? 61.734 4.251 -122.058 1.00 41.03 405 LYS A O 1
ATOM 3297 N N . LEU A 1 406 ? 63.725 4.679 -122.983 1.00 46.34 406 LEU A N 1
ATOM 3298 C CA . LEU A 1 406 ? 63.589 6.135 -123.013 1.00 46.34 406 LEU A CA 1
ATOM 3299 C C . LEU A 1 406 ? 62.951 6.512 -124.357 1.00 46.34 406 LEU A C 1
ATOM 3301 O O . LEU A 1 406 ? 63.656 6.718 -125.338 1.00 46.34 406 LEU A O 1
ATOM 3305 N N . GLN A 1 407 ? 61.621 6.575 -124.417 1.00 37.81 407 GLN A N 1
ATOM 3306 C CA . GLN A 1 407 ? 60.913 7.322 -125.459 1.00 37.81 407 GLN A CA 1
ATOM 3307 C C . GLN A 1 407 ? 59.623 7.923 -124.902 1.00 37.81 407 GLN A C 1
ATOM 3309 O O . GLN A 1 407 ? 58.773 7.210 -124.379 1.00 37.81 407 GLN A O 1
ATOM 3314 N N . GLY A 1 408 ? 59.478 9.233 -125.110 1.00 35.69 408 GLY A N 1
ATOM 3315 C CA . GLY A 1 408 ? 58.192 9.924 -125.143 1.00 35.69 408 GLY A CA 1
ATOM 3316 C C . GLY A 1 408 ? 57.693 10.407 -123.790 1.00 35.69 408 GLY A C 1
ATOM 3317 O O . GLY A 1 408 ? 57.091 9.660 -123.029 1.00 35.69 408 GLY A O 1
ATOM 3318 N N . GLY A 1 409 ? 57.908 11.692 -123.513 1.00 43.91 409 GLY A N 1
ATOM 3319 C CA . GLY A 1 409 ? 57.399 12.341 -122.315 1.00 43.91 409 GLY A CA 1
ATOM 3320 C C . GLY A 1 409 ? 55.877 12.290 -122.189 1.00 43.91 409 GLY A C 1
ATOM 3321 O O . GLY A 1 409 ? 55.131 12.372 -123.162 1.00 43.91 409 GLY A O 1
ATOM 3322 N N . THR A 1 410 ? 55.411 12.256 -120.948 1.00 34.50 410 THR A N 1
ATOM 3323 C CA . THR A 1 410 ? 54.161 12.907 -120.565 1.00 34.50 410 THR A CA 1
ATOM 3324 C C . THR A 1 410 ? 54.235 13.280 -119.091 1.00 34.50 410 THR A C 1
ATOM 3326 O O . THR A 1 410 ? 54.696 12.521 -118.242 1.00 34.50 410 THR A O 1
ATOM 3329 N N . ARG A 1 411 ? 53.858 14.531 -118.842 1.00 44.25 411 ARG A N 1
ATOM 3330 C CA . ARG A 1 411 ? 53.876 15.252 -117.572 1.00 44.25 411 ARG A CA 1
ATOM 3331 C C . ARG A 1 411 ? 53.090 14.493 -116.499 1.00 44.25 411 ARG A C 1
ATOM 3333 O O . ARG A 1 411 ? 51.953 14.111 -116.755 1.00 44.25 411 ARG A O 1
ATOM 3340 N N . PHE A 1 412 ? 53.651 14.386 -115.295 1.00 29.25 412 PHE A N 1
ATOM 3341 C CA . PHE A 1 412 ? 52.853 14.259 -114.079 1.00 29.25 412 PHE A CA 1
ATOM 3342 C C . PHE A 1 412 ? 52.888 15.576 -113.315 1.00 29.25 412 PHE A C 1
ATOM 3344 O O . PHE A 1 412 ? 53.927 16.221 -113.176 1.00 29.25 412 PHE A O 1
ATOM 3351 N N . CYS A 1 413 ? 51.685 15.972 -112.926 1.00 31.16 413 CYS A N 1
ATOM 3352 C CA . CYS A 1 413 ? 51.299 17.225 -112.324 1.00 31.16 413 CYS A CA 1
ATOM 3353 C C . CYS A 1 413 ? 52.040 17.504 -111.018 1.00 31.16 413 CYS A C 1
ATOM 3355 O O . CYS A 1 413 ? 52.107 16.653 -110.134 1.00 31.16 413 CYS A O 1
ATOM 3357 N N . ALA A 1 414 ? 52.478 18.752 -110.872 1.00 30.25 414 ALA A N 1
ATOM 3358 C CA . ALA A 1 414 ? 52.552 19.381 -109.569 1.00 30.25 414 ALA A CA 1
ATOM 3359 C C . ALA A 1 414 ? 51.111 19.543 -109.059 1.00 30.25 414 ALA A C 1
ATOM 3361 O O . ALA A 1 414 ? 50.352 20.359 -109.578 1.00 30.25 414 ALA A O 1
ATOM 3362 N N . ALA A 1 415 ? 50.724 18.716 -108.092 1.00 30.86 415 ALA A N 1
ATOM 3363 C CA . ALA A 1 415 ? 49.705 19.087 -107.126 1.00 30.86 415 ALA A CA 1
ATOM 3364 C C . ALA A 1 415 ? 50.459 19.720 -105.954 1.00 30.86 415 ALA A C 1
ATOM 3366 O O . ALA A 1 415 ? 51.117 19.022 -105.183 1.00 30.86 415 ALA A O 1
ATOM 3367 N N . SER A 1 416 ? 50.440 21.050 -105.904 1.00 32.62 416 SER A N 1
ATOM 3368 C CA . SER A 1 416 ? 50.846 21.812 -104.730 1.00 32.62 416 SER A CA 1
ATOM 3369 C C . SER A 1 416 ? 49.804 21.630 -103.625 1.00 32.62 416 SER A C 1
ATOM 3371 O O . SER A 1 416 ? 48.602 21.703 -103.895 1.00 32.62 416 SER A O 1
ATOM 3373 N N . LEU A 1 417 ? 50.307 21.382 -102.412 1.00 34.31 417 LEU A N 1
ATOM 3374 C CA . LEU A 1 417 ? 49.726 21.872 -101.160 1.00 34.31 417 LEU A CA 1
ATOM 3375 C C . LEU A 1 417 ? 49.626 23.400 -101.184 1.00 34.31 417 LEU A C 1
ATOM 3377 O O . LEU A 1 417 ? 50.542 24.025 -101.773 1.00 34.31 417 LEU A O 1
#

Foldseek 3Di:
DDDDDDDDDDDDDDDDDDDDDDDDDDDDDDDDDDDDDDDDDDDDDDDDDDDDDDPVVVVVVVVVVVVVCVVVVDDPCNVDPPVCPVVVVVVVVVVVVVVVVVVVVVVVVVVVVVVVVVVVVVVVVVVVPDDPVVVVVVVVVVVVVVVVVVVVVVVVVVVVVVVVVVVVVVVVVVVVVVVVVVVVVVVVVVVVVVVVVVVVVVVVVVVVVVVVVVVVVVVVVVVVVVVVVVVVVVVVVVVVVVVVVVVVVVVVVVVVVVVVVVVVVVVVVVVVVVVVVVVVVVVVVVVVVVVVVLVVQLVVLVVLLCVLVVVLVVLVVVQVCVVVVPDDPDRDRPPCNVVSVVSSVVSVVVSVVSVVVVCVVDPDPPVVVVVVVVVVVVVVVVVVVVQVVPVVSVVVVCVVVPPDDPDDDDDDDPPDD

Sequence (417 aa):
MISTSRQLAVADNIVYLWPTFAGFVKAQSTHITAATREPSDPKPPTMIAAHPPNLSEYRNRMLEVWKEALSNGCRPEELIPEEMQDHFLTKLRNAESLVKDLQEREKLLEAEKAELERALADEKQKVEDMPEEHKQLIVDKQQLERHVECLRIALESEEKRAINFEKRYKAVTERLVVADNHKAKVEAQAAEIERLEDKVHRLYEEKDQLHELNNDLVNKNESGFREQLGHLREALHEADQREHQLQNEIMSLKRIETVYNELVASLESQQLLTEDQMVKEKVHNRQNAQLNIAAVSEIKTITKYFIFALKALNSHATIIETLLGGSNKYLWLPDDHNKNMQDAADQLAGFVDIRTAIDDEYDPDPEEYEETLEEVDKAVQVFLGKLQRKPDRWASFMAKFSPGKLQGGTRFCAASL

Organism: Westerdykella ornata (NCBI:txid318751)

pLDDT: mean 74.53, std 19.98, range [29.17, 97.94]

Secondary structure (DSSP, 8-state):
-------------------------------------------------PPPPPHHHHHHHHHHHHHHHHHTT--HHHHS-HHHHHHHHHHHHHHHHHHHHHHHHHHHHHHHHHHHHHHHHHHHHHHHTS-HHHHHHHHHHHHHHHHHHHHHHHHHHHHHHHHHHHHHHHHHHHHHHHHHHHHHHHHHHHHHHHHHHHHHHHHHHHHHHHHHHHHHHHHHHHHHHHHHHHHHHHHHHHHHHHHHHHHHHHHHHHHHHHHHHHHHHHHHHHHHHHHHHHHHHHHHHHHHHHHHHHHHHHHHHHHHHHHHHHHHHHHHHHHHHHHHTT--S-----THHHHHHHHHHHHHHHHHHHHHHHHHH----HHHHHHHHHHHHHHHHHHHHHHHT-HHHHHHHHHHHSS--------------

Radius of gyration: 107.29 Å; chains: 1; bounding box: 159×81×292 Å